Protein 5ZY6 (pdb70)

B-factor: mean 27.7, std 13.71, range [9.45, 95.39]

Solvent-accessible surface area: 23434 Å² total; per-residue (Å²): 142,78,8,62,75,0,25,91,60,8,104,123,22,89,116,147,107,23,86,57,7,120,37,80,14,87,61,0,12,115,28,3,84,130,28,89,8,117,105,55,50,38,26,65,116,32,6,22,124,104,34,0,42,39,0,15,37,45,0,127,127,71,122,5,117,35,0,0,0,0,13,6,15,1,0,12,6,1,0,34,0,0,39,6,1,52,120,13,110,64,4,86,0,22,2,3,13,77,49,104,69,38,2,108,1,4,91,65,1,2,85,10,2,53,5,58,145,42,8,48,32,17,90,21,113,10,10,86,5,0,49,76,0,36,104,115,32,109,194,101,28,1,49,0,0,0,0,28,41,168,103,110,51,4,6,19,2,0,4,0,0,1,28,18,71,0,2,20,65,39,4,5,0,0,0,4,39,13,108,82,102,10,3,105,89,1,63,112,0,2,84,24,45,21,105,98,1,137,41,30,4,82,175,48,163,5,120,31,26,151,125,39,82,9,60,67,35,0,68,25,126,34,85,51,72,127,79,58,0,0,0,8,0,33,0,71,13,115,19,224,110,86,12,66,79,0,24,86,60,7,108,117,20,88,111,144,106,24,81,55,6,115,38,90,16,106,74,0,10,118,31,1,65,131,27,88,8,123,51,55,27,38,17,116,114,44,14,43,135,110,23,1,40,47,0,12,34,44,0,120,133,75,126,4,121,33,0,0,0,0,9,7,26,3,0,20,7,1,0,34,0,0,24,6,0,52,118,15,117,66,4,62,0,1,2,3,13,79,49,98,57,44,3,121,2,4,91,68,0,2,94,19,2,52,7,58,144,44,8,40,33,14,90,22,120,9,11,86,5,0,61,110,0,35,107,70,8,77,141,100,122,146,74,26,96,22,0,50,0,0,0,0,36,36,189,41,132,57,3,5,19,3,0,3,0,0,1,33,21,63,0,2,14,70,35,3,5,0,0,0,10,53,4,110,90,126,17,3,104,93,1,62,44,0,2,80,45,45,28,144,100,1,133,44,25,7,85,177,48,165,4,120,34,21,145,131,49,90,7,62,82,35,1,59,24,106,29,82,55,89,121,26,226,83,0,0,0,4,0,40,1,72,14,103,81

Nearest PDB structures (foldseek):
  5zy6-assembly1_A  TM=1.004E+00  e=2.474E-52  Schizosaccharomyces pombe 972h-
  5zy6-assembly2_B  TM=9.985E-01  e=4.267E-48  Schizosaccharomyces pombe 972h-
  5zy5-assembly1_A  TM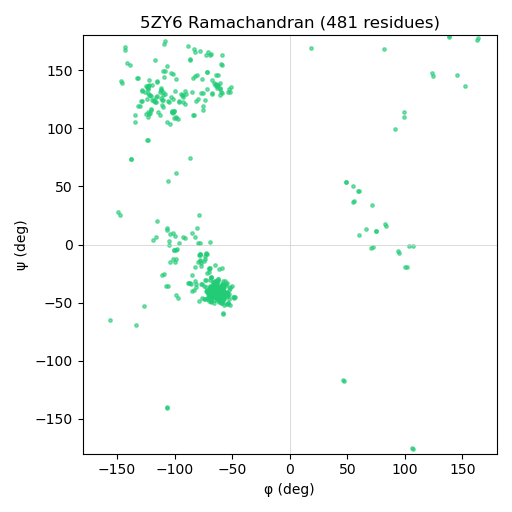=9.974E-01  e=5.858E-48  Schizosaccharomyces pombe 972h-
  5lr6-assembly3_C  TM=8.748E-01  e=9.455E-18  Rattus norvegicus
  5pa7-assembly2_B  TM=8.532E-01  e=1.218E-17  Rattus norvegicus

Structure (mmCIF, N/CA/C/O backbone):
data_5ZY6
#
_entry.id   5ZY6
#
_cell.length_a   71.265
_cell.length_b   78.858
_cell.length_c   102.781
_cell.angle_alpha   90.00
_cell.angle_beta   90.00
_cell.angle_gamma   90.00
#
_symmetry.space_group_name_H-M   'P 21 21 21'
#
loop_
_entity.id
_entity.type
_entity.pdbx_description
1 polymer 'Probable catechol O-methyltransferase 1'
2 non-polymer S-ADENOSYLMETHIONINE
3 water water
#
loop_
_atom_site.group_PDB
_atom_site.id
_atom_site.type_symbol
_atom_site.label_atom_id
_atom_site.label_alt_id
_atom_site.label_comp_id
_atom_site.label_asym_id
_atom_site.label_entity_id
_atom_site.label_seq_id
_atom_site.pdbx_PDB_ins_code
_atom_site.Cartn_x
_atom_site.Cartn_y
_atom_site.Cartn_z
_atom_site.occupancy
_atom_site.B_iso_or_equiv
_atom_site.auth_seq_id
_atom_site.auth_comp_id
_atom_site.auth_asym_id
_atom_site.auth_atom_id
_atom_site.pdbx_PDB_model_num
ATOM 1 N N . GLU A 1 18 ? -23.182 8.161 4.805 1.00 48.12 10 GLU A N 1
ATOM 2 C CA . GLU A 1 18 ? -22.069 7.232 4.992 1.00 57.54 10 GLU A CA 1
ATOM 3 C C . GLU A 1 18 ? -21.336 7.541 6.296 1.00 51.86 10 GLU A C 1
ATOM 4 O O . GLU A 1 18 ? -21.830 7.260 7.393 1.00 55.02 10 GLU A O 1
ATOM 10 N N . LYS A 1 19 ? -20.135 8.096 6.155 1.00 40.31 11 LYS A N 1
ATOM 11 C CA . LYS A 1 19 ? -19.438 8.750 7.256 1.00 36.09 11 LYS A CA 1
ATOM 12 C C . LYS A 1 19 ? -20.385 9.707 7.964 1.00 37.10 11 LYS A C 1
ATOM 13 O O . LYS A 1 19 ? -20.472 9.735 9.185 1.00 37.70 11 LYS A O 1
ATOM 19 N N . GLU A 1 20 ? -21.110 10.478 7.163 1.00 32.15 12 GLU A N 1
ATOM 20 C CA . GLU A 1 20 ? -21.958 11.548 7.658 1.00 29.25 12 GLU A CA 1
ATOM 21 C C . GLU A 1 20 ? -23.067 11.026 8.570 1.00 25.88 12 GLU A C 1
ATOM 22 O O . GLU A 1 20 ? -23.507 11.734 9.475 1.00 26.44 12 GLU A O 1
ATOM 28 N N . GLN A 1 21 ? -23.517 9.795 8.331 1.00 23.56 13 GLN A N 1
ATOM 29 C CA . GLN A 1 21 ? -24.494 9.143 9.204 1.00 28.14 13 GLN A CA 1
ATOM 30 C C . GLN A 1 21 ? -23.947 8.891 10.621 1.00 15.00 13 GLN A C 1
ATOM 31 O O . GLN A 1 21 ? -24.687 8.996 11.598 1.00 29.21 13 GLN A O 1
ATOM 37 N N . LEU A 1 22 ? -22.662 8.559 10.716 1.00 17.77 14 LEU A N 1
ATOM 38 C CA . LEU A 1 22 ? -21.993 8.422 12.008 1.00 24.20 14 LEU A CA 1
ATOM 39 C C . LEU A 1 22 ? -22.081 9.735 12.769 1.00 23.40 14 LEU A C 1
ATOM 40 O O . LEU A 1 22 ? -22.354 9.750 13.962 1.00 25.37 14 LEU A O 1
ATOM 45 N N . PHE A 1 23 ? -21.827 10.844 12.077 1.00 24.85 15 PHE A N 1
ATOM 46 C CA . PHE A 1 23 ? -21.904 12.120 12.752 1.00 18.46 15 PHE A CA 1
ATOM 47 C C . PHE A 1 23 ? -23.322 12.403 13.242 1.00 20.39 15 PHE A C 1
ATOM 48 O O . PHE A 1 23 ? -23.506 12.834 14.374 1.00 13.76 15 PHE A O 1
ATOM 56 N N . LEU A 1 24 ? -24.324 12.146 12.408 1.00 17.77 16 LEU A N 1
ATOM 57 C CA . LEU A 1 24 ? -25.708 12.340 12.830 1.00 20.94 16 LEU A CA 1
ATOM 58 C C . LEU A 1 24 ? -26.067 11.465 14.047 1.00 17.94 16 LEU A C 1
ATOM 59 O O . LEU A 1 24 ? -26.684 11.941 15.000 1.00 20.65 16 LEU A O 1
ATOM 64 N N . GLN A 1 25 ? -25.684 10.193 14.000 1.00 18.09 17 GLN A N 1
ATOM 65 C CA . GLN A 1 25 ? -25.873 9.273 15.129 1.00 25.70 17 GLN A CA 1
ATOM 66 C C . GLN A 1 25 ? -25.231 9.804 16.411 1.00 14.65 17 GLN A C 1
ATOM 67 O O . GLN A 1 25 ? -25.822 9.725 17.493 1.00 16.37 17 GLN A O 1
ATOM 73 N N . HIS A 1 26 ? -24.010 10.331 16.286 1.00 15.56 18 HIS A N 1
ATOM 74 C CA . HIS A 1 26 ? -23.340 10.961 17.429 1.00 15.31 18 HIS A CA 1
ATOM 75 C C . HIS A 1 26 ? -24.202 12.041 18.069 1.00 15.78 18 HIS A C 1
ATOM 76 O O . HIS A 1 26 ? -24.411 12.040 19.296 1.00 16.06 18 HIS A O 1
ATOM 83 N N . ILE A 1 27 ? -24.706 12.965 17.251 1.00 16.85 19 ILE A N 1
ATOM 84 C CA . ILE A 1 27 ? -25.520 14.062 17.767 1.00 14.31 19 ILE A CA 1
ATOM 85 C C . ILE A 1 27 ? -26.795 13.550 18.414 1.00 14.59 19 ILE A C 1
ATOM 86 O O . ILE A 1 27 ? -27.178 13.977 19.502 1.00 14.79 19 ILE A O 1
ATOM 91 N N . GLN A 1 28 ? -27.452 12.613 17.750 1.00 16.12 20 GLN A N 1
ATOM 92 C CA . GLN A 1 28 ? -28.715 12.095 18.261 1.00 24.56 20 GLN A CA 1
ATOM 93 C C . GLN A 1 28 ? -28.550 11.285 19.544 1.00 20.10 20 GLN A C 1
ATOM 94 O O . GLN A 1 28 ? -29.462 11.262 20.370 1.00 26.19 20 GLN A O 1
ATOM 100 N N . ASN A 1 29 ? -27.378 10.668 19.718 1.00 18.40 21 ASN A N 1
ATOM 101 C CA . ASN A 1 29 ? -27.076 9.885 20.923 1.00 20.52 21 ASN A CA 1
ATOM 102 C C . ASN A 1 29 ? -26.410 10.690 22.049 1.00 16.08 21 ASN A C 1
ATOM 103 O O . ASN A 1 29 ? -26.036 10.130 23.078 1.00 16.51 21 ASN A O 1
ATOM 108 N N . LEU A 1 30 ? -26.280 12.002 21.880 1.00 16.34 22 LEU A N 1
ATOM 109 C CA . LEU A 1 30 ? -25.803 12.838 22.982 1.00 15.89 22 LEU A CA 1
ATOM 110 C C . LEU A 1 30 ? -26.790 12.742 24.140 1.00 21.67 22 LEU A C 1
ATOM 111 O O . LEU A 1 30 ? -27.990 12.612 23.909 1.00 21.15 22 LEU A O 1
ATOM 116 N N . PRO A 1 31 ? -26.294 12.807 25.389 1.00 22.39 23 PRO A N 1
ATOM 117 C CA . PRO A 1 31 ? -27.189 12.794 26.553 1.00 17.09 23 PRO A CA 1
ATOM 118 C C . PRO A 1 31 ? -28.166 13.961 26.528 1.00 22.51 23 PRO A C 1
ATOM 119 O O . PRO A 1 31 ? -27.859 14.994 25.927 1.00 16.39 23 PRO A O 1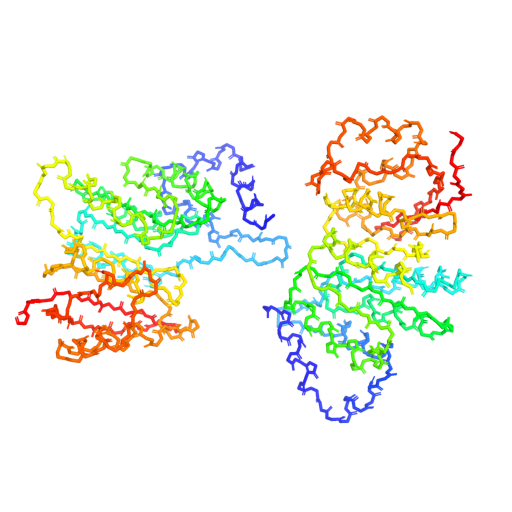
ATOM 123 N N . GLN A 1 32 ? -29.308 13.809 27.191 1.00 18.34 24 GLN A N 1
ATOM 124 C CA . GLN A 1 32 ? -30.323 14.851 27.182 1.00 19.79 24 GLN A CA 1
ATOM 125 C C . GLN A 1 32 ? -29.802 16.164 27.750 1.00 16.80 24 GLN A C 1
ATOM 126 O O . GLN A 1 32 ? -30.157 17.247 27.264 1.00 18.85 24 GLN A O 1
ATOM 132 N N . GLU A 1 33 ? -28.980 16.077 28.792 1.00 17.12 25 GLU A N 1
ATOM 133 C CA . GLU A 1 33 ? -28.418 17.283 29.403 1.00 16.99 25 GLU A CA 1
ATOM 134 C C . GLU A 1 33 ? -27.582 18.075 28.387 1.00 16.44 25 GLU A C 1
ATOM 135 O O . GLU A 1 33 ? -27.593 19.310 28.399 1.00 16.15 25 GLU A O 1
ATOM 141 N N . ARG A 1 34 ? -26.862 17.369 27.516 1.00 16.31 26 ARG A N 1
ATOM 142 C CA . ARG A 1 34 ? -26.044 18.036 26.501 1.00 15.85 26 ARG A CA 1
ATOM 143 C C . ARG A 1 34 ? -26.917 18.673 25.418 1.00 15.40 26 ARG A C 1
ATOM 144 O O . ARG A 1 34 ? -26.691 19.820 25.025 1.00 15.06 26 ARG A O 1
ATOM 152 N N . LEU A 1 35 ? -27.902 17.923 24.931 1.00 15.45 27 LEU A N 1
ATOM 153 C CA . LEU A 1 35 ? -28.853 18.472 23.963 1.00 20.83 27 LEU A CA 1
ATOM 154 C C . LEU A 1 35 ? -29.558 19.684 24.557 1.00 17.90 27 LEU A C 1
ATOM 155 O O . LEU A 1 35 ? -29.648 20.728 23.901 1.00 14.71 27 LEU A O 1
ATOM 160 N N . ASP A 1 36 ? -29.989 19.580 25.815 1.00 15.45 28 ASP A N 1
ATOM 161 C CA . ASP A 1 36 ? -30.649 20.717 26.458 1.00 18.58 28 ASP A CA 1
ATOM 162 C C . ASP A 1 36 ? -29.692 21.900 26.581 1.00 16.98 28 ASP A C 1
ATOM 163 O O . ASP A 1 36 ? -30.110 23.046 26.539 1.00 14.89 28 ASP A O 1
ATOM 168 N N . ALA A 1 37 ? -28.407 21.613 26.774 1.00 15.90 29 ALA A N 1
ATOM 169 C CA . ALA A 1 37 ? -27.423 22.680 26.935 1.00 17.58 29 ALA A CA 1
ATOM 170 C C . ALA A 1 37 ? -27.194 23.471 25.644 1.00 20.24 29 ALA A C 1
ATOM 171 O O . ALA A 1 37 ? -27.040 24.696 25.681 1.00 21.59 29 ALA A O 1
ATOM 173 N N . ILE A 1 38 ? -27.208 22.788 24.502 1.00 14.37 30 ILE A N 1
ATOM 174 C CA . ILE A 1 38 ? -26.835 23.449 23.248 1.00 13.98 30 ILE A CA 1
ATOM 175 C C . ILE A 1 38 ? -28.048 23.846 22.379 1.00 16.40 30 ILE A C 1
ATOM 176 O O . ILE A 1 38 ? -27.904 24.608 21.405 1.00 13.47 30 ILE A O 1
ATOM 181 N N . ARG A 1 39 ? -29.228 23.332 22.721 1.00 14.43 31 ARG A N 1
ATOM 182 C CA . ARG A 1 39 ? -30.416 23.583 21.916 1.00 13.84 31 ARG A CA 1
ATOM 183 C C . ARG A 1 39 ? -30.677 25.076 21.848 1.00 14.63 31 ARG A C 1
ATOM 184 O O . ARG A 1 39 ? -30.655 25.752 22.872 1.00 16.14 31 ARG A O 1
ATOM 192 N N . GLY A 1 40 ? -30.895 25.584 20.637 1.00 13.36 32 GLY A N 1
ATOM 193 C CA . GLY A 1 40 ? -31.155 26.995 20.422 1.00 17.46 32 GLY A CA 1
ATOM 194 C C . GLY A 1 40 ? -29.921 27.869 20.538 1.00 18.15 32 GLY A C 1
ATOM 195 O O . GLY A 1 40 ? -30.039 29.094 20.586 1.00 15.61 32 GLY A O 1
ATOM 196 N N . HIS A 1 41 ? -28.735 27.260 20.585 1.00 13.39 33 HIS A N 1
ATOM 197 C CA . HIS A 1 41 ? -27.497 28.047 20.639 1.00 12.88 33 HIS A CA 1
ATOM 198 C C . HIS A 1 41 ? -26.572 27.677 19.486 1.00 14.07 33 HIS A C 1
ATOM 199 O O . HIS A 1 41 ? -25.724 26.769 19.630 1.00 15.09 33 HIS A O 1
ATOM 206 N N . PRO A 1 42 ? -26.718 28.383 18.341 1.00 16.21 34 PRO A N 1
ATOM 207 C CA . PRO A 1 42 ? -25.979 28.090 17.103 1.00 14.36 34 PRO A CA 1
ATOM 208 C C . PRO A 1 42 ? -24.482 27.924 17.323 1.00 14.07 34 PRO A C 1
ATOM 209 O O . PRO A 1 42 ? -23.912 26.956 16.841 1.00 13.40 34 PRO A O 1
ATOM 213 N N . GLU A 1 43 ? -23.874 28.826 18.084 1.00 14.78 35 GLU A N 1
ATOM 214 C CA . GLU A 1 43 ? -22.445 28.759 18.328 1.00 17.51 35 GLU A CA 1
ATOM 215 C C . GLU A 1 43 ? -22.048 27.455 19.034 1.00 15.54 35 GLU A C 1
ATOM 216 O O . GLU A 1 43 ? -20.999 26.871 18.736 1.00 14.09 35 GLU A O 1
ATOM 222 N N . LEU A 1 44 ? -22.891 26.983 19.951 1.00 13.07 36 LEU A N 1
ATOM 223 C CA . LEU A 1 44 ? -22.603 25.738 20.664 1.00 13.34 36 LEU A CA 1
ATOM 224 C C . LEU A 1 44 ? -22.783 24.526 19.766 1.00 17.78 36 LEU A C 1
ATOM 225 O O . LEU A 1 44 ? -22.007 23.566 19.855 1.00 19.24 36 LEU A O 1
ATOM 230 N N . VAL A 1 45 ? -23.784 24.577 18.883 1.00 13.14 37 VAL A N 1
ATOM 231 C CA . VAL A 1 45 ? -24.006 23.480 17.944 1.00 16.12 37 VAL A CA 1
ATOM 232 C C . VAL A 1 45 ? -22.835 23.425 16.960 1.00 15.05 37 VAL A C 1
ATOM 233 O O . VAL A 1 45 ? -22.342 22.343 16.641 1.00 15.68 37 VAL A O 1
ATOM 237 N N . LEU A 1 46 ? -22.354 24.584 16.526 1.00 14.11 38 LEU A N 1
ATOM 238 C CA . LEU A 1 46 ? -21.179 24.619 15.652 1.00 16.43 38 LEU A CA 1
ATOM 239 C C . LEU A 1 46 ? -19.967 23.966 16.334 1.00 19.48 38 LEU A C 1
ATOM 240 O O . LEU A 1 46 ? -19.218 23.210 15.702 1.00 17.30 38 LEU A O 1
ATOM 245 N N . LYS A 1 47 ? -19.790 24.225 17.626 1.00 17.97 39 LYS A N 1
ATOM 246 C CA . LYS A 1 47 ? -18.666 23.635 18.343 1.00 22.53 39 LYS A CA 1
ATOM 247 C C . LYS A 1 47 ? -18.764 22.118 18.447 1.00 18.98 39 LYS A C 1
ATOM 248 O O . LYS A 1 47 ? -17.736 21.445 18.388 1.00 20.18 39 LYS A O 1
ATOM 254 N N . GLU A 1 48 ? -19.975 21.566 18.592 1.00 14.85 40 GLU A N 1
ATOM 255 C CA . GLU A 1 48 ? -20.113 20.105 18.590 1.00 13.86 40 GLU A CA 1
ATOM 256 C C . GLU A 1 48 ? -19.677 19.527 17.248 1.00 21.82 40 GLU A C 1
ATOM 257 O O . GLU A 1 48 ? -19.137 18.419 17.192 1.00 21.35 40 GLU A O 1
ATOM 263 N N . ILE A 1 49 ? -19.949 20.259 16.164 1.00 20.49 41 ILE A N 1
ATOM 264 C CA . ILE A 1 49 ? -19.527 19.829 14.831 1.00 19.02 41 ILE A CA 1
ATOM 265 C C . ILE A 1 49 ? -18.001 19.921 14.692 1.00 22.09 41 ILE A C 1
ATOM 266 O O . ILE A 1 49 ? -17.358 18.999 14.180 1.00 27.29 41 ILE A O 1
ATOM 271 N N . ASP A 1 50 ? -17.425 21.025 15.165 1.00 20.39 42 ASP A N 1
ATOM 272 C CA . ASP A 1 50 ? -15.983 21.243 15.052 1.00 27.32 42 ASP A CA 1
ATOM 273 C C . ASP A 1 50 ? -15.167 20.220 15.860 1.00 25.87 42 ASP A C 1
ATOM 274 O O . ASP A 1 50 ? -14.066 19.854 15.466 1.00 29.53 42 ASP A O 1
ATOM 279 N N . GLU A 1 51 ? -15.710 19.745 16.973 1.00 27.91 43 GLU A N 1
ATOM 280 C CA . GLU A 1 51 ? -14.919 18.922 17.890 1.00 33.13 43 GLU A CA 1
ATOM 281 C C . GLU A 1 51 ? -15.128 17.419 17.731 1.00 30.90 43 GLU A C 1
ATOM 282 O O . GLU A 1 51 ? -14.462 16.626 18.397 1.00 30.06 43 GLU A O 1
ATOM 288 N N . PHE A 1 52 ? -16.049 17.025 16.856 1.00 22.15 44 PHE A N 1
ATOM 289 C CA . PHE A 1 52 ? -16.248 15.605 16.557 1.00 25.17 44 PHE A CA 1
ATOM 290 C C . PHE A 1 52 ? -15.055 14.975 15.818 1.00 23.09 44 PHE A C 1
ATOM 291 O O . PHE A 1 52 ? -14.432 15.603 14.968 1.00 20.78 44 PHE A O 1
ATOM 299 N N . THR A 1 53 ? -14.727 13.735 16.154 1.00 20.22 45 THR A N 1
ATOM 300 C CA . THR A 1 53 ? -13.708 13.024 15.406 1.00 19.57 45 THR A CA 1
ATOM 301 C C . THR A 1 53 ? -14.231 11.668 14.976 1.00 19.30 45 THR A C 1
ATOM 302 O O . THR A 1 53 ? -14.826 10.930 15.762 1.00 26.12 45 THR A O 1
ATOM 306 N N . TYR A 1 54 ? -14.025 11.361 13.704 1.00 22.55 46 TYR A N 1
ATOM 307 C CA . TYR A 1 54 ? -14.381 10.065 13.161 1.00 24.86 46 TYR A CA 1
ATOM 308 C C . TYR A 1 54 ? -13.472 8.972 13.742 1.00 28.08 46 TYR A C 1
ATOM 309 O O . TYR A 1 54 ? -12.446 9.275 14.376 1.00 29.30 46 TYR A O 1
ATOM 318 N N . PRO A 1 55 ? -13.875 7.700 13.593 1.00 23.43 47 PRO A N 1
ATOM 319 C CA . PRO A 1 55 ? -13.023 6.613 14.108 1.00 35.33 47 PRO A CA 1
ATOM 320 C C . PRO A 1 55 ? -11.560 6.683 13.636 1.00 35.15 47 PRO A C 1
ATOM 321 O O . PRO A 1 55 ? -10.655 6.431 14.427 1.00 39.13 47 PRO A O 1
ATOM 325 N N . ASP A 1 56 ? -11.335 7.082 12.386 1.00 36.96 48 ASP A N 1
ATOM 326 C CA . ASP A 1 56 ? -9.981 7.142 11.829 1.00 33.63 48 ASP A CA 1
ATOM 327 C C . ASP A 1 56 ? -9.188 8.371 12.292 1.00 38.61 48 ASP A C 1
ATOM 328 O O . ASP A 1 56 ? -8.044 8.571 11.882 1.00 41.47 48 ASP A O 1
ATOM 333 N N . GLY A 1 57 ? -9.801 9.188 13.144 1.00 36.59 49 GLY A N 1
ATOM 334 C CA . GLY A 1 57 ? -9.147 10.362 13.696 1.00 32.61 49 GLY A CA 1
ATOM 335 C C . GLY A 1 57 ? -9.393 11.685 12.979 1.00 31.90 49 GLY A C 1
ATOM 336 O O . GLY A 1 57 ? -9.000 12.733 13.491 1.00 30.88 49 GLY A O 1
ATOM 337 N N . SER A 1 58 ? -10.055 11.649 11.822 1.00 28.27 50 SER A N 1
ATOM 338 C CA . SER A 1 58 ? -10.365 12.872 11.059 1.00 31.93 50 SER A CA 1
ATOM 339 C C . SER A 1 58 ? -11.626 13.588 11.554 1.00 33.62 50 SER A C 1
ATOM 340 O O . SER A 1 58 ? -12.397 13.037 12.345 1.00 31.16 50 SER A O 1
ATOM 343 N N . GLY A 1 59 ? -11.829 14.815 11.079 1.00 28.96 51 GLY A N 1
ATOM 344 C CA . GLY A 1 59 ? -12.981 15.610 11.467 1.00 32.40 51 GLY A CA 1
ATOM 345 C C . GLY A 1 59 ? -14.022 15.778 10.370 1.00 28.86 51 GLY A C 1
ATOM 346 O O . GLY A 1 59 ? -13.832 15.317 9.246 1.00 29.36 51 GLY A O 1
ATOM 347 N N . VAL A 1 60 ? -15.142 16.411 10.704 1.00 25.97 52 VAL A N 1
ATOM 348 C CA . VAL A 1 60 ? -16.150 16.724 9.701 1.00 25.70 52 VAL A CA 1
ATOM 349 C C . VAL A 1 60 ? -15.486 17.632 8.673 1.00 25.41 52 VAL A C 1
ATOM 350 O O . VAL A 1 60 ? -14.824 18.611 9.039 1.00 23.31 52 VAL A O 1
ATOM 354 N N . ARG A 1 61 ? -15.611 17.262 7.400 1.00 24.12 53 ARG A N 1
ATOM 355 C CA . ARG A 1 61 ? -14.997 18.003 6.299 1.00 30.27 53 ARG A CA 1
ATOM 356 C C . ARG A 1 61 ? -15.861 19.133 5.736 1.00 30.62 53 ARG A C 1
ATOM 357 O O . ARG A 1 61 ? -17.014 19.302 6.139 1.00 28.87 53 ARG A O 1
ATOM 365 N N . MET A 1 62 ? -15.248 19.935 4.859 1.00 40.19 54 MET A N 1
ATOM 366 C CA . MET A 1 62 ? -15.913 20.919 3.976 1.00 43.32 54 MET A CA 1
ATOM 367 C C . MET A 1 62 ? -16.706 22.036 4.642 1.00 50.11 54 MET A C 1
ATOM 368 O O . MET A 1 62 ? -17.390 22.803 3.956 1.00 54.00 54 MET A O 1
ATOM 373 N N . CYS A 1 63 ? -16.603 22.143 5.958 1.00 46.87 55 CYS A N 1
ATOM 374 C CA . CYS A 1 63 ? -17.247 23.226 6.681 1.00 43.92 55 CYS A CA 1
ATOM 375 C C . CYS A 1 63 ? -16.474 24.533 6.503 1.00 45.17 55 CYS A C 1
ATOM 376 O O . CYS A 1 63 ? -15.238 24.534 6.504 1.00 43.09 55 CYS A O 1
ATOM 379 N N . ILE A 1 64 ? -17.203 25.643 6.382 1.00 42.92 56 ILE A N 1
ATOM 380 C CA . ILE A 1 64 ? -16.600 26.940 6.073 1.00 40.55 56 ILE A CA 1
ATOM 381 C C . ILE A 1 64 ? -15.554 27.350 7.111 1.00 40.16 56 ILE A C 1
ATOM 382 O O . ILE A 1 64 ? -14.569 28.013 6.765 1.00 38.25 56 ILE A O 1
ATOM 387 N N . GLY A 1 65 ? -15.727 26.941 8.364 1.00 34.92 57 GLY A N 1
ATOM 388 C CA . GLY A 1 65 ? -14.673 27.192 9.330 1.00 39.28 57 GLY A CA 1
ATOM 389 C C . GLY A 1 65 ? -14.633 28.570 9.954 1.00 48.78 57 GLY A C 1
ATOM 390 O O . GLY A 1 65 ? -15.311 29.500 9.509 1.00 42.66 57 GLY A O 1
ATOM 391 N N . ASP A 1 66 ? -13.819 28.678 11.000 1.00 57.81 58 ASP A N 1
ATOM 392 C CA . ASP A 1 66 ? -13.764 29.840 11.883 1.00 58.47 58 ASP A CA 1
ATOM 393 C C . ASP A 1 66 ? -13.261 31.150 11.265 1.00 52.09 58 ASP A C 1
ATOM 394 O O . ASP A 1 66 ? -13.862 32.206 11.481 1.00 50.57 58 ASP A O 1
ATOM 399 N N . VAL A 1 67 ? -12.171 31.092 10.504 1.00 45.47 59 VAL A N 1
ATOM 400 C CA . VAL A 1 67 ? -11.527 32.312 10.010 1.00 37.73 59 VAL A CA 1
ATOM 401 C C . VAL A 1 67 ? -12.241 32.933 8.797 1.00 32.58 59 VAL A C 1
ATOM 402 O O . VAL A 1 67 ? -12.468 34.141 8.766 1.00 32.21 59 VAL A O 1
ATOM 406 N N . LYS A 1 68 ? -12.559 32.114 7.795 1.00 32.17 60 LYS A N 1
ATOM 407 C CA . LYS A 1 68 ? -13.319 32.581 6.639 1.00 34.43 60 LYS A CA 1
ATOM 408 C C . LYS A 1 68 ? -14.719 32.948 7.121 1.00 32.85 60 LYS A C 1
ATOM 409 O O . LYS A 1 68 ? -15.276 33.982 6.739 1.00 29.64 60 LYS A O 1
ATOM 415 N N . GLY A 1 69 ? -15.275 32.077 7.964 1.00 29.05 61 GLY A N 1
ATOM 416 C CA . GLY A 1 69 ? -16.584 32.292 8.552 1.00 28.22 61 GLY A CA 1
ATOM 417 C C . GLY A 1 69 ? -16.712 33.638 9.241 1.00 26.62 61 GLY A C 1
ATOM 418 O O . GLY A 1 69 ? -17.700 34.347 9.025 1.00 26.15 61 GLY A O 1
ATOM 419 N N . GLY A 1 70 ? -15.716 33.995 10.051 1.00 25.56 62 GLY A N 1
ATOM 420 C CA . GLY A 1 70 ? -15.711 35.280 10.731 1.00 22.08 62 GLY A CA 1
ATOM 421 C C . GLY A 1 70 ? -15.720 36.439 9.746 1.00 25.98 62 GLY A C 1
ATOM 422 O O . GLY A 1 70 ? -16.419 37.432 9.943 1.00 30.53 62 GLY A O 1
ATOM 423 N N . PHE A 1 71 ? -14.938 36.310 8.679 1.00 27.33 63 PHE A N 1
ATOM 424 C CA . PHE A 1 71 ? -14.887 37.340 7.648 1.00 24.00 63 PHE A CA 1
ATOM 425 C C . PHE A 1 71 ? -16.267 37.547 7.025 1.00 17.16 63 PHE A C 1
ATOM 426 O O . PHE A 1 71 ? -16.720 38.679 6.843 1.00 19.91 63 PHE A O 1
ATOM 434 N N . ILE A 1 72 ? -16.945 36.450 6.716 1.00 20.56 64 ILE A N 1
ATOM 435 C CA . ILE A 1 72 ? -18.241 36.543 6.058 1.00 21.00 64 ILE A CA 1
ATOM 436 C C . ILE A 1 72 ? -19.304 37.068 7.033 1.00 18.29 64 ILE A C 1
ATOM 437 O O . ILE A 1 72 ? -20.178 37.856 6.653 1.00 17.13 64 ILE A O 1
ATOM 442 N N . VAL A 1 73 ? -19.227 36.625 8.288 1.00 17.45 65 VAL A N 1
ATOM 443 C CA . VAL A 1 73 ? -20.098 37.134 9.339 1.00 18.83 65 VAL A CA 1
ATOM 444 C C . VAL A 1 73 ? -20.004 38.660 9.420 1.00 16.58 65 VAL A C 1
ATOM 445 O O . VAL A 1 73 ? -21.026 39.355 9.551 1.00 18.49 65 VAL A O 1
ATOM 449 N N . GLY A 1 74 ? -18.780 39.177 9.330 1.00 21.46 66 GLY A N 1
ATOM 450 C CA . GLY A 1 74 ? -18.562 40.615 9.296 1.00 22.51 66 GLY A CA 1
ATOM 451 C C . GLY A 1 74 ? -19.329 41.286 8.165 1.00 22.30 66 GLY A C 1
ATOM 452 O O . GLY A 1 74 ? -19.936 42.340 8.354 1.00 20.58 66 GLY A O 1
ATOM 453 N N . LYS A 1 75 ? -19.307 40.681 6.979 1.00 20.45 67 LYS A N 1
ATOM 454 C CA . LYS A 1 75 ? -20.015 41.264 5.836 1.00 13.51 67 LYS A CA 1
ATOM 455 C C . LYS A 1 75 ? -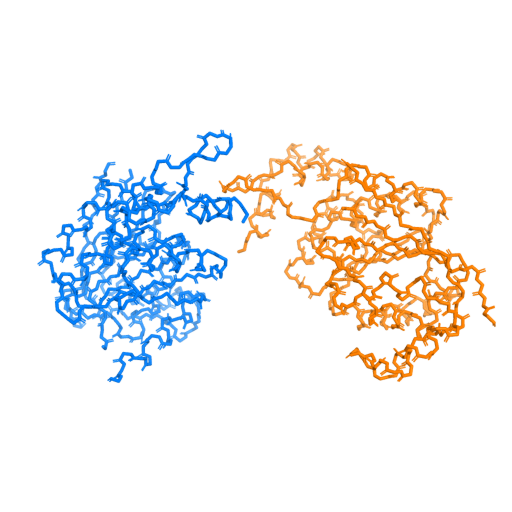21.522 41.276 6.062 1.00 20.42 67 LYS A C 1
ATOM 456 O O . LYS A 1 75 ? -22.212 42.230 5.688 1.00 21.97 67 LYS A O 1
ATOM 462 N N . ILE A 1 76 ? -22.036 40.212 6.672 1.00 16.69 68 ILE A N 1
ATOM 463 C CA . ILE A 1 76 ? -23.456 40.143 6.974 1.00 19.56 68 ILE A CA 1
ATOM 464 C C . ILE A 1 76 ? -23.856 41.224 8.003 1.00 23.62 68 ILE A C 1
ATOM 465 O O . ILE A 1 76 ? -24.894 41.879 7.860 1.00 16.66 68 ILE A O 1
ATOM 470 N N . ARG A 1 77 ? -23.052 41.408 9.050 1.00 22.42 69 ARG A N 1
ATOM 471 C CA . ARG A 1 77 ? -23.381 42.425 10.062 1.00 18.04 69 ARG A CA 1
ATOM 472 C C . ARG A 1 77 ? -23.314 43.834 9.468 1.00 23.56 69 ARG A C 1
ATOM 473 O O . ARG A 1 77 ? -24.125 44.698 9.805 1.00 25.38 69 ARG A O 1
ATOM 481 N N . GLU A 1 78 ? -22.362 44.064 8.571 1.00 24.78 70 GLU A N 1
ATOM 482 C CA . GLU A 1 78 ? -22.250 45.366 7.909 1.00 29.68 70 GLU A CA 1
ATOM 483 C C . GLU A 1 78 ? -23.413 45.658 6.966 1.00 28.51 70 GLU A C 1
ATOM 484 O O . GLU A 1 78 ? -23.992 46.748 6.981 1.00 28.06 70 GLU A O 1
ATOM 490 N N . ARG A 1 79 ? -23.774 44.675 6.154 1.00 21.38 71 ARG A N 1
ATOM 491 C CA . ARG A 1 79 ? -24.676 44.935 5.043 1.00 22.78 71 ARG A CA 1
ATOM 492 C C . ARG A 1 79 ? -26.117 44.558 5.361 1.00 21.33 71 ARG A C 1
ATOM 493 O O . ARG A 1 79 ? -27.024 44.907 4.614 1.00 18.76 71 ARG A O 1
ATOM 501 N N . LYS A 1 80 ? -26.320 43.824 6.453 1.00 16.75 72 LYS A N 1
ATOM 502 C CA . LYS A 1 80 ? -27.674 43.441 6.871 1.00 20.90 72 LYS A CA 1
ATOM 503 C C . LYS A 1 80 ? -28.520 42.858 5.738 1.00 19.58 72 LYS A C 1
ATOM 504 O O . LYS A 1 80 ? -29.624 43.341 5.491 1.00 17.04 72 LYS A O 1
ATOM 510 N N . PRO A 1 81 ? -28.018 41.819 5.047 1.00 18.32 73 PRO A N 1
ATOM 511 C CA . PRO A 1 81 ? -28.839 41.272 3.961 1.00 17.95 73 PRO A CA 1
ATOM 512 C C . PRO A 1 81 ? -30.163 40.680 4.477 1.00 14.01 73 PRO A C 1
ATOM 513 O O . PRO A 1 81 ? -30.155 39.993 5.484 1.00 19.39 73 PRO A O 1
ATOM 517 N N . LYS A 1 82 ? -31.274 40.938 3.801 1.00 13.53 74 LYS A N 1
ATOM 518 C CA . LYS A 1 82 ? -32.556 40.380 4.225 1.00 20.64 74 LYS A CA 1
ATOM 519 C C . LYS A 1 82 ? -32.802 39.001 3.609 1.00 22.45 74 LYS A C 1
ATOM 520 O O . LYS A 1 82 ? -33.448 38.137 4.217 1.00 21.28 74 LYS A O 1
ATOM 526 N N . ILE A 1 83 ? -32.304 38.805 2.392 1.00 16.07 75 ILE A N 1
ATOM 527 C CA . ILE A 1 83 ? -32.394 37.514 1.710 1.00 13.89 75 ILE A CA 1
ATOM 528 C C . ILE A 1 83 ? -30.991 37.022 1.380 1.00 25.80 75 ILE A C 1
ATOM 529 O O . ILE A 1 83 ? -30.284 37.645 0.585 1.00 17.01 75 ILE A O 1
ATOM 534 N N . MET A 1 84 ? -30.573 35.928 2.013 1.00 19.90 76 MET A N 1
ATOM 535 C CA . MET A 1 84 ? -29.262 35.354 1.737 1.00 16.41 76 MET A CA 1
ATOM 536 C C . MET A 1 84 ? -29.417 33.911 1.275 1.00 18.51 76 MET A C 1
ATOM 537 O O . MET A 1 84 ? -30.220 33.155 1.831 1.00 18.35 76 MET A O 1
ATOM 542 N N . VAL A 1 85 ? -28.655 33.546 0.246 1.00 14.99 77 VAL A N 1
ATOM 543 C CA . VAL A 1 85 ? -28.718 32.216 -0.353 1.00 15.13 77 VAL A CA 1
ATOM 544 C C . VAL A 1 85 ? -27.328 31.596 -0.344 1.00 16.34 77 VAL A C 1
ATOM 545 O O . VAL A 1 85 ? -26.350 32.292 -0.636 1.00 13.55 77 VAL A O 1
ATOM 549 N N . GLU A 1 86 ? -27.213 30.315 0.016 1.00 13.31 78 GLU A N 1
ATOM 550 C CA . GLU A 1 86 ? -25.929 29.637 -0.188 1.00 13.24 78 GLU A CA 1
ATOM 551 C C . GLU A 1 86 ? -26.078 28.510 -1.215 1.00 19.21 78 GLU A C 1
ATOM 552 O O . GLU A 1 86 ? -27.088 27.806 -1.252 1.00 13.91 78 GLU A O 1
ATOM 558 N N . LEU A 1 87 ? -25.083 28.362 -2.075 1.00 13.44 79 LEU A N 1
ATOM 559 C CA . LEU A 1 87 ? -25.067 27.204 -2.967 1.00 21.54 79 LEU A CA 1
ATOM 560 C C . LEU A 1 87 ? -24.144 26.146 -2.374 1.00 18.83 79 LEU A C 1
ATOM 561 O O . LEU A 1 87 ? -22.934 26.351 -2.326 1.00 16.75 79 LEU A O 1
ATOM 566 N N . GLY A 1 88 ? -24.729 25.050 -1.879 1.00 21.20 80 GLY A N 1
ATOM 567 C CA . GLY A 1 88 ? -23.981 23.973 -1.229 1.00 21.95 80 GLY A CA 1
ATOM 568 C C . GLY A 1 88 ? -24.026 24.055 0.292 1.00 19.56 80 GLY A C 1
ATOM 569 O O . GLY A 1 88 ? -23.375 24.920 0.883 1.00 22.03 80 GLY A O 1
ATOM 570 N N . GLY A 1 89 ? -24.740 23.126 0.931 1.00 19.88 81 GLY A N 1
ATOM 571 C CA . GLY A 1 89 ? -24.968 23.194 2.373 1.00 20.11 81 GLY A CA 1
ATOM 572 C C . GLY A 1 89 ? -24.231 22.164 3.222 1.00 21.19 81 GLY A C 1
ATOM 573 O O . GLY A 1 89 ? -23.961 22.391 4.411 1.00 18.64 81 GLY A O 1
ATOM 574 N N . TYR A 1 90 ? -23.902 21.035 2.601 1.00 19.61 82 TYR A N 1
ATOM 575 C CA . TYR A 1 90 ? -23.364 19.866 3.295 1.00 17.60 82 TYR A CA 1
ATOM 576 C C . TYR A 1 90 ? -24.172 19.531 4.554 1.00 12.44 82 TYR A C 1
ATOM 577 O O . TYR A 1 90 ? -25.395 19.275 4.482 1.00 12.48 82 TYR A O 1
ATOM 586 N N . LEU A 1 91 ? -23.519 19.605 5.712 1.00 14.68 83 LEU A N 1
ATOM 587 C CA . LEU A 1 91 ? -24.151 19.144 6.940 1.00 14.45 83 LEU A CA 1
ATOM 588 C C . LEU A 1 91 ? -24.698 20.307 7.781 1.00 15.60 83 LEU A C 1
ATOM 589 O O . LEU A 1 91 ? -25.091 20.116 8.930 1.00 15.19 83 LEU A O 1
ATOM 594 N N . GLY A 1 92 ? -24.717 21.514 7.221 1.00 12.92 84 GLY A N 1
ATOM 595 C CA . GLY A 1 92 ? -25.427 22.608 7.874 1.00 12.42 84 GLY A CA 1
ATOM 596 C C . GLY A 1 92 ? -24.570 23.634 8.588 1.00 13.22 84 GLY A C 1
ATOM 597 O O . GLY A 1 92 ? -25.103 24.615 9.128 1.00 13.86 84 GLY A O 1
ATOM 598 N N . TYR A 1 93 ? -23.252 23.435 8.589 1.00 13.43 85 TYR A N 1
ATOM 599 C CA . TYR A 1 93 ? -22.350 24.342 9.317 1.00 17.55 85 TYR A CA 1
ATOM 600 C C . TYR A 1 93 ? -22.463 25.804 8.898 1.00 18.71 85 TYR A C 1
ATOM 601 O O . TYR A 1 93 ? -22.615 26.690 9.752 1.00 18.14 85 TYR A O 1
ATOM 610 N N . SER A 1 94 ? -22.358 26.079 7.605 1.00 14.47 86 SER A N 1
ATOM 611 C CA . SER A 1 94 ? -22.445 27.474 7.177 1.00 15.30 86 SER A CA 1
ATOM 612 C C . SER A 1 94 ? -23.879 28.008 7.364 1.00 12.38 86 SER A C 1
ATOM 613 O O . SER A 1 94 ? -24.075 29.164 7.755 1.00 14.86 86 SER A O 1
ATOM 616 N N . ALA A 1 95 ? -24.882 27.178 7.090 1.00 12.37 87 ALA A N 1
ATOM 617 C CA . ALA A 1 95 ? -26.270 27.607 7.279 1.00 12.38 87 ALA A CA 1
ATOM 618 C C . ALA A 1 95 ? -26.546 28.038 8.721 1.00 12.32 87 ALA A C 1
ATOM 619 O O . ALA A 1 95 ? -27.326 28.964 8.967 1.00 12.32 87 ALA A O 1
ATOM 621 N N . ILE A 1 96 ? -25.925 27.338 9.663 1.00 12.30 88 ILE A N 1
ATOM 622 C CA . ILE A 1 96 ? -26.076 27.653 11.067 1.00 15.45 88 ILE A CA 1
ATOM 623 C C . ILE A 1 96 ? -25.306 28.920 11.425 1.00 15.93 88 ILE A C 1
ATOM 624 O O . ILE A 1 96 ? -25.854 29.824 12.051 1.00 12.21 88 ILE A O 1
ATOM 629 N N . LEU A 1 97 ? -24.057 28.999 10.979 1.00 12.28 89 LEU A N 1
ATOM 630 C CA . LEU A 1 97 ? -23.215 30.147 11.267 1.00 15.80 89 LEU A CA 1
ATOM 631 C C . LEU A 1 97 ? -23.802 31.443 10.706 1.00 20.94 89 LEU A C 1
ATOM 632 O O . LEU A 1 97 ? -23.874 32.468 11.405 1.00 12.22 89 LEU A O 1
ATOM 637 N N . PHE A 1 98 ? -24.203 31.402 9.440 1.00 13.87 90 PHE A N 1
ATOM 638 C CA . PHE A 1 98 ? -24.691 32.606 8.783 1.00 20.85 90 PHE A CA 1
ATOM 639 C C . PHE A 1 98 ? -26.185 32.792 9.046 1.00 21.22 90 PHE A C 1
ATOM 640 O O . PHE A 1 98 ? -26.655 33.914 9.150 1.00 17.44 90 PHE A O 1
ATOM 648 N N . GLY A 1 99 ? -26.930 31.693 9.157 1.00 12.27 91 GLY A N 1
ATOM 649 C CA . GLY A 1 99 ? -28.336 31.772 9.525 1.00 12.28 91 GLY A CA 1
ATOM 650 C C . GLY A 1 99 ? -28.505 32.445 10.882 1.00 14.82 91 GLY A C 1
ATOM 651 O O . GLY A 1 99 ? -29.456 33.203 11.097 1.00 16.56 91 GLY A O 1
ATOM 652 N N . ASN A 1 100 ? -27.594 32.159 11.807 1.00 12.15 92 ASN A N 1
ATOM 653 C CA . ASN A 1 100 ? -27.602 32.853 13.098 1.00 12.09 92 ASN A CA 1
ATOM 654 C C . ASN A 1 100 ? -27.475 34.360 12.913 1.00 13.25 92 ASN A C 1
ATOM 655 O O . ASN A 1 100 ? -28.142 35.140 13.596 1.00 17.17 92 ASN A O 1
ATOM 660 N N . GLU A 1 101 ? -26.642 34.779 11.966 1.00 12.59 93 GLU A N 1
ATOM 661 C CA . GLU A 1 101 ? -26.498 36.209 11.733 1.00 13.52 93 GLU A CA 1
ATOM 662 C C . GLU A 1 101 ? -27.766 36.772 11.122 1.00 18.10 93 GLU A C 1
ATOM 663 O O . GLU A 1 101 ? -28.208 37.864 11.487 1.00 18.61 93 GLU A O 1
ATOM 669 N N . ILE A 1 102 ? -28.368 36.008 10.215 1.00 12.61 94 ILE A N 1
ATOM 670 C CA . ILE A 1 102 ? -29.605 36.423 9.564 1.00 13.26 94 ILE A CA 1
ATOM 671 C C . ILE A 1 102 ? -30.745 36.568 10.583 1.00 14.41 94 ILE A C 1
ATOM 672 O O . ILE A 1 102 ? -31.640 37.417 10.414 1.00 20.19 94 ILE A O 1
ATOM 677 N N . SER A 1 103 ? -30.707 35.763 11.642 1.00 12.18 95 SER A N 1
ATOM 678 C CA . SER A 1 103 ? -31.660 35.889 12.747 1.00 17.48 95 SER A CA 1
ATOM 679 C C . SER A 1 103 ? -31.740 37.291 13.312 1.00 16.39 95 SER A C 1
ATOM 680 O O . SER A 1 103 ? -32.819 37.761 13.679 1.00 17.11 95 SER A O 1
ATOM 683 N N . LYS A 1 104 ? -30.589 37.947 13.399 1.00 14.88 96 LYS A N 1
ATOM 684 C CA . LYS A 1 104 ? -30.518 39.259 14.029 1.00 18.03 96 LYS A CA 1
ATOM 685 C C . LYS A 1 104 ? -31.123 40.335 13.146 1.00 22.01 96 LYS A C 1
ATOM 686 O O . LYS A 1 104 ? -31.362 41.448 13.594 1.00 23.63 96 LYS A O 1
ATOM 692 N N . ILE A 1 105 ? -31.369 39.989 11.890 1.00 19.86 97 ILE A N 1
ATOM 693 C CA . ILE A 1 105 ? -31.883 40.933 10.898 1.00 15.48 97 ILE A CA 1
ATOM 694 C C . ILE A 1 105 ? -33.380 40.750 10.656 1.00 18.71 97 ILE A C 1
ATOM 695 O O . ILE A 1 105 ? -33.816 39.718 10.132 1.00 19.72 97 ILE A O 1
ATOM 700 N N . PRO A 1 106 ? -34.177 41.766 11.024 1.00 21.18 98 PRO A N 1
ATOM 701 C CA . PRO A 1 106 ? -35.641 41.728 10.886 1.00 20.93 98 PRO A CA 1
ATOM 702 C C . PRO A 1 106 ? -36.068 41.318 9.480 1.00 18.95 98 PRO A C 1
ATOM 703 O O . PRO A 1 106 ? -35.452 41.772 8.515 1.00 20.08 98 PRO A O 1
ATOM 707 N N . GLY A 1 107 ? -37.049 40.418 9.368 1.00 16.75 99 GLY A N 1
ATOM 708 C CA . GLY A 1 107 ? -37.488 39.930 8.066 1.00 19.07 99 GLY A CA 1
ATOM 709 C C . GLY A 1 107 ? -36.495 39.023 7.341 1.00 25.79 99 GLY A C 1
ATOM 710 O O . GLY A 1 107 ? -36.792 38.521 6.257 1.00 25.78 99 GLY A O 1
ATOM 711 N N . GLY A 1 108 ? -35.320 38.811 7.932 1.00 21.06 100 GLY A N 1
ATOM 712 C CA . GLY A 1 108 ? -34.260 38.041 7.296 1.00 18.91 100 GLY A CA 1
ATOM 713 C C . GLY A 1 108 ? -34.587 36.578 7.044 1.00 19.53 100 GLY A C 1
ATOM 714 O O . GLY A 1 108 ? -35.145 35.896 7.916 1.00 19.02 100 GLY A O 1
ATOM 715 N N . ARG A 1 109 ? -34.204 36.083 5.864 1.00 18.95 101 ARG A N 1
ATOM 716 C CA . ARG A 1 109 ? -34.390 34.671 5.501 1.00 13.30 101 ARG A CA 1
ATOM 717 C C . ARG A 1 109 ? -33.112 34.069 4.921 1.00 23.65 101 ARG A C 1
ATOM 718 O O . ARG A 1 109 ? -32.380 34.746 4.201 1.00 13.25 101 ARG A O 1
ATOM 726 N N . TYR A 1 110 ? -32.852 32.800 5.234 1.00 13.10 102 TYR A N 1
ATOM 727 C CA . TYR A 1 110 ? -31.680 32.102 4.726 1.00 14.22 102 TYR A CA 1
ATOM 728 C C . TYR A 1 110 ? -32.093 30.863 3.931 1.00 19.56 102 TYR A C 1
ATOM 729 O O . TYR A 1 110 ? -32.871 30.025 4.411 1.00 20.31 102 TYR A O 1
ATOM 738 N N . TYR A 1 111 ? -31.572 30.748 2.715 1.00 15.21 103 TYR A N 1
ATOM 739 C CA . TYR A 1 111 ? -31.881 29.601 1.864 1.00 17.53 103 TYR A CA 1
ATOM 740 C C . TYR A 1 111 ? -30.618 28.824 1.560 1.00 20.46 103 TYR A C 1
ATOM 741 O O . TYR A 1 111 ? -29.631 29.384 1.077 1.00 15.80 103 TYR A O 1
ATOM 750 N N . SER A 1 112 ? -30.646 27.534 1.877 1.00 16.91 104 SER A N 1
ATOM 751 C CA . SER A 1 112 ? -29.520 26.651 1.614 1.00 13.66 104 SER A CA 1
ATOM 752 C C . SER A 1 112 ? -29.885 25.660 0.507 1.00 14.51 104 SER A C 1
ATOM 753 O O . SER A 1 112 ? -30.831 24.900 0.658 1.00 14.01 104 SER A O 1
ATOM 756 N N . LEU A 1 113 ? -29.149 25.675 -0.595 1.00 18.20 105 LEU A N 1
ATOM 757 C CA . LEU A 1 113 ? -29.490 24.833 -1.739 1.00 16.89 105 LEU A CA 1
ATOM 758 C C . LEU A 1 113 ? -28.498 23.668 -1.837 1.00 20.44 105 LEU A C 1
ATOM 759 O O . LEU A 1 113 ? -27.331 23.853 -2.204 1.00 17.59 105 LEU A O 1
ATOM 764 N N . GLU A 1 114 ? -28.965 22.477 -1.464 1.00 18.08 106 GLU A N 1
ATOM 765 C CA . GLU A 1 114 ? -28.109 21.305 -1.366 1.00 14.71 106 GLU A CA 1
ATOM 766 C C . GLU A 1 114 ? -28.621 20.159 -2.256 1.00 13.16 106 GLU A C 1
ATOM 767 O O . GLU A 1 114 ? -29.814 19.807 -2.215 1.00 15.67 106 GLU A O 1
ATOM 773 N N . VAL A 1 115 ? -27.722 19.580 -3.053 1.00 17.70 107 VAL A N 1
ATOM 774 C CA . VAL A 1 115 ? -28.120 18.554 -4.021 1.00 22.83 107 VAL A CA 1
ATOM 775 C C . VAL A 1 115 ? -28.265 17.157 -3.381 1.00 27.25 107 VAL A C 1
ATOM 776 O O . VAL A 1 115 ? -29.154 16.395 -3.755 1.00 31.67 107 VAL A O 1
ATOM 780 N N . ASN A 1 116 ? -27.438 16.855 -2.382 1.00 25.74 108 ASN A N 1
ATOM 781 C CA . ASN A 1 116 ? -27.453 15.550 -1.718 1.00 21.49 108 ASN A CA 1
ATOM 782 C C . ASN A 1 116 ? -28.529 15.488 -0.647 1.00 26.09 108 ASN A C 1
ATOM 783 O O . ASN A 1 116 ? -28.434 16.159 0.388 1.00 24.91 108 ASN A O 1
ATOM 788 N N . GLU A 1 117 ? -29.551 14.673 -0.895 1.00 20.98 109 GLU A N 1
ATOM 789 C CA . GLU A 1 117 ? -30.678 14.560 0.025 1.00 28.09 109 GLU A CA 1
ATOM 790 C C . GLU A 1 117 ? -30.238 14.047 1.405 1.00 23.95 109 GLU A C 1
ATOM 791 O O . GLU A 1 117 ? -30.745 14.502 2.435 1.00 22.43 109 GLU A O 1
ATOM 797 N N . ASP A 1 118 ? -29.294 13.110 1.428 1.00 24.98 110 ASP A N 1
ATOM 798 C CA . ASP A 1 118 ? -28.825 12.575 2.703 1.00 27.18 110 ASP A CA 1
ATOM 799 C C . ASP A 1 118 ? -28.151 13.684 3.510 1.00 26.37 110 ASP A C 1
ATOM 800 O O . ASP A 1 118 ? -28.405 13.820 4.710 1.00 26.32 110 ASP A O 1
ATOM 805 N N . TYR A 1 119 ? -27.290 14.465 2.863 1.00 20.94 111 TYR A N 1
ATOM 806 C CA . TYR A 1 119 ? -26.668 15.596 3.549 1.00 21.44 111 TYR A CA 1
ATOM 807 C C . TYR A 1 119 ? -27.716 16.580 4.061 1.00 19.17 111 TYR A C 1
ATOM 808 O O . TYR A 1 119 ? -27.700 16.956 5.227 1.00 16.76 111 TYR A O 1
ATOM 817 N N . ALA A 1 120 ? -28.646 16.964 3.194 1.00 17.32 112 ALA A N 1
ATOM 818 C CA . ALA A 1 120 ? -29.686 17.934 3.533 1.00 20.12 112 ALA A CA 1
ATOM 819 C C . ALA A 1 120 ? -30.509 17.525 4.751 1.00 23.22 112 ALA A C 1
ATOM 820 O O . ALA A 1 120 ? -30.879 18.365 5.576 1.00 19.00 112 ALA A O 1
ATOM 822 N N . LYS A 1 121 ? -30.833 16.237 4.840 1.00 24.70 113 LYS A N 1
ATOM 823 C CA . LYS A 1 121 ? -31.611 15.722 5.963 1.00 27.70 113 LYS A CA 1
ATOM 824 C C . LYS A 1 121 ? -30.858 15.897 7.287 1.00 17.80 113 LYS A C 1
ATOM 825 O O . LYS A 1 121 ? -31.457 16.226 8.325 1.00 22.41 113 LYS A O 1
ATOM 831 N N . ILE A 1 122 ? -29.551 15.683 7.241 1.00 13.01 114 ILE A N 1
ATOM 832 C CA . ILE A 1 122 ? -28.694 15.844 8.417 1.00 15.26 114 ILE A CA 1
ATOM 833 C C . ILE A 1 122 ? -28.624 17.322 8.779 1.00 23.47 114 ILE A C 1
ATOM 834 O O . ILE A 1 122 ? -28.814 17.693 9.930 1.00 21.43 114 ILE A O 1
ATOM 839 N N . ALA A 1 123 ? -28.352 18.162 7.781 1.00 20.07 115 ALA A N 1
ATOM 840 C CA . ALA A 1 123 ? -28.332 19.609 7.990 1.00 19.35 115 ALA A CA 1
ATOM 841 C C . ALA A 1 123 ? -29.642 20.095 8.593 1.00 12.81 115 ALA A C 1
ATOM 842 O O . ALA A 1 123 ? -29.643 20.915 9.502 1.00 14.28 115 ALA A O 1
ATOM 844 N N . TYR A 1 124 ? -30.764 19.577 8.110 1.00 13.55 116 TYR A N 1
ATOM 845 C CA . TYR A 1 124 ? -32.057 19.964 8.653 1.00 15.59 116 TYR A CA 1
ATOM 846 C C . TYR A 1 124 ? -32.143 19.745 10.173 1.00 18.41 116 TYR A C 1
ATOM 847 O O . TYR A 1 124 ? -32.675 20.583 10.891 1.00 19.10 116 TYR A O 1
ATOM 856 N N . GLU A 1 125 ? -31.632 18.621 10.663 1.00 24.70 117 GLU A N 1
ATOM 857 C CA . GLU A 1 125 ? -31.677 18.345 12.099 1.00 20.49 117 GLU A CA 1
ATOM 858 C C . GLU A 1 125 ? -30.761 19.262 12.902 1.00 14.44 117 GLU A C 1
ATOM 859 O O . GLU A 1 125 ? -31.086 19.659 14.023 1.00 15.01 117 GLU A O 1
ATOM 865 N N . LEU A 1 126 ? -29.587 19.546 12.352 1.00 13.06 118 LEU A N 1
ATOM 866 C CA . LEU A 1 126 ? -28.625 20.392 13.042 1.00 12.96 118 LEU A CA 1
ATOM 867 C C . LEU A 1 126 ? -29.109 21.836 13.072 1.00 16.55 118 LEU A C 1
ATOM 868 O O . LEU A 1 126 ? -28.959 22.523 14.084 1.00 12.87 118 LEU A O 1
ATOM 873 N N . VAL A 1 127 ? -29.677 22.289 11.954 1.00 13.38 119 VAL A N 1
ATOM 874 C CA . VAL A 1 127 ? -30.277 23.624 11.875 1.00 12.75 119 VAL A CA 1
ATOM 875 C C . VAL A 1 127 ? -31.443 23.760 12.879 1.00 12.91 119 VAL A C 1
ATOM 876 O O . VAL A 1 127 ? -31.547 24.763 13.583 1.00 14.18 119 VAL A O 1
ATOM 880 N N . LYS A 1 128 ? -32.303 22.744 12.953 1.00 13.11 120 LYS A N 1
ATOM 881 C CA . LYS A 1 128 ? -33.396 22.728 13.927 1.00 16.25 120 LYS A CA 1
ATOM 882 C C . LYS A 1 128 ? -32.880 22.732 15.379 1.00 21.30 120 LYS A C 1
ATOM 883 O O . LYS A 1 128 ? -33.336 23.524 16.204 1.00 13.41 120 LYS A O 1
ATOM 889 N N . LEU A 1 129 ? -31.908 21.871 15.675 1.00 17.17 121 LEU A N 1
ATOM 890 C CA . LEU A 1 129 ? -31.307 21.847 17.008 1.00 20.69 121 LEU A CA 1
ATOM 891 C C . LEU A 1 129 ? -30.740 23.212 17.379 1.00 17.71 121 LEU A C 1
ATOM 892 O O . LEU A 1 129 ? -30.830 23.637 18.544 1.00 16.02 121 LEU A O 1
ATOM 897 N N . ALA A 1 130 ? -30.209 23.920 16.382 1.00 13.02 122 ALA A N 1
ATOM 898 C CA . ALA A 1 130 ? -29.652 25.257 16.597 1.00 18.35 122 ALA A CA 1
ATOM 899 C C . ALA A 1 130 ? -30.727 26.319 16.851 1.00 17.08 122 ALA A C 1
ATOM 900 O O . ALA A 1 130 ? -30.399 27.476 17.177 1.00 13.26 122 ALA A O 1
ATOM 902 N N . GLY A 1 131 ? -31.997 25.941 16.688 1.00 13.35 123 GLY A N 1
ATOM 903 C CA . GLY A 1 131 ? -33.109 26.873 16.899 1.00 13.02 123 GLY A CA 1
ATOM 904 C C . GLY A 1 131 ? -33.406 27.736 15.679 1.00 15.23 123 GLY A C 1
ATOM 905 O O . GLY A 1 131 ? -34.127 28.725 15.774 1.00 12.89 123 GLY A O 1
ATOM 906 N N . LEU A 1 132 ? -32.896 27.344 14.514 1.00 12.82 124 LEU A N 1
ATOM 907 C CA . LEU A 1 132 ? -32.980 28.216 13.345 1.00 12.73 124 LEU A CA 1
ATOM 908 C C . LEU A 1 132 ? -34.004 27.773 12.295 1.00 17.95 124 LEU A C 1
ATOM 909 O O . LEU A 1 132 ? -33.991 28.283 11.173 1.00 12.88 124 LEU A O 1
ATOM 914 N N . ASP A 1 133 ? -34.893 26.855 12.660 1.00 13.12 125 ASP A N 1
ATOM 915 C CA . ASP A 1 133 ? -35.860 26.287 11.709 1.00 17.49 125 ASP A CA 1
ATOM 916 C C . ASP A 1 133 ? -36.792 27.317 11.038 1.00 20.32 125 ASP A C 1
ATOM 917 O O . ASP A 1 133 ? -37.165 27.150 9.873 1.00 13.58 125 ASP A O 1
ATOM 922 N N . GLU A 1 134 ? -37.173 28.378 11.752 1.00 19.95 126 GLU A N 1
ATOM 923 C CA . GLU A 1 134 ? -38.080 29.379 11.161 1.00 20.94 126 GLU A CA 1
ATOM 924 C C . GLU A 1 134 ? -37.370 30.342 10.205 1.00 23.29 126 GLU A C 1
ATOM 925 O O . GLU A 1 134 ? -38.027 31.064 9.456 1.00 19.55 126 GLU A O 1
ATOM 931 N N . ILE A 1 135 ? -36.039 30.342 10.236 1.00 16.24 127 ILE A N 1
ATOM 932 C CA . ILE A 1 135 ? -35.235 31.308 9.488 1.00 13.01 127 ILE A CA 1
ATOM 933 C C . ILE A 1 135 ? -34.528 30.693 8.279 1.00 16.70 127 ILE A C 1
ATOM 934 O O . ILE A 1 135 ? -34.336 31.343 7.225 1.00 13.39 127 ILE A O 1
ATOM 939 N N . VAL A 1 136 ? -34.108 29.445 8.451 1.00 20.04 128 VAL A N 1
ATOM 940 C CA . VAL A 1 136 ? -33.337 28.735 7.436 1.00 15.80 128 VAL A CA 1
ATOM 941 C C . VAL A 1 136 ? -34.209 27.731 6.696 1.00 18.45 128 VAL A C 1
ATOM 942 O O . VAL A 1 136 ? -34.885 26.891 7.316 1.00 18.20 128 VAL A O 1
ATOM 946 N N . THR A 1 137 ? -34.204 27.825 5.369 1.00 17.69 129 THR A N 1
ATOM 947 C CA . THR A 1 137 ? -34.911 26.863 4.529 1.00 13.99 129 THR A CA 1
ATOM 948 C C . THR A 1 137 ? -33.927 26.097 3.653 1.00 17.29 129 THR A C 1
ATOM 949 O O . THR A 1 137 ? -33.145 26.691 2.913 1.00 17.69 129 THR A O 1
ATOM 953 N N . ILE A 1 138 ? -33.937 24.774 3.763 1.00 20.32 130 ILE A N 1
ATOM 954 C CA . ILE A 1 138 ? -33.050 23.957 2.950 1.00 16.93 130 ILE A CA 1
ATOM 955 C C . ILE A 1 138 ? -33.794 23.456 1.719 1.00 20.09 130 ILE A C 1
ATOM 956 O O . ILE A 1 138 ? -34.845 22.822 1.836 1.00 22.94 130 ILE A O 1
ATOM 961 N N . MET A 1 139 ? -33.266 23.765 0.538 1.00 19.70 131 MET A N 1
ATOM 962 C CA . MET A 1 139 ? -33.888 23.308 -0.707 1.00 22.40 131 MET A CA 1
ATOM 963 C C . MET A 1 139 ? -33.052 22.179 -1.274 1.00 24.24 131 MET A C 1
ATOM 964 O O . MET A 1 139 ? -31.842 22.316 -1.463 1.00 19.60 131 MET A O 1
ATOM 969 N N . ILE A 1 140 ? -33.699 21.038 -1.477 1.00 31.26 132 ILE A N 1
ATOM 970 C CA . ILE A 1 140 ? -33.019 19.846 -1.943 1.00 28.01 132 ILE A CA 1
ATOM 971 C C . ILE A 1 140 ? -33.089 19.765 -3.462 1.00 22.51 132 ILE A C 1
ATOM 972 O O . ILE A 1 140 ? -34.163 19.903 -4.042 1.00 25.73 132 ILE A O 1
ATOM 977 N N . GLY A 1 141 ? -31.941 19.567 -4.101 1.00 21.10 133 GLY A N 1
ATOM 978 C CA . GLY A 1 141 ? -31.891 19.444 -5.547 1.00 28.60 133 GLY A CA 1
ATOM 979 C C . GLY A 1 141 ? -30.698 20.202 -6.088 1.00 29.55 133 GLY A C 1
ATOM 980 O O . GLY A 1 141 ? -29.966 20.832 -5.322 1.00 26.53 133 GLY A O 1
ATOM 981 N N . LYS A 1 142 ? -30.500 20.150 -7.401 1.00 28.71 134 LYS A N 1
ATOM 982 C CA . LYS A 1 142 ? -29.461 20.936 -8.051 1.00 27.18 134 LYS A CA 1
ATOM 983 C C . LYS A 1 142 ? -29.738 22.424 -7.865 1.00 20.93 134 LYS A C 1
ATOM 984 O O . LYS A 1 142 ? -30.884 22.862 -7.991 1.00 21.71 134 LYS A O 1
ATOM 990 N N . ALA A 1 143 ? -28.695 23.194 -7.567 1.00 20.45 135 ALA A N 1
ATOM 991 C CA . ALA A 1 143 ? -28.842 24.626 -7.337 1.00 19.33 135 ALA A CA 1
ATOM 992 C C . ALA A 1 143 ? -29.570 25.313 -8.494 1.00 21.32 135 ALA A C 1
ATOM 993 O O . ALA A 1 143 ? -30.453 26.145 -8.267 1.00 21.60 135 ALA A O 1
ATOM 995 N N . CYS A 1 144 ? -29.232 24.954 -9.731 1.00 23.55 136 CYS A N 1
ATOM 996 C CA . CYS A 1 144 ? -29.883 25.596 -10.867 1.00 26.77 136 CYS A CA 1
ATOM 997 C C . CYS A 1 144 ? -31.396 25.358 -10.837 1.00 25.19 136 CYS A C 1
ATOM 998 O O . CYS A 1 144 ? -32.171 26.273 -11.115 1.00 25.69 136 CYS A O 1
ATOM 1001 N N . ASP A 1 145 ? -31.824 24.150 -10.477 1.00 22.98 137 ASP A N 1
ATOM 1002 C CA . ASP A 1 145 ? -33.261 23.880 -10.417 1.00 22.99 137 ASP A CA 1
ATOM 1003 C C . ASP A 1 145 ? -33.923 24.618 -9.256 1.00 23.44 137 ASP A C 1
ATOM 1004 O O . ASP A 1 145 ? -34.993 25.209 -9.402 1.00 25.47 137 ASP A O 1
ATOM 1009 N N . SER A 1 146 ? -33.279 24.594 -8.097 1.00 21.59 138 SER A N 1
ATOM 1010 C CA . SER A 1 146 ? -33.857 25.239 -6.930 1.00 23.87 138 SER A CA 1
ATOM 1011 C C . SER A 1 146 ? -33.933 26.756 -7.089 1.00 17.86 138 SER A C 1
ATOM 1012 O O . SER A 1 146 ? -34.845 27.405 -6.563 1.00 19.51 138 SER A O 1
ATOM 1015 N N . LEU A 1 147 ? -32.973 27.331 -7.802 1.00 19.19 139 LEU A N 1
ATOM 1016 C CA . LEU A 1 147 ? -32.982 28.780 -8.008 1.00 15.66 139 LEU A CA 1
ATOM 1017 C C . LEU A 1 147 ? -34.202 29.202 -8.822 1.00 16.18 139 LEU A C 1
ATOM 1018 O O . LEU A 1 147 ? -34.843 30.216 -8.513 1.00 16.35 139 LEU A O 1
ATOM 1023 N N . VAL A 1 148 ? -34.543 28.408 -9.838 1.00 23.23 140 VAL A N 1
ATOM 1024 C CA . VAL A 1 148 ? -35.740 28.680 -10.636 1.00 26.50 140 VAL A CA 1
ATOM 1025 C C . VAL A 1 148 ? -36.973 28.677 -9.734 1.00 34.16 140 VAL A C 1
ATOM 1026 O O . VAL A 1 148 ? -37.812 29.573 -9.811 1.00 33.35 140 VAL A O 1
ATOM 1030 N N . GLU A 1 149 ? -37.065 27.673 -8.865 1.00 33.33 141 GLU A N 1
ATOM 1031 C CA . GLU A 1 149 ? -38.181 27.574 -7.935 1.00 24.64 141 GLU A CA 1
ATOM 1032 C C . GLU A 1 149 ? -38.175 28.730 -6.926 1.00 22.42 141 GLU A C 1
ATOM 1033 O O . GLU A 1 149 ? -39.222 29.329 -6.655 1.00 27.69 141 GLU A O 1
ATOM 1039 N N . LEU A 1 150 ? -36.996 29.061 -6.392 1.00 19.80 142 LEU A N 1
ATOM 1040 C CA . LEU A 1 150 ? -36.870 30.164 -5.433 1.00 20.30 142 LEU A CA 1
ATOM 1041 C C . LEU A 1 150 ? -37.365 31.466 -6.029 1.00 28.31 142 LEU A C 1
ATOM 1042 O O . LEU A 1 150 ? -37.983 32.281 -5.343 1.00 29.90 142 LEU A O 1
ATOM 1047 N N . GLN A 1 151 ? -37.069 31.670 -7.308 1.00 33.21 143 GLN A N 1
ATOM 1048 C CA . GLN A 1 151 ? -37.525 32.861 -8.007 1.00 29.59 143 GLN A CA 1
ATOM 1049 C C . GLN A 1 151 ? -39.050 32.923 -7.987 1.00 28.37 143 GLN A C 1
ATOM 1050 O O . GLN A 1 151 ? -39.615 33.982 -7.768 1.00 30.27 143 GLN A O 1
ATOM 1056 N N . GLN A 1 152 ? -39.715 31.794 -8.227 1.00 36.43 144 GLN A N 1
ATOM 1057 C CA . GLN A 1 152 ? -41.177 31.775 -8.181 1.00 42.64 144 GLN A CA 1
ATOM 1058 C C . GLN A 1 152 ? -41.693 32.172 -6.802 1.00 41.03 144 GLN A C 1
ATOM 1059 O O . GLN A 1 152 ? -42.688 32.883 -6.682 1.00 46.46 144 GLN A O 1
ATOM 1065 N N . LYS A 1 153 ? -40.998 31.714 -5.763 1.00 43.88 145 LYS A N 1
ATOM 1066 C CA . LYS A 1 153 ? -41.404 31.968 -4.383 1.00 43.23 145 LYS A CA 1
ATOM 1067 C C . LYS A 1 153 ? -41.158 33.406 -3.943 1.00 48.66 145 LYS A C 1
ATOM 1068 O O . LYS A 1 153 ? -41.874 33.932 -3.090 1.00 52.69 145 LYS A O 1
ATOM 1074 N N . LEU A 1 154 ? -40.131 34.030 -4.509 1.00 49.84 146 LEU A N 1
ATOM 1075 C CA . LEU A 1 154 ? -39.792 35.416 -4.183 1.00 46.16 146 LEU A CA 1
ATOM 1076 C C . LEU A 1 154 ? -40.577 36.452 -4.995 1.00 42.59 146 LEU A C 1
ATOM 1077 O O . LEU A 1 154 ? -40.728 37.581 -4.549 1.00 40.36 146 LEU A O 1
ATOM 1082 N N . LEU A 1 155 ? -41.030 36.095 -6.197 1.00 51.69 147 LEU A N 1
ATOM 1083 C CA . LEU A 1 155 ? -41.861 37.005 -6.994 1.00 53.55 147 LEU A CA 1
ATOM 1084 C C . LEU A 1 155 ? -43.088 37.456 -6.200 1.00 54.60 147 LEU A C 1
ATOM 1085 O O . LEU A 1 155 ? -43.535 38.605 -6.312 1.00 60.83 147 LEU A O 1
ATOM 1090 N N . HIS A 1 156 ? -43.619 36.541 -5.394 1.00 56.82 148 HIS A N 1
ATOM 1091 C CA . HIS A 1 156 ? -44.796 36.797 -4.568 1.00 64.01 148 HIS A CA 1
ATOM 1092 C C . HIS A 1 156 ? -44.495 37.778 -3.435 1.00 67.84 148 HIS A C 1
ATOM 1093 O O . HIS A 1 156 ? -45.236 37.854 -2.450 1.00 68.80 148 HIS A O 1
ATOM 1100 N N . GLN A 1 162 ? -37.448 39.471 -4.613 1.00 56.89 154 GLN A N 1
ATOM 1101 C CA . GLN A 1 162 ? -37.279 39.628 -6.054 1.00 53.69 154 GLN A CA 1
ATOM 1102 C C . GLN A 1 162 ? -35.797 39.391 -6.376 1.00 42.09 154 GLN A C 1
ATOM 1103 O O . GLN A 1 162 ? -35.463 38.410 -7.038 1.00 36.70 154 GLN A O 1
ATOM 1109 N N . ALA A 1 163 ? -34.904 40.255 -5.884 1.00 35.83 155 ALA A N 1
ATOM 1110 C CA . ALA A 1 163 ? -33.463 40.043 -6.102 1.00 31.02 155 ALA A CA 1
ATOM 1111 C C . ALA A 1 163 ? -32.838 39.579 -4.790 1.00 24.96 155 ALA A C 1
ATOM 1112 O O . ALA A 1 163 ? -33.358 39.878 -3.722 1.00 24.40 155 ALA A O 1
ATOM 1114 N N . LEU A 1 164 ? -31.734 38.839 -4.864 1.00 22.10 156 LEU A N 1
ATOM 1115 C CA . LEU A 1 164 ? -31.054 38.376 -3.655 1.00 22.05 156 LEU A CA 1
ATOM 1116 C C . LEU A 1 164 ? -30.100 39.430 -3.084 1.00 23.48 156 LEU A C 1
ATOM 1117 O O . LEU A 1 164 ? -29.446 40.154 -3.842 1.00 17.10 156 LEU A O 1
ATOM 1122 N N . ASP A 1 165 ? -30.009 39.512 -1.757 1.00 17.51 157 ASP A N 1
ATOM 1123 C CA . ASP A 1 165 ? -29.097 40.464 -1.126 1.00 19.69 157 ASP A CA 1
ATOM 1124 C C . ASP A 1 165 ? -27.671 39.925 -0.980 1.00 24.53 157 ASP A C 1
ATOM 1125 O O . ASP A 1 165 ? -26.702 40.668 -1.170 1.00 15.00 157 ASP A O 1
ATOM 1130 N N . MET A 1 166 ? -27.529 38.649 -0.623 1.00 14.22 158 MET A N 1
ATOM 1131 C CA . MET A 1 166 ? -26.192 38.079 -0.493 1.00 15.63 158 MET A CA 1
ATOM 1132 C C . MET A 1 166 ? -26.227 36.614 -0.905 1.00 14.34 158 MET A C 1
ATOM 1133 O O . MET A 1 166 ? -27.204 35.913 -0.639 1.00 15.36 158 MET A O 1
ATOM 1138 N N . VAL A 1 167 ? -25.181 36.181 -1.604 1.00 14.77 159 VAL A N 1
ATOM 1139 C CA . VAL A 1 167 ? -25.067 34.799 -2.075 1.00 16.32 159 VAL A CA 1
ATOM 1140 C C . VAL A 1 167 ? -23.714 34.207 -1.695 1.00 18.81 159 VAL A C 1
ATOM 1141 O O . VAL A 1 167 ? -22.666 34.765 -2.043 1.00 15.61 159 VAL A O 1
ATOM 1145 N N . PHE A 1 168 ? -23.744 33.085 -0.985 1.00 13.70 160 PHE A N 1
ATOM 1146 C CA . PHE A 1 168 ? -22.531 32.344 -0.634 1.00 13.59 160 PHE A CA 1
ATOM 1147 C C . PHE A 1 168 ? -22.413 31.160 -1.587 1.00 18.51 160 PHE A C 1
ATOM 1148 O O . PHE A 1 168 ? -23.248 30.241 -1.576 1.00 17.84 160 PHE A O 1
ATOM 1156 N N . ILE A 1 169 ? -21.389 31.191 -2.431 1.00 16.15 161 ILE A N 1
ATOM 1157 C CA . ILE A 1 169 ? -21.220 30.148 -3.429 1.00 17.38 161 ILE A CA 1
ATOM 1158 C C . ILE A 1 169 ? -20.145 29.173 -2.969 1.00 18.06 161 ILE A C 1
ATOM 1159 O O . ILE A 1 169 ? -18.968 29.534 -2.858 1.00 16.95 161 ILE A O 1
ATOM 1164 N N . ASP A 1 170 ? -20.565 27.936 -2.699 1.00 17.50 162 ASP A N 1
ATOM 1165 C CA . ASP A 1 170 ? -19.744 26.975 -1.967 1.00 22.73 162 ASP A CA 1
ATOM 1166 C C . ASP A 1 170 ? -19.989 25.516 -2.375 1.00 20.46 162 ASP A C 1
ATOM 1167 O O . ASP A 1 170 ? -19.860 24.612 -1.553 1.00 16.17 162 ASP A O 1
ATOM 1172 N N . HIS A 1 171 ? -20.412 25.279 -3.609 1.00 19.72 163 HIS A N 1
ATOM 1173 C CA . HIS A 1 171 ? -20.654 23.903 -4.039 1.00 22.16 163 HIS A CA 1
ATOM 1174 C C . HIS A 1 171 ? -19.540 23.445 -4.992 1.00 28.04 163 HIS A C 1
ATOM 1175 O O . HIS A 1 171 ? -18.374 23.753 -4.758 1.00 26.05 163 HIS A O 1
ATOM 1182 N N . TRP A 1 172 ? -19.871 22.716 -6.055 1.00 28.23 164 TRP A N 1
ATOM 1183 C CA . TRP A 1 172 ? -18.815 22.218 -6.944 1.00 24.83 164 TRP A CA 1
ATOM 1184 C C . TRP A 1 172 ? -18.272 23.347 -7.834 1.00 26.67 164 TRP A C 1
ATOM 1185 O O . TRP A 1 172 ? -19.029 24.106 -8.457 1.00 30.33 164 TRP A O 1
ATOM 1196 N N . LYS A 1 173 ? -16.950 23.467 -7.857 1.00 22.56 165 LYS A N 1
ATOM 1197 C CA . LYS A 1 173 ? -16.257 24.574 -8.509 1.00 26.92 165 LYS A CA 1
ATOM 1198 C C . LYS A 1 173 ? -16.647 24.758 -9.983 1.00 29.66 165 LYS A C 1
ATOM 1199 O O . LYS A 1 173 ? -16.661 25.884 -10.496 1.00 25.24 165 LYS A O 1
ATOM 1205 N N . ASP A 1 174 ? -16.946 23.649 -10.658 1.00 20.73 166 ASP A N 1
ATOM 1206 C CA . ASP A 1 174 ? -17.282 23.671 -12.074 1.00 27.82 166 ASP A CA 1
ATOM 1207 C C . ASP A 1 174 ? -18.679 24.245 -12.299 1.00 26.62 166 ASP A C 1
ATOM 1208 O O . ASP A 1 174 ? -19.079 24.514 -13.437 1.00 27.99 166 ASP A O 1
ATOM 1213 N N . LEU A 1 175 ? -19.428 24.424 -11.217 1.00 24.07 167 LEU A N 1
ATOM 1214 C CA . LEU A 1 175 ? -20.762 24.990 -11.331 1.00 19.67 167 LEU A CA 1
ATOM 1215 C C . LEU A 1 175 ? -20.852 26.444 -10.867 1.00 21.26 167 LEU A C 1
ATOM 1216 O O . LEU A 1 175 ? -21.949 27.022 -10.879 1.00 18.40 167 LEU A O 1
ATOM 1221 N N . TYR A 1 176 ? -19.719 27.041 -10.473 1.00 19.13 168 TYR A N 1
ATOM 1222 C CA . TYR A 1 176 ? -19.725 28.426 -9.995 1.00 20.12 168 TYR A CA 1
ATOM 1223 C C . TYR A 1 176 ? -20.279 29.367 -11.060 1.00 21.97 168 TYR A C 1
ATOM 1224 O O . TYR A 1 176 ? -21.282 30.047 -10.826 1.00 19.69 168 TYR A O 1
ATOM 1233 N N . VAL A 1 177 ? -19.642 29.407 -12.228 1.00 16.17 169 VAL A N 1
ATOM 1234 C CA . VAL A 1 177 ? -20.111 30.310 -13.287 1.00 22.02 169 VAL A CA 1
ATOM 1235 C C . VAL A 1 177 ? -21.464 29.884 -13.897 1.00 19.39 169 VAL A C 1
ATOM 1236 O O . VAL A 1 177 ? -22.338 30.740 -14.082 1.00 19.77 169 VAL A O 1
ATOM 1240 N N . PRO A 1 178 ? -21.651 28.579 -14.206 1.00 17.78 170 PRO A N 1
ATOM 1241 C CA . PRO A 1 178 ? -22.985 28.187 -14.678 1.00 22.07 170 PRO A CA 1
ATOM 1242 C C . PRO A 1 178 ? -24.121 28.587 -13.732 1.00 23.71 170 PRO A C 1
ATOM 1243 O O . PRO A 1 178 ? -25.155 29.078 -14.205 1.00 19.89 170 PRO A O 1
ATOM 1247 N N . ASP A 1 179 ? -23.956 28.375 -12.429 1.00 17.14 171 ASP A N 1
ATOM 1248 C CA . ASP A 1 179 ? -25.048 28.712 -11.515 1.00 17.09 171 ASP A CA 1
ATOM 1249 C C . ASP A 1 179 ? -25.137 30.226 -11.271 1.00 20.19 171 ASP A C 1
ATOM 1250 O O . ASP A 1 179 ? -26.241 30.775 -11.154 1.00 16.10 171 ASP A O 1
ATOM 1255 N N . LEU A 1 180 ? -24.000 30.918 -11.250 1.00 16.07 172 LEU A N 1
ATOM 1256 C CA . LEU A 1 180 ? -24.053 32.382 -11.198 1.00 17.70 172 LEU A CA 1
ATOM 1257 C C . LEU A 1 180 ? -24.830 32.951 -12.402 1.00 20.07 172 LEU A C 1
ATOM 1258 O O . LEU A 1 180 ? -25.638 33.886 -12.260 1.00 17.73 172 LEU A O 1
ATOM 1263 N N . ARG A 1 181 ? -24.594 32.386 -13.579 1.00 22.76 173 ARG A N 1
ATOM 1264 C CA . ARG A 1 181 ? -25.265 32.856 -14.787 1.00 20.64 173 ARG A CA 1
ATOM 1265 C C . ARG A 1 181 ? -26.765 32.594 -14.705 1.00 17.77 173 ARG A C 1
ATOM 1266 O O . ARG A 1 181 ? -27.565 33.395 -15.209 1.00 19.21 173 ARG A O 1
ATOM 1274 N N . VAL A 1 182 ? -27.141 31.490 -14.053 1.00 17.31 174 VAL A N 1
ATOM 1275 C CA . VAL A 1 182 ? -28.552 31.223 -13.759 1.00 22.08 174 VAL A CA 1
ATOM 1276 C C . VAL A 1 182 ? -29.141 32.329 -12.869 1.00 19.33 174 VAL A C 1
ATOM 1277 O O . VAL A 1 182 ? -30.213 32.867 -13.168 1.00 17.58 174 VAL A O 1
ATOM 1281 N N . ILE A 1 183 ? -28.434 32.678 -11.795 1.00 16.83 175 ILE A N 1
ATOM 1282 C CA . ILE A 1 183 ? -28.882 33.739 -10.888 1.00 16.74 175 ILE A CA 1
ATOM 1283 C C . ILE A 1 183 ? -29.073 35.054 -11.647 1.00 17.29 175 ILE A C 1
ATOM 1284 O O . ILE A 1 183 ? -30.084 35.755 -11.482 1.00 18.26 175 ILE A O 1
ATOM 1289 N N . GLU A 1 184 ? -28.095 35.381 -12.482 1.00 17.59 176 GLU A N 1
ATOM 1290 C CA . GLU A 1 184 ? -28.149 36.578 -13.311 1.00 18.97 176 GLU A CA 1
ATOM 1291 C C . GLU A 1 184 ? -29.361 36.579 -14.230 1.00 18.67 176 GLU A C 1
ATOM 1292 O O . GLU A 1 184 ? -30.091 37.557 -14.302 1.00 19.00 176 GLU A O 1
ATOM 1298 N N . SER A 1 185 ? -29.560 35.458 -14.916 1.00 18.74 177 SER A N 1
ATOM 1299 C CA . SER A 1 185 ? -30.644 35.291 -15.863 1.00 19.25 177 SER A CA 1
ATOM 1300 C C . SER A 1 185 ? -32.017 35.401 -15.206 1.00 28.67 177 SER A C 1
ATOM 1301 O O . SER A 1 185 ? -32.972 35.861 -15.827 1.00 31.90 177 SER A O 1
ATOM 1304 N N . LEU A 1 186 ? -32.109 34.991 -13.946 1.00 23.42 178 LEU A N 1
ATOM 1305 C CA . LEU A 1 186 ? -33.366 35.068 -13.206 1.00 22.71 178 LEU A CA 1
ATOM 1306 C C . LEU A 1 186 ? -33.595 36.434 -12.564 1.00 28.59 178 LEU A C 1
ATOM 1307 O O . LEU A 1 186 ? -34.506 36.584 -11.742 1.00 25.50 178 LEU A O 1
ATOM 1312 N N . ASN A 1 187 ? -32.754 37.411 -12.919 1.00 23.66 179 ASN A N 1
ATOM 1313 C CA . ASN A 1 187 ? -32.811 38.759 -12.351 1.00 22.09 179 ASN A CA 1
ATOM 1314 C C . ASN A 1 187 ? -32.718 38.752 -10.824 1.00 22.49 179 ASN A C 1
ATOM 1315 O O . ASN A 1 187 ? -33.339 39.565 -10.141 1.00 23.98 179 ASN A O 1
ATOM 1320 N N . MET A 1 188 ? -31.902 37.849 -10.292 1.00 17.61 180 MET A N 1
ATOM 1321 C CA . MET A 1 188 ? -31.726 37.738 -8.861 1.00 17.02 180 MET A CA 1
ATOM 1322 C C . MET A 1 188 ? -30.478 38.518 -8.421 1.00 19.13 180 MET A C 1
ATOM 1323 O O . MET A 1 188 ? -30.139 38.559 -7.243 1.00 16.39 180 MET A O 1
ATOM 1328 N N . ILE A 1 189 ? -29.814 39.167 -9.368 1.00 21.94 181 ILE A N 1
ATOM 1329 C CA . ILE A 1 189 ? -28.715 40.061 -9.020 1.00 22.72 181 ILE A CA 1
ATOM 1330 C C . ILE A 1 189 ? -29.069 41.485 -9.399 1.00 17.65 181 ILE A C 1
ATOM 1331 O O . ILE A 1 189 ? -29.465 41.748 -10.531 1.00 23.11 181 ILE A O 1
ATOM 1336 N N . ALA A 1 190 ? -28.930 42.390 -8.431 1.00 18.29 182 ALA A N 1
ATOM 1337 C CA . ALA A 1 190 ? -29.274 43.793 -8.602 1.00 20.86 182 ALA A CA 1
ATOM 1338 C C . ALA A 1 190 ? -28.246 44.618 -7.833 1.00 19.07 182 ALA A C 1
ATOM 1339 O O . ALA A 1 190 ? -27.481 44.058 -7.051 1.00 19.33 182 ALA A O 1
ATOM 1341 N N . PRO A 1 191 ? -28.214 45.942 -8.051 1.00 23.00 183 PRO A N 1
ATOM 1342 C CA . PRO A 1 191 ? -27.291 46.773 -7.270 1.00 17.77 183 PRO A CA 1
ATOM 1343 C C . PRO A 1 191 ? -27.463 46.572 -5.785 1.00 19.81 183 PRO A C 1
ATOM 1344 O O . PRO A 1 191 ? -28.597 46.606 -5.292 1.00 19.22 183 PRO A O 1
ATOM 1348 N N . GLY A 1 192 ? -26.358 46.361 -5.076 1.00 18.80 184 GLY A N 1
ATOM 1349 C CA . GLY A 1 192 ? -26.427 46.031 -3.662 1.00 16.78 184 GLY A CA 1
ATOM 1350 C C . GLY A 1 192 ? -26.235 44.550 -3.347 1.00 15.85 184 GLY A C 1
ATOM 1351 O O . GLY A 1 192 ? -25.922 44.186 -2.211 1.00 15.41 184 GLY A O 1
ATOM 1352 N N . THR A 1 193 ? -26.430 43.696 -4.350 1.00 24.57 185 THR A N 1
ATOM 1353 C CA . THR A 1 193 ? -26.192 42.262 -4.194 1.00 15.76 185 THR A CA 1
ATOM 1354 C C . THR A 1 193 ? -24.717 41.942 -3.997 1.00 22.25 185 THR A C 1
ATOM 1355 O O . THR A 1 193 ? -23.880 42.358 -4.796 1.00 16.42 185 THR A O 1
ATOM 1359 N N . LEU A 1 194 ? -24.403 41.168 -2.962 1.00 17.40 186 LEU A N 1
ATOM 1360 C CA . LEU A 1 194 ? -23.024 40.733 -2.726 1.00 17.31 186 LEU A CA 1
ATOM 1361 C C . LEU A 1 194 ? -22.849 39.226 -2.949 1.00 14.99 186 LEU A C 1
ATOM 1362 O O . LEU A 1 194 ? -23.681 38.428 -2.501 1.00 15.51 186 LEU A O 1
ATOM 1367 N N . LEU A 1 195 ? -21.784 38.854 -3.661 1.00 15.21 187 LEU A N 1
ATOM 1368 C CA . LEU A 1 195 ? -21.421 37.450 -3.889 1.00 15.95 187 LEU A CA 1
ATOM 1369 C C . LEU A 1 195 ? -20.145 37.112 -3.115 1.00 25.21 187 LEU A C 1
ATOM 1370 O O . LEU A 1 195 ? -19.163 37.862 -3.172 1.00 21.26 187 LEU A O 1
ATOM 1375 N N . VAL A 1 196 ? -20.174 36.006 -2.373 1.00 14.58 188 VAL A N 1
ATOM 1376 C CA . VAL A 1 196 ? -18.992 35.524 -1.672 1.00 19.82 188 VAL A CA 1
ATOM 1377 C C . VAL A 1 196 ? -18.708 34.097 -2.148 1.00 17.56 188 VAL A C 1
ATOM 1378 O O . VAL A 1 196 ? -19.498 33.186 -1.924 1.00 16.86 188 VAL A O 1
ATOM 1382 N N . ALA A 1 197 ? -17.609 33.916 -2.865 1.00 18.63 189 ALA A N 1
ATOM 1383 C CA . ALA A 1 197 ? -17.297 32.606 -3.436 1.00 18.19 189 ALA A CA 1
ATOM 1384 C C . ALA A 1 197 ? -16.098 31.999 -2.729 1.00 23.77 189 ALA A C 1
ATOM 1385 O O . ALA A 1 197 ? -15.060 32.643 -2.615 1.00 22.88 189 ALA A O 1
ATOM 1387 N N . ASP A 1 198 ? -16.252 30.761 -2.270 1.00 27.09 190 ASP A N 1
ATOM 1388 C CA . ASP A 1 198 ? -15.229 30.076 -1.489 1.00 29.12 190 ASP A CA 1
ATOM 1389 C C . ASP A 1 198 ? -14.183 29.347 -2.339 1.00 32.46 190 ASP A C 1
ATOM 1390 O O . ASP A 1 198 ? -14.421 29.037 -3.514 1.00 26.93 190 ASP A O 1
ATOM 1395 N N . ASN A 1 199 ? -13.026 29.085 -1.724 1.00 33.40 191 ASN A N 1
ATOM 1396 C CA . ASN A 1 199 ? -11.992 28.220 -2.292 1.00 29.65 191 ASN A CA 1
ATOM 1397 C C . ASN A 1 199 ? -11.465 28.708 -3.636 1.00 37.79 191 ASN A C 1
ATOM 1398 O O . ASN A 1 199 ? -11.310 27.923 -4.574 1.00 44.84 191 ASN A O 1
ATOM 1403 N N . ILE A 1 200 ? -11.170 30.002 -3.712 1.00 39.44 192 ILE A N 1
ATOM 1404 C CA . ILE A 1 200 ? -10.746 30.638 -4.958 1.00 41.68 192 ILE A CA 1
ATOM 1405 C C . ILE A 1 200 ? -9.388 30.085 -5.375 1.00 48.20 192 ILE A C 1
ATOM 1406 O O . ILE A 1 200 ? -9.098 29.943 -6.566 1.00 51.43 192 ILE A O 1
ATOM 1411 N N . ILE A 1 201 ? -8.570 29.754 -4.379 1.00 56.46 193 ILE A N 1
ATOM 1412 C CA . ILE A 1 201 ? -7.246 29.181 -4.612 1.00 62.06 193 ILE A CA 1
ATOM 1413 C C . ILE A 1 201 ? -7.228 27.649 -4.502 1.00 63.91 193 ILE A C 1
ATOM 1414 O O . ILE A 1 201 ? -6.668 26.966 -5.365 1.00 65.14 193 ILE A O 1
ATOM 1419 N N . THR A 1 202 ? -7.850 27.116 -3.451 1.00 61.04 194 THR A N 1
ATOM 1420 C CA . THR A 1 202 ? -7.780 25.684 -3.156 1.00 58.49 194 THR A CA 1
ATOM 1421 C C . THR A 1 202 ? -9.158 25.017 -3.076 1.00 62.42 194 THR A C 1
ATOM 1422 O O . THR A 1 202 ? -9.923 25.310 -2.159 1.00 60.71 194 THR A O 1
ATOM 1426 N N . PRO A 1 203 ? -9.471 24.092 -4.011 1.00 69.70 195 PRO A N 1
ATOM 1427 C CA . PRO A 1 203 ? -8.657 23.645 -5.154 1.00 72.48 195 PRO A CA 1
ATOM 1428 C C . PRO A 1 203 ? -8.521 24.717 -6.229 1.00 77.90 195 PRO A C 1
ATOM 1429 O O . PRO A 1 203 ? -7.597 24.669 -7.047 1.00 79.29 195 PRO A O 1
ATOM 1433 N N . GLY A 1 204 ? -9.443 25.675 -6.217 1.00 79.69 196 GLY A N 1
ATOM 1434 C CA . GLY A 1 204 ? -9.403 26.783 -7.150 1.00 76.42 196 GLY A CA 1
ATOM 1435 C C . GLY A 1 204 ? -10.680 26.897 -7.962 1.00 68.82 196 GLY A C 1
ATOM 1436 O O . GLY A 1 204 ? -11.339 25.894 -8.257 1.00 62.82 196 GLY A O 1
ATOM 1437 N N . ALA A 1 205 ? -11.039 28.129 -8.305 1.00 64.60 197 ALA A N 1
ATOM 1438 C CA . ALA A 1 205 ? -12.119 28.384 -9.249 1.00 58.90 197 ALA A CA 1
ATOM 1439 C C . ALA A 1 205 ? -11.681 29.502 -10.186 1.00 48.65 197 ALA A C 1
ATOM 1440 O O . ALA A 1 205 ? -12.127 30.644 -10.061 1.00 45.01 197 ALA A O 1
ATOM 1442 N N . PRO A 1 206 ? -10.767 29.180 -11.112 1.00 42.69 198 PRO A N 1
ATOM 1443 C CA . PRO A 1 206 ? -10.158 30.206 -11.964 1.00 35.46 198 PRO A CA 1
ATOM 1444 C C . PRO A 1 206 ? -11.152 30.802 -12.958 1.00 31.15 198 PRO A C 1
ATOM 1445 O O . PRO A 1 206 ? -11.086 32.002 -13.257 1.00 29.71 198 PRO A O 1
ATOM 1449 N N . GLU A 1 207 ? -12.054 29.966 -13.467 1.00 29.10 199 GLU A N 1
ATOM 1450 C CA . GLU A 1 207 ? -13.092 30.423 -14.384 1.00 30.18 199 GLU A CA 1
ATOM 1451 C C . GLU A 1 207 ? -13.970 31.485 -13.720 1.00 29.24 199 GLU A C 1
ATOM 1452 O O . GLU A 1 207 ? -14.214 32.552 -14.278 1.00 31.54 199 GLU A O 1
ATOM 1458 N N . TYR A 1 208 ? -14.443 31.177 -12.520 1.00 27.12 200 TYR A N 1
ATOM 1459 C CA . TYR A 1 208 ? -15.251 32.124 -11.765 1.00 25.57 200 TYR A CA 1
ATOM 1460 C C . TYR A 1 208 ? -14.476 33.399 -11.51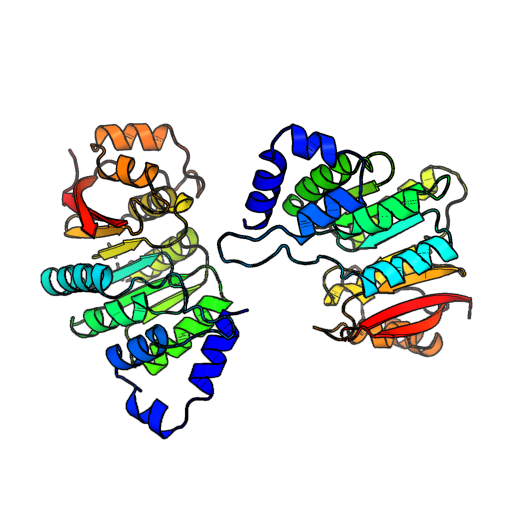0 1.00 26.45 200 TYR A C 1
ATOM 1461 O O . TYR A 1 208 ? -14.999 34.494 -11.737 1.00 29.57 200 TYR A O 1
ATOM 1470 N N . HIS A 1 209 ? -13.232 33.266 -11.038 1.00 32.31 201 HIS A N 1
ATOM 1471 C CA . HIS A 1 209 ? -12.412 34.439 -10.708 1.00 26.40 201 HIS A CA 1
ATOM 1472 C C . HIS A 1 209 ? -12.247 35.346 -11.932 1.00 28.50 201 HIS A C 1
ATOM 1473 O O . HIS A 1 209 ? -12.236 36.573 -11.824 1.00 36.74 201 HIS A O 1
ATOM 1480 N N . LYS A 1 210 ? -12.135 34.725 -13.100 1.00 28.35 202 LYS A N 1
ATOM 1481 C CA . LYS A 1 210 ? -12.055 35.451 -14.359 1.00 36.29 202 LYS A CA 1
ATOM 1482 C C . LYS A 1 210 ? -13.367 36.196 -14.660 1.00 35.73 202 LYS A C 1
ATOM 1483 O O . LYS A 1 210 ? -13.366 37.389 -14.963 1.00 34.85 202 LYS A O 1
ATOM 1489 N N . TYR A 1 211 ? -14.477 35.471 -14.576 1.00 30.30 203 TYR A N 1
ATOM 1490 C CA . TYR A 1 211 ? -15.811 36.005 -14.842 1.00 26.59 203 TYR A CA 1
ATOM 1491 C C . TYR A 1 211 ? -16.173 37.259 -14.040 1.00 22.43 203 TYR A C 1
ATOM 1492 O O . TYR A 1 211 ? -16.623 38.249 -14.614 1.00 29.05 203 TYR A O 1
ATOM 1501 N N . VAL A 1 212 ? -15.981 37.224 -12.724 1.00 28.32 204 VAL A N 1
ATOM 1502 C CA . VAL A 1 212 ? -16.416 38.332 -11.873 1.00 30.57 204 VAL A CA 1
ATOM 1503 C C . VAL A 1 212 ? -15.459 39.533 -11.928 1.00 36.67 204 VAL A C 1
ATOM 1504 O O . VAL A 1 212 ? -15.756 40.593 -11.359 1.00 40.14 204 VAL A O 1
ATOM 1508 N N . ASN A 1 213 ? -14.309 39.363 -12.578 1.00 27.69 205 ASN A N 1
ATOM 1509 C CA . ASN A 1 213 ? -13.401 40.485 -12.814 1.00 29.10 205 ASN A CA 1
ATOM 1510 C C . ASN A 1 213 ? -13.517 41.036 -14.246 1.00 34.83 205 ASN A C 1
ATOM 1511 O O . ASN A 1 213 ? -12.883 42.038 -14.589 1.00 39.42 205 ASN A O 1
ATOM 1516 N N . MET A 1 214 ? -14.332 40.380 -15.072 1.00 34.58 206 MET A N 1
ATOM 1517 C CA . MET A 1 214 ? -14.613 40.849 -16.433 1.00 33.77 206 MET A CA 1
ATOM 1518 C C . MET A 1 214 ? -15.497 42.085 -16.440 1.00 36.66 206 MET A C 1
ATOM 1519 O O . MET A 1 214 ? -16.354 42.244 -15.574 1.00 37.53 206 MET A O 1
ATOM 1524 N N . SER A 1 215 ? -15.298 42.948 -17.433 1.00 42.90 207 SER A N 1
ATOM 1525 C CA . SER A 1 215 ? -16.182 44.083 -17.669 1.00 36.48 207 SER A CA 1
ATOM 1526 C C . SER A 1 215 ? -17.527 43.582 -18.212 1.00 29.76 207 SER A C 1
ATOM 1527 O O . SER A 1 215 ? -17.635 42.422 -18.632 1.00 26.50 207 SER A O 1
ATOM 1530 N N . PRO A 1 216 ? -18.555 44.449 -18.212 1.00 24.87 208 PRO A N 1
ATOM 1531 C CA . PRO A 1 216 ? -19.829 44.067 -18.839 1.00 31.90 208 PRO A CA 1
ATOM 1532 C C . PRO A 1 216 ? -19.680 43.618 -20.289 1.00 36.66 208 PRO A C 1
ATOM 1533 O O . PRO A 1 216 ? -20.297 42.621 -20.690 1.00 35.91 208 PRO A O 1
ATOM 1537 N N . GLU A 1 217 ? -18.847 44.319 -21.049 1.00 41.23 209 GLU A N 1
ATOM 1538 C CA . GLU A 1 217 ? -18.625 43.991 -22.451 1.00 42.39 209 GLU A CA 1
ATOM 1539 C C . GLU A 1 217 ? -17.967 42.629 -22.578 1.00 38.67 209 GLU A C 1
ATOM 1540 O O . GLU A 1 217 ? -18.331 41.821 -23.437 1.00 37.64 209 GLU A O 1
ATOM 1546 N N . GLU A 1 218 ? -16.994 42.375 -21.715 1.00 38.39 210 GLU A N 1
ATOM 1547 C CA . GLU A 1 218 ? -16.325 41.080 -21.699 1.00 43.28 210 GLU A CA 1
ATOM 1548 C C . GLU A 1 218 ? -17.308 39.958 -21.363 1.00 39.39 210 GLU A C 1
ATOM 1549 O O . GLU A 1 218 ? -17.299 38.902 -22.003 1.00 35.54 210 GLU A O 1
ATOM 1555 N N . ARG A 1 219 ? -18.171 40.191 -20.375 1.00 37.80 211 ARG A N 1
ATOM 1556 C CA . ARG A 1 219 ? -19.128 39.163 -19.987 1.00 29.94 211 ARG A CA 1
ATOM 1557 C C . ARG A 1 219 ? -20.180 38.943 -21.082 1.00 23.05 211 ARG A C 1
ATOM 1558 O O . ARG A 1 219 ? -20.618 37.812 -21.296 1.00 26.96 211 ARG A O 1
ATOM 1566 N N . ARG A 1 220 ? -20.504 39.987 -21.841 1.00 23.06 212 ARG A N 1
ATOM 1567 C CA . ARG A 1 220 ? -21.462 39.839 -22.938 1.00 29.84 212 ARG A CA 1
ATOM 1568 C C . ARG A 1 220 ? -20.943 38.865 -23.994 1.00 33.77 212 ARG A C 1
ATOM 1569 O O . ARG A 1 220 ? -21.676 37.976 -24.452 1.00 37.04 212 ARG A O 1
ATOM 1577 N N . GLY A 1 221 ? -19.667 39.011 -24.345 1.00 34.07 213 GLY A N 1
ATOM 1578 C CA . GLY A 1 221 ? -19.041 38.121 -25.314 1.00 36.87 213 GLY A CA 1
ATOM 1579 C C . GLY A 1 221 ? -18.838 36.716 -24.785 1.00 35.48 213 GLY A C 1
ATOM 1580 O O . GLY A 1 221 ? -19.066 35.733 -25.498 1.00 33.28 213 GLY A O 1
ATOM 1581 N N . TYR A 1 222 ? -18.409 36.617 -23.529 1.00 38.13 214 TYR A N 1
ATOM 1582 C CA . TYR A 1 222 ? -18.215 35.316 -22.903 1.00 32.00 214 TYR A CA 1
ATOM 1583 C C . TYR A 1 222 ? -19.527 34.541 -22.918 1.00 32.80 214 TYR A C 1
ATOM 1584 O O . TYR A 1 222 ? -19.555 33.360 -23.268 1.00 26.71 214 TYR A O 1
ATOM 1593 N N . GLN A 1 223 ? -20.613 35.228 -22.566 1.00 37.56 215 GLN A N 1
ATOM 1594 C CA . GLN A 1 223 ? -21.924 34.601 -22.431 1.00 37.21 215 GLN A CA 1
ATOM 1595 C C . GLN A 1 223 ? -22.440 34.085 -23.776 1.00 39.39 215 GLN A C 1
ATOM 1596 O O . GLN A 1 223 ? -23.053 33.015 -23.847 1.00 43.63 215 GLN A O 1
ATOM 1602 N N . ALA A 1 224 ? -22.173 34.834 -24.842 1.00 38.93 216 ALA A N 1
ATOM 1603 C CA . ALA A 1 224 ? -22.563 34.415 -26.183 1.00 42.70 216 ALA A CA 1
ATOM 1604 C C . ALA A 1 224 ? -21.692 33.253 -26.667 1.00 43.16 216 ALA A C 1
ATOM 1605 O O . ALA A 1 224 ? -22.175 32.323 -27.314 1.00 39.32 216 ALA A O 1
ATOM 1607 N N . LYS A 1 225 ? -20.397 33.336 -26.375 1.00 43.44 217 LYS A N 1
ATOM 1608 C CA . LYS A 1 225 ? -19.447 32.291 -26.746 1.00 45.32 217 LYS A CA 1
ATOM 1609 C C . LYS A 1 225 ? -19.607 30.980 -25.969 1.00 42.24 217 LYS A C 1
ATOM 1610 O O . LYS A 1 225 ? -19.652 29.902 -26.565 1.00 43.06 217 LYS A O 1
ATOM 1616 N N . VAL A 1 226 ? -19.693 31.074 -24.641 1.00 37.80 218 VAL A N 1
ATOM 1617 C CA . VAL A 1 226 ? -19.701 29.884 -23.786 1.00 38.18 218 VAL A CA 1
ATOM 1618 C C . VAL A 1 226 ? -21.106 29.482 -23.357 1.00 35.28 218 VAL A C 1
ATOM 1619 O O . VAL A 1 226 ? -21.742 30.156 -22.527 1.00 27.33 218 VAL A O 1
ATOM 1623 N N . ARG A 1 227 ? -21.562 28.360 -23.898 1.00 28.36 219 ARG A N 1
ATOM 1624 C CA . ARG A 1 227 ? -22.867 27.819 -23.570 1.00 37.92 219 ARG A CA 1
ATOM 1625 C C . ARG A 1 227 ? -22.948 27.512 -22.081 1.00 35.49 219 ARG A C 1
ATOM 1626 O O . ARG A 1 227 ? -22.023 26.937 -21.507 1.00 36.56 219 ARG A O 1
ATOM 1634 N N . ASN A 1 228 ? -24.050 27.899 -21.452 1.00 34.57 220 ASN A N 1
ATOM 1635 C CA . ASN A 1 228 ? -24.280 27.497 -20.072 1.00 32.27 220 ASN A CA 1
ATOM 1636 C C . ASN A 1 228 ? -24.694 26.039 -20.087 1.00 34.90 220 ASN A C 1
ATOM 1637 O O . ASN A 1 228 ? -25.706 25.691 -20.708 1.00 30.71 220 ASN A O 1
ATOM 1642 N N . VAL A 1 229 ? -23.903 25.188 -19.426 1.00 36.62 221 VAL A N 1
ATOM 1643 C CA . VAL A 1 229 ? -24.209 23.760 -19.339 1.00 29.30 221 VAL A CA 1
ATOM 1644 C C . VAL A 1 229 ? -25.564 23.551 -18.679 1.00 28.02 221 VAL A C 1
ATOM 1645 O O . VAL A 1 229 ? -26.167 22.496 -18.820 1.00 27.49 221 VAL A O 1
ATOM 1649 N N . ASN A 1 230 ? -26.039 24.558 -17.949 1.00 23.04 222 ASN A N 1
ATOM 1650 C CA . ASN A 1 230 ? -27.355 24.478 -17.331 1.00 28.38 222 ASN A CA 1
ATOM 1651 C C . ASN A 1 230 ? -28.501 24.701 -18.309 1.00 27.82 222 ASN A C 1
ATOM 1652 O O . ASN A 1 230 ? -29.654 24.416 -17.984 1.00 31.17 222 ASN A O 1
ATOM 1657 N N . GLY A 1 231 ? -28.211 25.253 -19.485 1.00 27.91 223 GLY A N 1
ATOM 1658 C CA . GLY A 1 231 ? -29.278 25.484 -20.443 1.00 28.76 223 GLY A CA 1
ATOM 1659 C C . GLY A 1 231 ? -29.088 26.736 -21.271 1.00 33.30 223 GLY A C 1
ATOM 1660 O O . GLY A 1 231 ? -28.511 27.709 -20.773 1.00 27.03 223 GLY A O 1
ATOM 1661 N N . PHE A 1 232 ? -29.527 26.707 -22.533 1.00 26.08 224 PHE A N 1
ATOM 1662 C CA . PHE A 1 232 ? -29.473 27.895 -23.383 1.00 24.04 224 PHE A CA 1
ATOM 1663 C C . PHE A 1 232 ? -30.185 29.095 -22.786 1.00 20.85 224 PHE A C 1
ATOM 1664 O O . PHE A 1 232 ? -29.800 30.226 -23.054 1.00 24.76 224 PHE A O 1
ATOM 1672 N N . ASP A 1 233 ? -31.239 28.867 -22.009 1.00 23.59 225 ASP A N 1
ATOM 1673 C CA . ASP A 1 233 ? -32.040 29.988 -21.517 1.00 27.21 225 ASP A CA 1
ATOM 1674 C C . ASP A 1 233 ? -31.353 30.683 -20.353 1.00 25.09 225 ASP A C 1
ATOM 1675 O O . ASP A 1 233 ? -31.807 31.728 -19.890 1.00 24.00 225 ASP A O 1
ATOM 1680 N N . PHE A 1 234 ? -30.269 30.098 -19.862 1.00 25.85 226 PHE A N 1
ATOM 1681 C CA . PHE A 1 234 ? -29.547 30.726 -18.757 1.00 25.68 226 PHE A CA 1
ATOM 1682 C C . PHE A 1 234 ? -28.225 31.369 -19.189 1.00 28.13 226 PHE A C 1
ATOM 1683 O O . PHE A 1 234 ? -27.166 31.088 -18.604 1.00 24.46 226 PHE A O 1
ATOM 1691 N N . ILE A 1 235 ? -28.290 32.259 -20.178 1.00 24.21 227 ILE A N 1
ATOM 1692 C CA . ILE A 1 235 ? -27.073 32.811 -20.752 1.00 24.26 227 ILE A CA 1
ATOM 1693 C C . ILE A 1 235 ? -26.405 33.784 -19.778 1.00 23.41 227 ILE A C 1
ATOM 1694 O O . ILE A 1 235 ? -25.199 33.980 -19.835 1.00 23.13 227 ILE A O 1
ATOM 1699 N N . GLY A 1 236 ? -27.185 34.361 -18.866 1.00 20.53 228 GLY A N 1
ATOM 1700 C CA . GLY A 1 236 ? -26.652 35.323 -17.915 1.00 19.77 228 GLY A CA 1
ATOM 1701 C C . GLY A 1 236 ? -27.084 36.737 -18.247 1.00 24.99 228 GLY A C 1
ATOM 1702 O O . GLY A 1 236 ? -27.845 36.953 -19.195 1.00 28.06 228 GLY A O 1
ATOM 1703 N N . ARG A 1 237 ? -26.589 37.706 -17.481 1.00 25.40 229 ARG A N 1
ATOM 1704 C CA . ARG A 1 237 ? -26.877 39.112 -17.738 1.00 25.65 229 ARG A CA 1
ATOM 1705 C C . ARG A 1 237 ? -25.600 39.913 -17.655 1.00 23.48 229 ARG A C 1
ATOM 1706 O O . ARG A 1 237 ? -24.994 40.034 -16.591 1.00 23.73 229 ARG A O 1
ATOM 1714 N N . TRP A 1 238 ? -25.169 40.424 -18.795 1.00 21.54 230 TRP A N 1
ATOM 1715 C CA . TRP A 1 238 ? -23.901 41.118 -18.863 1.00 32.21 230 TRP A CA 1
ATOM 1716 C C . TRP A 1 238 ? -23.999 42.568 -18.405 1.00 30.85 230 TRP A C 1
ATOM 1717 O O . TRP A 1 238 ? -22.993 43.182 -18.048 1.00 38.31 230 TRP A O 1
ATOM 1728 N N . ASP A 1 239 ? -25.213 43.111 -18.388 1.00 28.77 231 ASP A N 1
ATOM 1729 C CA . ASP A 1 239 ? -25.405 44.532 -18.097 1.00 31.94 231 ASP A CA 1
ATOM 1730 C C . ASP A 1 239 ? -25.332 44.849 -16.590 1.00 26.14 231 ASP A C 1
ATOM 1731 O O . ASP A 1 239 ? -25.964 45.782 -16.099 1.00 30.63 231 ASP A O 1
ATOM 1736 N N . LEU A 1 240 ? -24.621 44.003 -15.860 1.00 21.07 232 LEU A N 1
ATOM 1737 C CA . LEU A 1 240 ? -24.330 44.198 -14.446 1.00 21.11 232 LEU A CA 1
ATOM 1738 C C . LEU A 1 240 ? -22.921 44.774 -14.233 1.00 23.31 232 LEU A C 1
ATOM 1739 O O . LEU A 1 240 ? -21.950 44.255 -14.792 1.00 24.85 232 LEU A O 1
ATOM 1744 N N . ILE A 1 241 ? -22.795 45.816 -13.418 1.00 21.21 233 ILE A N 1
ATOM 1745 C CA . ILE A 1 241 ? -21.471 46.302 -13.051 1.00 20.46 233 ILE A CA 1
ATOM 1746 C C . ILE A 1 241 ? -21.000 45.610 -11.767 1.00 19.71 233 ILE A C 1
ATOM 1747 O O . ILE A 1 241 ? -21.660 45.702 -10.722 1.00 19.21 233 ILE A O 1
ATOM 1752 N N . TYR A 1 242 ? -19.866 44.919 -11.850 1.00 19.68 234 TYR A N 1
ATOM 1753 C CA . TYR A 1 242 ? -19.323 44.181 -10.703 1.00 26.43 234 TYR A CA 1
ATOM 1754 C C . TYR A 1 242 ? -18.068 44.840 -10.130 1.00 26.58 234 TYR A C 1
ATOM 1755 O O . TYR A 1 242 ? -17.296 45.466 -10.846 1.00 26.65 234 TYR A O 1
ATOM 1764 N N . LYS A 1 243 ? -17.874 44.673 -8.829 1.00 23.79 235 LYS A N 1
ATOM 1765 C CA . LYS A 1 243 ? -16.668 45.127 -8.158 1.00 31.14 235 LYS A CA 1
ATOM 1766 C C . LYS A 1 243 ? -16.157 43.970 -7.293 1.00 31.53 235 LYS A C 1
ATOM 1767 O O . LYS A 1 243 ? -16.872 43.486 -6.410 1.00 33.27 235 LYS A O 1
ATOM 1773 N N . THR A 1 244 ? -14.946 43.492 -7.569 1.00 24.02 236 THR A N 1
ATOM 1774 C CA . THR A 1 244 ? -14.466 42.279 -6.915 1.00 31.57 236 THR A CA 1
ATOM 1775 C C . THR A 1 244 ? -13.161 42.515 -6.168 1.00 38.32 236 THR A C 1
ATOM 1776 O O . THR A 1 244 ? -12.232 43.158 -6.674 1.00 33.18 236 THR A O 1
ATOM 1780 N N . GLU A 1 245 ? -13.129 42.000 -4.946 1.00 42.58 237 GLU A N 1
ATOM 1781 C CA . GLU A 1 245 ? -11.951 41.981 -4.098 1.00 44.89 237 GLU A CA 1
ATOM 1782 C C . GLU A 1 245 ? -11.703 40.535 -3.671 1.00 39.13 237 GLU A C 1
ATOM 1783 O O . GLU A 1 245 ? -12.635 39.850 -3.238 1.00 37.36 237 GLU A O 1
ATOM 1789 N N . THR A 1 246 ? -10.465 40.066 -3.808 1.00 36.18 238 THR A N 1
ATOM 1790 C CA . THR A 1 246 ? -10.072 38.758 -3.297 1.00 33.52 238 THR A CA 1
ATOM 1791 C C . THR A 1 246 ? -9.489 38.907 -1.891 1.00 38.95 238 THR A C 1
ATOM 1792 O O . THR A 1 246 ? -8.612 39.746 -1.662 1.00 40.65 238 THR A O 1
ATOM 1796 N N . LYS A 1 247 ? -9.996 38.117 -0.946 1.00 37.27 239 LYS A N 1
ATOM 1797 C CA . LYS A 1 247 ? -9.518 38.189 0.429 1.00 35.60 239 LYS A CA 1
ATOM 1798 C C . LYS A 1 247 ? -8.757 36.914 0.738 1.00 38.48 239 LYS A C 1
ATOM 1799 O O . LYS A 1 247 ? -9.302 35.814 0.608 1.00 34.44 239 LYS A O 1
ATOM 1805 N N . GLU A 1 248 ? -7.505 37.055 1.164 1.00 44.69 240 GLU A N 1
ATOM 1806 C CA . GLU A 1 248 ? -6.667 35.885 1.402 1.00 48.69 240 GLU A CA 1
ATOM 1807 C C . GLU A 1 248 ? -6.598 35.570 2.893 1.00 45.39 240 GLU A C 1
ATOM 1808 O O . GLU A 1 248 ? -6.653 36.471 3.733 1.00 40.94 240 GLU A O 1
ATOM 1814 N N . PHE A 1 249 ? -6.505 34.283 3.215 1.00 49.68 241 PHE A N 1
ATOM 1815 C CA . PHE A 1 249 ? -6.479 33.841 4.606 1.00 51.23 241 PHE A CA 1
ATOM 1816 C C . PHE A 1 249 ? -5.273 32.943 4.887 1.00 53.91 241 PHE A C 1
ATOM 1817 O O . PHE A 1 249 ? -5.004 31.999 4.139 1.00 56.29 241 PHE A O 1
ATOM 1825 N N . ASP A 1 260 ? -5.746 29.918 1.696 1.00 53.31 252 ASP A N 1
ATOM 1826 C CA . ASP A 1 260 ? -6.841 29.941 0.727 1.00 53.57 252 ASP A CA 1
ATOM 1827 C C . ASP A 1 260 ? -7.496 31.329 0.676 1.00 48.02 252 ASP A C 1
ATOM 1828 O O . ASP A 1 260 ? -7.207 32.183 1.515 1.00 37.21 252 ASP A O 1
ATOM 1833 N N . ALA A 1 261 ? -8.353 31.557 -0.321 1.00 49.45 253 ALA A N 1
ATOM 1834 C CA . ALA A 1 261 ? -8.983 32.862 -0.519 1.00 48.49 253 ALA A CA 1
ATOM 1835 C C . ALA A 1 261 ? -10.460 32.775 -0.958 1.00 43.34 253 ALA A C 1
ATOM 1836 O O . ALA A 1 261 ? -10.895 31.764 -1.519 1.00 41.31 253 ALA A O 1
ATOM 1838 N N . VAL A 1 262 ? -11.220 33.837 -0.690 1.00 36.59 254 VAL A N 1
ATOM 1839 C CA . VAL A 1 262 ? -12.600 33.966 -1.166 1.00 34.03 254 VAL A CA 1
ATOM 1840 C C . VAL A 1 262 ? -12.706 35.255 -1.994 1.00 34.20 254 VAL A C 1
ATOM 1841 O O . VAL A 1 262 ? -12.070 36.263 -1.674 1.00 30.36 254 VAL A O 1
ATOM 1845 N N . ASP A 1 263 ? -13.477 35.209 -3.075 1.00 27.29 255 ASP A N 1
ATOM 1846 C CA . ASP A 1 263 ? -13.739 36.402 -3.880 1.00 25.45 255 ASP A CA 1
ATOM 1847 C C . ASP A 1 263 ? -14.992 37.108 -3.390 1.00 24.64 255 ASP A C 1
ATOM 1848 O O . ASP A 1 263 ? -16.020 36.469 -3.146 1.00 30.73 255 ASP A O 1
ATOM 1853 N N . VAL A 1 264 ? -14.895 38.420 -3.213 1.00 25.69 256 VAL A N 1
ATOM 1854 C CA . VAL A 1 264 ? -16.030 39.212 -2.765 1.00 21.56 256 VAL A CA 1
ATOM 1855 C C . VAL A 1 264 ? -16.467 40.137 -3.904 1.00 25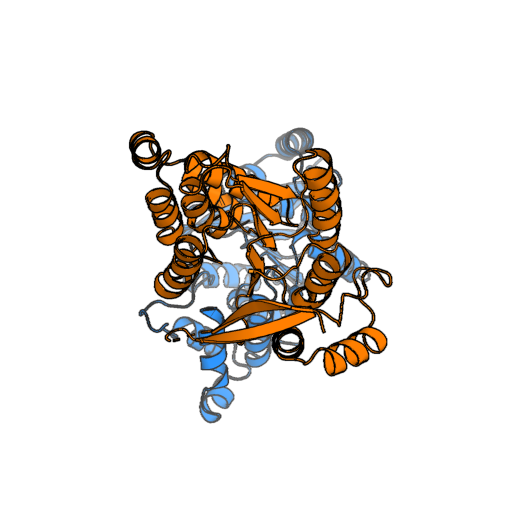.60 256 VAL A C 1
ATOM 1856 O O . VAL A 1 264 ? -15.767 41.091 -4.241 1.00 27.55 256 VAL A O 1
ATOM 1860 N N . THR A 1 265 ? -17.643 39.869 -4.469 1.00 25.68 257 THR A N 1
ATOM 1861 C CA . THR A 1 265 ? -18.106 40.589 -5.656 1.00 17.49 257 THR A CA 1
ATOM 1862 C C . THR A 1 265 ? -19.407 41.308 -5.351 1.00 17.27 257 THR A C 1
ATOM 1863 O O . THR A 1 265 ? -20.381 40.698 -4.884 1.00 20.81 257 THR A O 1
ATOM 1867 N N . GLU A 1 266 ? -19.417 42.610 -5.583 1.00 20.24 258 GLU A N 1
ATOM 1868 C CA . GLU A 1 266 ? -20.625 43.394 -5.390 1.00 20.83 258 GLU A CA 1
ATOM 1869 C C . GLU A 1 266 ? -21.129 43.906 -6.712 1.00 18.67 258 GLU A C 1
ATOM 1870 O O . GLU A 1 266 ? -20.353 44.406 -7.535 1.00 18.86 258 GLU A O 1
ATOM 1876 N N . CYS A 1 267 ? -22.420 43.727 -6.956 1.00 20.84 259 CYS A N 1
ATOM 1877 C CA . CYS A 1 267 ? -23.042 44.430 -8.065 1.00 17.70 259 CYS A CA 1
ATOM 1878 C C . CYS A 1 267 ? -23.313 45.848 -7.594 1.00 18.43 259 CYS A C 1
ATOM 1879 O O . CYS A 1 267 ? -23.984 46.052 -6.567 1.00 18.91 259 CYS A O 1
ATOM 1882 N N . VAL A 1 268 ? -22.809 46.827 -8.337 1.00 19.16 260 VAL A N 1
ATOM 1883 C CA . VAL A 1 268 ? -22.892 48.219 -7.909 1.00 18.50 260 VAL A CA 1
ATOM 1884 C C . VAL A 1 268 ? -23.738 49.094 -8.828 1.00 22.14 260 VAL A C 1
ATOM 1885 O O . VAL A 1 268 ? -23.774 50.313 -8.653 1.00 25.14 260 VAL A O 1
ATOM 1889 N N . GLY A 1 269 ? -24.399 48.483 -9.812 1.00 24.45 261 GLY A N 1
ATOM 1890 C CA . GLY A 1 269 ? -25.278 49.217 -10.709 1.00 19.91 261 GLY A CA 1
ATOM 1891 C C . GLY A 1 269 ? -25.593 48.437 -11.973 1.00 20.32 261 GLY A C 1
ATOM 1892 O O . GLY A 1 269 ? -25.024 47.360 -12.216 1.00 20.60 261 GLY A O 1
ATOM 1893 N N . TYR A 1 270 ? -26.451 48.999 -12.819 1.00 20.90 262 TYR A N 1
ATOM 1894 C CA . TYR A 1 270 ? -26.694 48.388 -14.116 1.00 24.12 262 TYR A CA 1
ATOM 1895 C C . TYR A 1 270 ? -25.847 49.123 -15.139 1.00 24.61 262 TYR A C 1
ATOM 1896 O O . TYR A 1 270 ? -25.628 50.338 -15.037 1.00 22.93 262 TYR A O 1
ATOM 1905 N N . ALA A 1 271 ? -25.328 48.351 -16.085 1.00 22.45 263 ALA A N 1
ATOM 1906 C CA . ALA A 1 271 ? -24.388 48.844 -17.085 1.00 32.59 263 ALA A CA 1
ATOM 1907 C C . ALA A 1 271 ? -25.096 49.518 -18.245 1.00 37.95 263 ALA A C 1
ATOM 1908 O O . ALA A 1 271 ? -26.182 49.085 -18.652 1.00 33.57 263 ALA A O 1
ATOM 1910 N N . LYS A 1 272 ? -24.455 50.558 -18.782 1.00 46.69 264 LYS A N 1
ATOM 1911 C CA . LYS A 1 272 ? -24.946 51.282 -19.954 1.00 49.38 264 LYS A CA 1
ATOM 1912 C C . LYS A 1 272 ? -25.042 50.371 -21.174 1.00 45.37 264 LYS A C 1
ATOM 1913 O O . LYS A 1 272 ? -24.211 49.482 -21.362 1.00 41.83 264 LYS A O 1
ATOM 1919 N N . GLU B 1 18 ? -20.366 14.016 -12.188 1.00 53.62 10 GLU B N 1
ATOM 1920 C CA . GLU B 1 18 ? -20.547 12.703 -11.565 1.00 45.98 10 GLU B CA 1
ATOM 1921 C C . GLU B 1 18 ? -19.263 12.101 -11.015 1.00 31.31 10 GLU B C 1
ATOM 1922 O O . GLU B 1 18 ? -18.208 12.191 -11.639 1.00 28.71 10 GLU B O 1
ATOM 1928 N N . LYS B 1 19 ? -19.380 11.487 -9.840 1.00 34.45 11 LYS B N 1
ATOM 1929 C CA . LYS B 1 19 ? -18.324 10.657 -9.272 1.00 38.99 11 LYS B CA 1
ATOM 1930 C C . LYS B 1 19 ? -17.774 9.676 -10.321 1.00 37.33 11 LYS B C 1
ATOM 1931 O O . LYS B 1 19 ? -16.560 9.527 -10.458 1.00 36.74 11 LYS B O 1
ATOM 1937 N N . GLU B 1 20 ? -18.667 9.032 -11.071 1.00 31.78 12 GLU B N 1
ATOM 1938 C CA . GLU B 1 20 ? -18.260 7.999 -12.021 1.00 30.76 12 GLU B CA 1
ATOM 1939 C C . GLU B 1 20 ? -17.380 8.519 -13.163 1.00 27.01 12 GLU B C 1
ATOM 1940 O O . GLU B 1 20 ? -16.473 7.813 -13.610 1.00 17.83 12 GLU B O 1
ATOM 1946 N N . GLN B 1 21 ? -17.632 9.751 -13.609 1.00 28.63 13 GLN B N 1
ATOM 1947 C CA . GLN B 1 21 ? -16.804 10.405 -14.623 1.00 27.83 13 GLN B CA 1
ATOM 1948 C C . GLN B 1 21 ? -15.383 10.701 -14.135 1.00 19.31 13 GLN B C 1
ATOM 1949 O O . GLN B 1 21 ? -14.436 10.610 -14.904 1.00 28.43 13 GLN B O 1
ATOM 1955 N N . LEU B 1 22 ? -15.248 11.080 -12.868 1.00 25.97 14 LEU B N 1
ATOM 1956 C CA . LEU B 1 22 ? -13.937 11.254 -12.235 1.00 30.67 14 LEU B CA 1
ATOM 1957 C C . LEU B 1 22 ? -13.123 9.967 -12.260 1.00 27.03 14 LEU B C 1
ATOM 1958 O O . LEU B 1 22 ? -11.913 9.990 -12.486 1.00 21.56 14 LEU B O 1
ATOM 1963 N N . PHE B 1 23 ? -13.774 8.848 -11.960 1.00 29.37 15 PHE B N 1
ATOM 1964 C CA . PHE B 1 23 ? -13.070 7.576 -11.997 1.00 21.86 15 PHE B CA 1
ATOM 1965 C C . PHE B 1 23 ? -12.579 7.268 -13.412 1.00 14.22 15 PHE B C 1
ATOM 1966 O O . PHE B 1 23 ? -11.424 6.885 -13.603 1.00 17.00 15 PHE B O 1
ATOM 1974 N N . LEU B 1 24 ? -13.445 7.465 -14.405 1.00 14.93 16 LEU B N 1
ATOM 1975 C CA . LEU B 1 24 ? -13.050 7.253 -15.794 1.00 22.52 16 LEU B CA 1
ATOM 1976 C C . LEU B 1 24 ? -11.892 8.153 -16.202 1.00 19.95 16 LEU B C 1
ATOM 1977 O O . LEU B 1 24 ? -10.947 7.695 -16.845 1.00 20.15 16 LEU B O 1
ATOM 1982 N N . GLN B 1 25 ? -11.985 9.434 -15.848 1.00 17.70 17 GLN B N 1
ATOM 1983 C CA . GLN B 1 25 ? -10.916 10.395 -16.138 1.00 24.68 17 GLN B CA 1
ATOM 1984 C C . GLN B 1 25 ? -9.593 9.920 -15.556 1.00 23.74 17 GLN B C 1
ATOM 1985 O O . GLN B 1 25 ? -8.556 10.002 -16.207 1.00 29.26 17 GLN B O 1
ATOM 1991 N N . HIS B 1 26 ? -9.643 9.440 -14.315 1.00 20.38 18 HIS B N 1
ATOM 1992 C CA . HIS B 1 26 ? -8.473 8.864 -13.653 1.00 20.73 18 HIS B CA 1
ATOM 1993 C C . HIS B 1 26 ? -7.846 7.757 -14.498 1.00 27.04 18 HIS B C 1
ATOM 1994 O O . HIS B 1 26 ? -6.630 7.755 -14.734 1.00 18.50 18 HIS B O 1
ATOM 2001 N N . ILE B 1 27 ? -8.678 6.816 -14.948 1.00 22.75 19 ILE B N 1
ATOM 2002 C CA . ILE B 1 27 ? -8.183 5.687 -15.724 1.00 23.30 19 ILE B CA 1
ATOM 2003 C C . ILE B 1 27 ? -7.574 6.176 -17.024 1.00 16.88 19 ILE B C 1
ATOM 2004 O O . ILE B 1 27 ? -6.514 5.711 -17.440 1.00 23.87 19 ILE B O 1
ATOM 2009 N N . GLN B 1 28 ? -8.251 7.118 -17.666 1.00 18.10 20 GLN B N 1
ATOM 2010 C CA . GLN B 1 28 ? -7.780 7.645 -18.936 1.00 24.66 20 GLN B CA 1
ATOM 2011 C C . GLN B 1 28 ? -6.496 8.452 -18.773 1.00 29.06 20 GLN B C 1
ATOM 2012 O O . GLN B 1 28 ? -5.685 8.532 -19.703 1.00 27.53 20 GLN B O 1
ATOM 2018 N N . ASN B 1 29 ? -6.319 9.032 -17.587 1.00 26.24 21 ASN B N 1
ATOM 2019 C CA . ASN B 1 29 ? -5.141 9.842 -17.263 1.00 26.74 21 ASN B CA 1
ATOM 2020 C C . ASN B 1 29 ? -3.983 9.086 -16.592 1.00 26.24 21 ASN B C 1
ATOM 2021 O O . ASN B 1 29 ? -3.025 9.710 -16.131 1.00 21.47 21 ASN B O 1
ATOM 2026 N N . LEU B 1 30 ? -4.084 7.763 -16.485 1.00 17.93 22 LEU B N 1
ATOM 2027 C CA . LEU B 1 30 ? -2.962 6.959 -16.002 1.00 20.50 22 LEU B CA 1
ATOM 2028 C C . LEU B 1 30 ? -1.769 7.040 -16.959 1.00 26.59 22 LEU B C 1
ATOM 2029 O O . LEU B 1 30 ? -1.957 7.093 -18.173 1.00 23.31 22 LEU B O 1
ATOM 2034 N N . PRO B 1 31 ? -0.533 7.001 -16.418 1.00 21.09 23 PRO B N 1
ATOM 2035 C CA . PRO B 1 31 ? 0.660 7.020 -17.281 1.00 23.28 23 PRO B CA 1
ATOM 2036 C C . PRO B 1 31 ? 0.647 5.854 -18.245 1.00 25.06 23 PRO B C 1
ATOM 2037 O O . PRO B 1 31 ? 0.022 4.837 -17.940 1.00 15.78 23 PRO B O 1
ATOM 2041 N N . GLN B 1 32 ? 1.323 5.996 -19.379 1.00 17.12 24 GLN B N 1
ATOM 2042 C CA . GLN B 1 32 ? 1.335 4.951 -20.392 1.00 25.36 24 GLN B CA 1
ATOM 2043 C C . GLN B 1 32 ? 1.924 3.650 -19.856 1.00 22.59 24 GLN B C 1
ATOM 2044 O O . GLN B 1 32 ? 1.474 2.569 -20.212 1.00 20.50 24 GLN B O 1
ATOM 2050 N N . GLU B 1 33 ? 2.939 3.757 -19.006 1.00 16.65 25 GLU B N 1
ATOM 2051 C CA . GLU B 1 33 ? 3.565 2.577 -18.420 1.00 17.90 25 GLU B CA 1
ATOM 2052 C C . GLU B 1 33 ? 2.544 1.765 -17.606 1.00 17.70 25 GLU B C 1
ATOM 2053 O O . GLU B 1 33 ? 2.582 0.540 -17.614 1.00 23.51 25 GLU B O 1
ATOM 2059 N N . ARG B 1 34 ? 1.640 2.452 -16.913 1.00 15.71 26 ARG B N 1
ATOM 2060 C CA . ARG B 1 34 ? 0.622 1.769 -16.119 1.00 18.84 26 ARG B CA 1
ATOM 2061 C C . ARG B 1 34 ? -0.432 1.104 -16.998 1.00 14.77 26 ARG B C 1
ATOM 2062 O O . ARG B 1 34 ? -0.758 -0.067 -16.805 1.00 20.61 26 ARG B O 1
ATOM 2070 N N . LEU B 1 35 ? -0.934 1.832 -17.989 1.00 14.84 27 LEU B N 1
ATOM 2071 C CA . LEU B 1 35 ? -1.903 1.256 -18.923 1.00 14.53 27 LEU B CA 1
ATOM 2072 C C . LEU B 1 35 ? -1.307 0.035 -19.593 1.00 21.99 27 LEU B C 1
ATOM 2073 O O . LEU B 1 35 ? -1.982 -0.999 -19.717 1.00 17.73 27 LEU B O 1
ATOM 2078 N N . ASP B 1 36 ? -0.041 0.141 -20.006 1.00 20.36 28 ASP B N 1
ATOM 2079 C CA . ASP B 1 36 ? 0.650 -0.999 -20.614 1.00 17.30 28 ASP B CA 1
ATOM 2080 C C . ASP B 1 36 ? 0.807 -2.159 -19.634 1.00 20.80 28 ASP B C 1
ATOM 2081 O O . ASP B 1 36 ? 0.811 -3.332 -20.024 1.00 19.22 28 ASP B O 1
ATOM 2086 N N . ALA B 1 37 ? 0.987 -1.834 -18.363 1.00 18.92 29 ALA B N 1
ATOM 2087 C CA . ALA B 1 37 ? 1.133 -2.884 -17.361 1.00 22.71 29 ALA B CA 1
ATOM 2088 C C . ALA B 1 37 ? -0.171 -3.662 -17.163 1.00 19.57 29 ALA B C 1
ATOM 2089 O O . ALA B 1 37 ? -0.143 -4.873 -16.942 1.00 22.07 29 ALA B O 1
ATOM 2091 N N . ILE B 1 38 ? -1.312 -2.983 -17.249 1.00 13.76 30 ILE B N 1
ATOM 2092 C CA . ILE B 1 38 ? -2.581 -3.637 -16.895 1.00 16.83 30 ILE B CA 1
ATOM 2093 C C . ILE B 1 38 ? -3.455 -4.057 -18.093 1.00 14.19 30 ILE B C 1
ATOM 2094 O O . ILE B 1 38 ? -4.390 -4.850 -17.932 1.00 13.75 30 ILE B O 1
ATOM 2099 N N . ARG B 1 39 ? -3.154 -3.537 -19.286 1.00 14.46 31 ARG B N 1
ATOM 2100 C CA . ARG B 1 39 ? -3.963 -3.827 -20.466 1.00 17.61 31 ARG B CA 1
ATOM 2101 C C . ARG B 1 39 ? -4.007 -5.325 -20.750 1.00 19.35 31 ARG B C 1
ATOM 2102 O O . ARG B 1 39 ? -2.970 -5.977 -20.761 1.00 19.92 31 ARG B O 1
ATOM 2110 N N . GLY B 1 40 ? -5.210 -5.857 -20.957 1.00 16.24 32 GLY B N 1
ATOM 2111 C CA . GLY B 1 40 ? -5.396 -7.275 -21.209 1.00 20.74 32 GLY B CA 1
ATOM 2112 C C . GLY B 1 40 ? -5.252 -8.164 -19.986 1.00 18.30 32 GLY B C 1
ATOM 2113 O O . GLY B 1 40 ? -5.167 -9.393 -20.107 1.00 19.55 32 GLY B O 1
ATOM 2114 N N . HIS B 1 41 ? -5.216 -7.562 -18.800 1.00 14.73 33 HIS B N 1
ATOM 2115 C CA . HIS B 1 41 ? -5.111 -8.349 -17.573 1.00 14.00 33 HIS B CA 1
ATOM 2116 C C . HIS B 1 41 ? -6.270 -8.029 -16.626 1.00 17.24 33 HIS B C 1
ATOM 2117 O O . HIS B 1 41 ? -6.164 -7.114 -15.798 1.00 17.10 33 HIS B O 1
ATOM 2124 N N . PRO B 1 42 ? -7.379 -8.769 -16.747 1.00 17.95 34 PRO B N 1
ATOM 2125 C CA . PRO B 1 42 ? -8.574 -8.481 -15.943 1.00 15.16 34 PRO B CA 1
ATOM 2126 C C . PRO B 1 42 ? -8.290 -8.308 -14.446 1.00 16.06 34 PRO B C 1
ATOM 2127 O O . PRO B 1 42 ? -8.792 -7.361 -13.839 1.00 16.04 34 PRO B O 1
ATOM 2131 N N . GLU B 1 43 ? -7.488 -9.192 -13.864 1.00 13.40 35 GLU B N 1
ATOM 2132 C CA . GLU B 1 43 ? -7.216 -9.116 -12.431 1.00 19.30 35 GLU B CA 1
ATOM 2133 C C . GLU B 1 43 ? -6.504 -7.824 -12.066 1.00 16.28 35 GLU B C 1
ATOM 2134 O O . GLU B 1 43 ? -6.719 -7.283 -10.985 1.00 17.62 35 GLU B O 1
ATOM 2140 N N . LEU B 1 44 ? -5.637 -7.356 -12.954 1.00 13.32 36 LEU B N 1
ATOM 2141 C CA . LEU B 1 44 ? -4.929 -6.097 -12.730 1.00 16.02 36 LEU B CA 1
ATOM 2142 C C . LEU B 1 44 ? -5.837 -4.881 -12.936 1.00 18.95 36 LEU B C 1
ATOM 2143 O O . LEU B 1 44 ? -5.703 -3.875 -12.236 1.00 16.70 36 LEU B O 1
ATOM 2148 N N . VAL B 1 45 ? -6.753 -4.952 -13.897 1.00 12.73 37 VAL B N 1
ATOM 2149 C CA . VAL B 1 45 ? -7.676 -3.840 -14.087 1.00 12.22 37 VAL B CA 1
ATOM 2150 C C . VAL B 1 45 ? -8.598 -3.753 -12.873 1.00 13.61 37 VAL B C 1
ATOM 2151 O O . VAL B 1 45 ? -8.911 -2.652 -12.418 1.00 13.63 37 VAL B O 1
ATOM 2155 N N . LEU B 1 46 ? -9.015 -4.905 -12.339 1.00 11.94 38 LEU B N 1
ATOM 2156 C CA . LEU B 1 46 ? -9.840 -4.926 -11.130 1.00 16.85 38 LEU B CA 1
ATOM 2157 C C . LEU B 1 46 ? -9.149 -4.277 -9.922 1.00 19.58 38 LEU B C 1
ATOM 2158 O O . LEU B 1 46 ? -9.784 -3.539 -9.165 1.00 18.04 38 LEU B O 1
ATOM 2163 N N . LYS B 1 47 ? -7.860 -4.543 -9.731 1.00 17.20 39 LYS B N 1
ATOM 2164 C CA . LYS B 1 47 ? -7.156 -3.938 -8.606 1.00 18.72 39 LYS B CA 1
ATOM 2165 C C . LYS B 1 47 ? -7.069 -2.424 -8.775 1.00 21.46 39 LYS B C 1
ATOM 2166 O O . LYS B 1 47 ? -7.154 -1.702 -7.777 1.00 17.36 39 LYS B O 1
ATOM 2172 N N . GLU B 1 48 ? -6.933 -1.929 -10.012 1.00 14.36 40 GLU B N 1
ATOM 2173 C CA . GLU B 1 48 ? -6.966 -0.475 -10.210 1.00 13.09 40 GLU B CA 1
ATOM 2174 C C . GLU B 1 48 ? -8.298 0.098 -9.774 1.00 14.98 40 GLU B C 1
ATOM 2175 O O . GLU B 1 48 ? -8.355 1.199 -9.217 1.00 20.13 40 GLU B O 1
ATOM 2181 N N . ILE B 1 49 ? -9.378 -0.638 -10.029 1.00 13.72 41 ILE B N 1
ATOM 2182 C CA . ILE B 1 49 ? -10.696 -0.166 -9.612 1.00 16.14 41 ILE B CA 1
ATOM 2183 C C . ILE B 1 49 ? -10.815 -0.213 -8.092 1.00 18.38 41 ILE B C 1
ATOM 2184 O O . ILE B 1 49 ? -11.313 0.734 -7.471 1.00 21.07 41 ILE B O 1
ATOM 2189 N N . ASP B 1 50 ? -10.340 -1.313 -7.501 1.00 16.21 42 ASP B N 1
ATOM 2190 C CA . ASP B 1 50 ? -10.432 -1.536 -6.059 1.00 18.57 42 ASP B CA 1
ATOM 2191 C C . ASP B 1 50 ? -9.662 -0.562 -5.197 1.00 24.74 42 ASP B C 1
ATOM 2192 O O . ASP B 1 50 ? -10.070 -0.276 -4.068 1.00 28.70 42 ASP B O 1
ATOM 2197 N N . GLU B 1 51 ? -8.540 -0.073 -5.702 1.00 21.29 43 GLU B N 1
ATOM 2198 C CA . GLU B 1 51 ? -7.676 0.749 -4.868 1.00 33.94 43 GLU B CA 1
ATOM 2199 C C . GLU B 1 51 ? -7.875 2.238 -5.119 1.00 28.35 43 GLU B C 1
ATOM 2200 O O . GLU B 1 51 ? -7.296 3.070 -4.421 1.00 26.55 43 GLU B O 1
ATOM 2206 N N . PHE B 1 52 ? -8.714 2.574 -6.095 1.00 24.33 44 PHE B N 1
ATOM 2207 C CA . PHE B 1 52 ? -9.022 3.975 -6.341 1.00 24.23 44 PHE B CA 1
ATOM 2208 C C . PHE B 1 52 ? -9.781 4.566 -5.160 1.00 25.20 44 PHE B C 1
ATOM 2209 O O . PHE B 1 52 ? -10.690 3.934 -4.584 1.00 18.31 44 PHE B O 1
ATOM 2217 N N . THR B 1 53 ? -9.417 5.794 -4.819 1.00 21.02 45 THR B N 1
ATOM 2218 C CA . THR B 1 53 ? -10.130 6.531 -3.792 1.00 30.36 45 THR B CA 1
ATOM 2219 C C . THR B 1 53 ? -10.508 7.895 -4.339 1.00 28.01 45 THR B C 1
ATOM 2220 O O . THR B 1 53 ? -9.684 8.573 -4.949 1.00 29.52 45 THR B O 1
ATOM 2224 N N . TYR B 1 54 ? -11.762 8.274 -4.130 1.00 31.09 46 TYR B N 1
ATOM 2225 C CA . TYR B 1 54 ? -12.249 9.591 -4.504 1.00 41.31 46 TYR B CA 1
ATOM 2226 C C . TYR B 1 54 ? -11.614 10.666 -3.605 1.00 45.50 46 TYR B C 1
ATOM 2227 O O . TYR B 1 54 ? -11.050 10.340 -2.548 1.00 43.36 46 TYR B O 1
ATOM 2236 N N . PRO B 1 55 ? -11.674 11.944 -4.034 1.00 46.32 47 PRO B N 1
ATOM 2237 C CA . PRO B 1 55 ? -11.144 13.061 -3.239 1.00 49.61 47 PRO B CA 1
ATOM 2238 C C . PRO B 1 55 ? -11.637 13.067 -1.794 1.00 48.49 47 PRO B C 1
ATOM 2239 O O . PRO B 1 55 ? -10.869 13.437 -0.908 1.00 52.13 47 PRO B O 1
ATOM 2243 N N . ASP B 1 56 ? -12.886 12.669 -1.559 1.00 47.25 48 ASP B N 1
ATOM 2244 C CA . ASP B 1 56 ? -13.412 12.617 -0.197 1.00 48.78 48 ASP B CA 1
ATOM 2245 C C . ASP B 1 56 ? -12.963 11.366 0.574 1.00 43.81 48 ASP B C 1
ATOM 2246 O O . ASP B 1 56 ? -13.356 11.177 1.729 1.00 47.98 48 ASP B O 1
ATOM 2251 N N . GLY B 1 57 ? -12.157 10.510 -0.056 1.00 38.39 49 GLY B N 1
ATOM 2252 C CA . GLY B 1 57 ? -11.643 9.320 0.613 1.00 32.37 49 GLY B CA 1
ATOM 2253 C C . GLY B 1 57 ? -12.444 8.040 0.408 1.00 34.92 49 GLY B C 1
ATOM 2254 O O . GLY B 1 57 ? -12.034 6.959 0.853 1.00 35.29 49 GLY B O 1
ATOM 2255 N N . SER B 1 58 ? -13.591 8.151 -0.258 1.00 32.51 50 SER B N 1
ATOM 2256 C CA . SER B 1 58 ? -14.432 6.985 -0.511 1.00 30.48 50 SER B CA 1
ATOM 2257 C C . SER B 1 58 ? -13.945 6.195 -1.737 1.00 28.06 50 SER B C 1
ATOM 2258 O O . SER B 1 58 ? -13.138 6.691 -2.538 1.00 25.61 50 SER B O 1
ATOM 2261 N N . GLY B 1 59 ? -14.440 4.970 -1.889 1.00 27.85 51 GLY B N 1
ATOM 2262 C CA . GLY B 1 59 ? -14.034 4.125 -3.002 1.00 25.74 51 GLY B CA 1
ATOM 2263 C C . GLY B 1 59 ? -15.133 3.935 -4.030 1.00 27.25 51 GLY B C 1
ATOM 2264 O O . GLY B 1 59 ? -16.274 4.343 -3.823 1.00 23.68 51 GLY B O 1
ATOM 2265 N N . VAL B 1 60 ? -14.783 3.310 -5.149 1.00 26.77 52 VAL B N 1
ATOM 2266 C CA . VAL B 1 60 ? -15.753 2.962 -6.177 1.00 21.80 52 VAL B CA 1
ATOM 2267 C C . VAL B 1 60 ? -16.802 2.023 -5.585 1.00 16.53 52 VAL B C 1
ATOM 2268 O O . VAL B 1 60 ? -16.456 1.081 -4.869 1.00 19.71 52 VAL B O 1
ATOM 2272 N N . ARG B 1 61 ? -18.078 2.289 -5.847 1.00 21.16 53 ARG B N 1
ATOM 2273 C CA . ARG B 1 61 ? -19.127 1.428 -5.305 1.00 30.66 53 ARG B CA 1
ATOM 2274 C C . ARG B 1 61 ? -19.230 0.137 -6.127 1.00 27.53 53 ARG B C 1
ATOM 2275 O O . ARG B 1 61 ? -18.687 0.051 -7.228 1.00 27.75 53 ARG B O 1
ATOM 2283 N N . MET B 1 62 ? -19.951 -0.843 -5.586 1.00 26.31 54 MET B N 1
ATOM 2284 C CA . MET B 1 62 ? -20.283 -2.099 -6.269 1.00 27.78 54 MET B CA 1
ATOM 2285 C C . MET B 1 62 ? -19.092 -3.029 -6.575 1.00 34.12 54 MET B C 1
ATOM 2286 O O . MET B 1 62 ? -19.241 -3.986 -7.346 1.00 34.63 54 MET B O 1
ATOM 2291 N N . CYS B 1 63 ? -17.923 -2.793 -5.982 1.00 32.94 55 CYS B N 1
ATOM 2292 C CA . CYS B 1 63 ? -16.838 -3.751 -6.196 1.00 30.87 55 CYS B CA 1
ATOM 2293 C C . CYS B 1 63 ? -17.161 -5.031 -5.432 1.00 34.16 55 CYS B C 1
ATOM 2294 O O . CYS B 1 63 ? -17.619 -4.978 -4.292 1.00 33.83 55 CYS B O 1
ATOM 2297 N N . ILE B 1 64 ? -16.986 -6.173 -6.093 1.00 30.76 56 ILE B N 1
ATOM 2298 C CA . ILE B 1 64 ? -17.260 -7.475 -5.493 1.00 28.89 56 ILE B CA 1
ATOM 2299 C C . ILE B 1 64 ? -16.098 -7.945 -4.606 1.00 26.33 56 ILE B C 1
ATOM 2300 O O . ILE B 1 64 ? -14.961 -8.079 -5.085 1.00 22.47 56 ILE B O 1
ATOM 2305 N N . GLY B 1 65 ? -16.383 -8.226 -3.333 1.00 26.62 57 GLY B N 1
ATOM 2306 C CA . GLY B 1 65 ? -15.358 -8.726 -2.424 1.00 32.36 57 GLY B CA 1
ATOM 2307 C C . GLY B 1 65 ? -14.659 -10.025 -2.816 1.00 30.70 57 GLY B C 1
ATOM 2308 O O . GLY B 1 65 ? -15.149 -10.797 -3.636 1.00 27.12 57 GLY B O 1
ATOM 2309 N N . ASP B 1 66 ? -13.520 -10.284 -2.189 1.00 34.00 58 ASP B N 1
ATOM 2310 C CA . ASP B 1 66 ? -12.659 -11.389 -2.592 1.00 41.50 58 ASP B CA 1
ATOM 2311 C C . ASP B 1 66 ? -13.349 -12.727 -2.378 1.00 35.83 58 ASP B C 1
ATOM 2312 O O . ASP B 1 66 ? -13.247 -13.620 -3.215 1.00 24.11 58 ASP B O 1
ATOM 2317 N N . VAL B 1 67 ? -14.053 -12.863 -1.259 1.00 29.56 59 VAL B N 1
ATOM 2318 C CA . VAL B 1 67 ? -14.641 -14.147 -0.911 1.00 29.16 59 VAL B CA 1
ATOM 2319 C C . VAL B 1 67 ? -15.879 -14.403 -1.764 1.00 20.13 59 VAL B C 1
ATOM 2320 O O . VAL B 1 67 ? -16.053 -15.505 -2.283 1.00 24.25 59 VAL B O 1
ATOM 2324 N N . LYS B 1 68 ? -16.733 -13.393 -1.892 1.00 17.49 60 LYS B N 1
ATOM 2325 C CA . LYS B 1 68 ? -17.937 -13.510 -2.704 1.00 23.41 60 LYS B CA 1
ATOM 2326 C C . LYS B 1 68 ? -17.626 -13.686 -4.183 1.00 21.04 60 LYS B C 1
ATOM 2327 O O . LYS B 1 68 ? -18.192 -14.565 -4.843 1.00 23.49 60 LYS B O 1
ATOM 2333 N N . GLY B 1 69 ? -16.736 -12.834 -4.694 1.00 22.48 61 GLY B N 1
ATOM 2334 C CA . GLY B 1 69 ? -16.274 -12.914 -6.068 1.00 22.45 61 GLY B CA 1
ATOM 2335 C C . GLY B 1 69 ? -15.691 -14.275 -6.319 1.00 23.09 61 GLY B C 1
ATOM 2336 O O . GLY B 1 69 ? -16.019 -14.932 -7.312 1.00 25.41 61 GLY B O 1
ATOM 2337 N N . GLY B 1 70 ? -14.848 -14.707 -5.384 1.00 21.23 62 GLY B N 1
ATOM 2338 C CA . GLY B 1 70 ? -14.222 -16.015 -5.444 1.00 19.19 62 GLY B CA 1
ATOM 2339 C C . GLY B 1 70 ? -15.226 -17.155 -5.446 1.00 19.51 62 GLY B C 1
ATOM 2340 O O . GLY B 1 70 ? -15.036 -18.166 -6.129 1.00 21.18 62 GLY B O 1
ATOM 2341 N N . PHE B 1 71 ? -16.273 -17.015 -4.637 1.00 19.43 63 PHE B N 1
ATOM 2342 C CA . PHE B 1 71 ? -17.352 -18.008 -4.587 1.00 19.25 63 PHE B CA 1
ATOM 2343 C C . PHE B 1 71 ? -18.069 -18.141 -5.939 1.00 12.05 63 PHE B C 1
ATOM 2344 O O . PHE B 1 71 ? -18.345 -19.254 -6.418 1.00 12.98 63 PHE B O 1
ATOM 2352 N N . ILE B 1 72 ? -18.390 -17.004 -6.540 1.00 12.15 64 ILE B N 1
ATOM 2353 C CA . ILE B 1 72 ? -19.101 -17.028 -7.810 1.00 16.37 64 ILE B CA 1
ATOM 2354 C C . ILE B 1 72 ? -18.175 -17.473 -8.935 1.00 19.46 64 ILE B C 1
ATOM 2355 O O . ILE B 1 72 ? -18.585 -18.239 -9.817 1.00 12.39 64 ILE B O 1
ATOM 2360 N N . VAL B 1 73 ? -16.928 -17.001 -8.913 1.00 11.39 65 VAL B N 1
ATOM 2361 C CA . VAL B 1 73 ? -15.930 -17.506 -9.844 1.00 18.40 65 VAL B CA 1
ATOM 2362 C C . VAL B 1 73 ? -15.820 -19.044 -9.741 1.00 17.05 65 VAL B C 1
ATOM 2363 O O . VAL B 1 73 ? -15.757 -19.737 -10.760 1.00 16.30 65 VAL B O 1
ATOM 2367 N N . GLY B 1 74 ? -15.828 -19.571 -8.518 1.00 15.27 66 GLY B N 1
ATOM 2368 C CA . GLY B 1 74 ? -15.829 -21.017 -8.320 1.00 13.55 66 GLY B CA 1
ATOM 2369 C C . GLY B 1 74 ? -16.970 -21.716 -9.048 1.00 18.22 66 GLY B C 1
ATOM 2370 O O . GLY B 1 74 ? -16.789 -22.777 -9.663 1.00 13.88 66 GLY B O 1
ATOM 2371 N N . LYS B 1 75 ? -18.165 -21.146 -8.978 1.00 13.50 67 LYS B N 1
ATOM 2372 C CA . LYS B 1 75 ? -19.298 -21.758 -9.667 1.00 12.30 67 LYS B CA 1
ATOM 2373 C C . LYS B 1 75 ? -19.096 -21.744 -11.175 1.00 14.65 67 LYS B C 1
ATOM 2374 O O . LYS B 1 75 ? -19.422 -22.716 -11.873 1.00 13.25 67 LYS B O 1
ATOM 2380 N N . ILE B 1 76 ? -18.548 -20.650 -11.691 1.00 11.09 68 ILE B N 1
ATOM 2381 C CA . ILE B 1 76 ? -18.327 -20.581 -13.130 1.00 11.29 68 ILE B CA 1
ATOM 2382 C C . ILE B 1 76 ? -17.333 -21.658 -13.579 1.00 11.13 68 ILE B C 1
ATOM 2383 O O . ILE B 1 76 ? -17.559 -22.370 -14.574 1.00 10.78 68 ILE B O 1
ATOM 2388 N N . ARG B 1 77 ? -16.244 -21.802 -12.832 1.00 12.29 69 ARG B N 1
ATOM 2389 C CA . ARG B 1 77 ? -15.221 -22.775 -13.205 1.00 14.15 69 ARG B CA 1
ATOM 2390 C C . ARG B 1 77 ? -15.780 -24.188 -13.085 1.00 12.46 69 ARG B C 1
ATOM 2391 O O . ARG B 1 77 ? -15.494 -25.058 -13.898 1.00 15.49 69 ARG B O 1
ATOM 2399 N N . GLU B 1 78 ? -16.609 -24.408 -12.075 1.00 15.89 70 GLU B N 1
ATOM 2400 C CA . GLU B 1 78 ? -17.196 -25.722 -11.861 1.00 14.39 70 GLU B CA 1
ATOM 2401 C C . GLU B 1 78 ? -18.197 -26.105 -12.948 1.00 14.78 70 GLU B C 1
ATOM 2402 O O . GLU B 1 78 ? -18.237 -27.257 -13.388 1.00 15.22 70 GLU B O 1
ATOM 2408 N N . ARG B 1 79 ? -19.034 -25.155 -13.353 1.00 11.28 71 ARG B N 1
ATOM 2409 C CA . ARG B 1 79 ? -20.183 -25.466 -14.212 1.00 14.72 71 ARG B CA 1
ATOM 2410 C C . ARG B 1 79 ? -19.933 -25.157 -15.681 1.00 13.86 71 ARG B C 1
ATOM 2411 O O . ARG B 1 79 ? -20.673 -25.607 -16.550 1.00 17.58 71 ARG B O 1
ATOM 2419 N N . LYS B 1 80 ? -18.882 -24.386 -15.941 1.00 12.66 72 LYS B N 1
ATOM 2420 C CA . LYS B 1 80 ? -18.502 -23.992 -17.308 1.00 11.99 72 LYS B CA 1
ATOM 2421 C C . LYS B 1 80 ? -19.669 -23.445 -18.164 1.00 10.37 72 LYS B C 1
ATOM 2422 O O . LYS B 1 80 ? -19.901 -23.916 -19.284 1.00 10.29 72 LYS B O 1
ATOM 2428 N N . PRO B 1 81 ? -20.390 -22.419 -17.659 1.00 10.56 73 PRO B N 1
ATOM 2429 C CA . PRO B 1 81 ? -21.504 -21.874 -18.454 1.00 13.91 73 PRO B CA 1
ATOM 2430 C C . PRO B 1 81 ? -21.002 -21.268 -19.773 1.00 14.72 73 PRO B C 1
ATOM 2431 O O . PRO B 1 81 ? -19.968 -20.577 -19.751 1.00 12.41 73 PRO B O 1
ATOM 2435 N N . LYS B 1 82 ? -21.685 -21.531 -20.890 1.00 12.35 74 LYS B N 1
ATOM 2436 C CA . LYS B 1 82 ? -21.287 -20.934 -22.179 1.00 12.74 74 LYS B CA 1
ATOM 2437 C C . LYS B 1 82 ? -21.939 -19.570 -22.380 1.00 10.80 74 LYS B C 1
ATOM 2438 O O . LYS B 1 82 ? -21.365 -18.677 -22.992 1.00 13.32 74 LYS B O 1
ATOM 2444 N N . ILE B 1 83 ? -23.153 -19.409 -21.874 1.00 13.16 75 ILE B N 1
ATOM 2445 C CA . ILE B 1 83 ? -23.807 -18.108 -21.946 1.00 11.29 75 ILE B CA 1
ATOM 2446 C C . ILE B 1 83 ? -24.115 -17.621 -20.534 1.00 15.02 75 ILE B C 1
ATOM 2447 O O . ILE B 1 83 ? -24.885 -18.245 -19.810 1.00 12.68 75 ILE B O 1
ATOM 2452 N N . MET B 1 84 ? -23.491 -16.524 -20.131 1.00 11.32 76 MET B N 1
ATOM 2453 C CA . MET B 1 84 ? -23.773 -15.951 -18.829 1.00 11.42 76 MET B CA 1
ATOM 2454 C C . MET B 1 84 ? -24.296 -14.534 -19.008 1.00 11.61 76 MET B C 1
ATOM 2455 O O . MET B 1 84 ? -23.784 -13.781 -19.843 1.00 14.17 76 MET B O 1
ATOM 2460 N N . VAL B 1 85 ? -25.336 -14.195 -18.245 1.00 11.84 77 VAL B N 1
ATOM 2461 C CA . VAL B 1 85 ? -25.989 -12.888 -18.327 1.00 12.07 77 VAL B CA 1
ATOM 2462 C C . VAL B 1 85 ? -25.983 -12.248 -16.957 1.00 13.94 77 VAL B C 1
ATOM 2463 O O . VAL B 1 85 ? -26.236 -12.928 -15.960 1.00 12.10 77 VAL B O 1
ATOM 2467 N N . GLU B 1 86 ? -25.647 -10.961 -16.881 1.00 12.08 78 GLU B N 1
ATOM 2468 C CA . GLU B 1 86 ? -25.866 -10.272 -15.626 1.00 12.14 78 GLU B CA 1
ATOM 2469 C C . GLU B 1 86 ? -26.902 -9.172 -15.811 1.00 12.42 78 GLU B C 1
ATOM 2470 O O . GLU B 1 86 ? -26.937 -8.478 -16.830 1.00 12.51 78 GLU B O 1
ATOM 2476 N N . LEU B 1 87 ? -27.751 -9.031 -14.810 1.00 12.60 79 LEU B N 1
ATOM 2477 C CA . LEU B 1 87 ? -28.679 -7.913 -14.765 1.00 19.55 79 LEU B CA 1
ATOM 2478 C C . LEU B 1 87 ? -28.075 -6.835 -13.870 1.00 14.05 79 LEU B C 1
ATOM 2479 O O . LEU B 1 87 ? -27.978 -7.029 -12.647 1.00 16.41 79 LEU B O 1
ATOM 2484 N N . GLY B 1 88 ? -27.623 -5.736 -14.478 1.00 15.56 80 GLY B N 1
ATOM 2485 C CA . GLY B 1 88 ? -26.945 -4.676 -13.743 1.00 22.97 80 GLY B CA 1
ATOM 2486 C C . GLY B 1 88 ? -25.424 -4.741 -13.855 1.00 26.33 80 GLY B C 1
ATOM 2487 O O . GLY B 1 88 ? -24.818 -5.697 -13.373 1.00 34.00 80 GLY B O 1
ATOM 2488 N N . GLY B 1 89 ? -24.811 -3.746 -14.503 1.00 22.77 81 GLY B N 1
ATOM 2489 C CA . GLY B 1 89 ? -23.372 -3.749 -14.743 1.00 14.01 81 GLY B CA 1
ATOM 2490 C C . GLY B 1 89 ? -22.511 -2.734 -13.991 1.00 21.42 81 GLY B C 1
ATOM 2491 O O . GLY B 1 89 ? -21.312 -2.970 -13.757 1.00 19.55 81 GLY B O 1
ATOM 2492 N N . TYR B 1 90 ? -23.120 -1.616 -13.608 1.00 17.07 82 TYR B N 1
ATOM 2493 C CA . TYR B 1 90 ? -22.407 -0.431 -13.078 1.00 18.28 82 TYR B CA 1
ATOM 2494 C C . TYR B 1 90 ? -21.177 -0.062 -13.926 1.00 13.45 82 TYR B C 1
ATOM 2495 O O . TYR B 1 90 ? -21.338 0.305 -15.099 1.00 17.52 82 TYR B O 1
ATOM 2504 N N . LEU B 1 91 ? -19.964 -0.130 -13.364 1.00 11.99 83 LEU B N 1
ATOM 2505 C CA . LEU B 1 91 ? -18.788 0.359 -14.115 1.00 20.52 83 LEU B CA 1
ATOM 2506 C C . LEU B 1 91 ? -17.921 -0.768 -14.694 1.00 19.81 83 LEU B C 1
ATOM 2507 O O . LEU B 1 91 ? -16.821 -0.521 -15.200 1.00 15.95 83 LEU B O 1
ATOM 2512 N N . GLY B 1 92 ? -18.419 -1.997 -14.626 1.00 14.30 84 GLY B N 1
ATOM 2513 C CA . GLY B 1 92 ? -17.783 -3.106 -15.319 1.00 13.74 84 GLY B CA 1
ATOM 2514 C C . GLY B 1 92 ? -17.042 -4.085 -14.429 1.00 16.08 84 GLY B C 1
ATOM 2515 O O . GLY B 1 92 ? -16.496 -5.071 -14.941 1.00 12.80 84 GLY B O 1
ATOM 2516 N N . TYR B 1 93 ? -17.021 -3.834 -13.114 1.00 11.55 85 TYR B N 1
ATOM 2517 C CA . TYR B 1 93 ? -16.283 -4.700 -12.197 1.00 16.62 85 TYR B CA 1
ATOM 2518 C C . TYR B 1 93 ? -16.733 -6.153 -12.332 1.00 16.54 85 TYR B C 1
ATOM 2519 O O . TYR B 1 93 ? -15.888 -7.037 -12.480 1.00 13.31 85 TYR B O 1
ATOM 2528 N N . SER B 1 94 ? -18.041 -6.415 -12.269 1.00 11.40 86 SER B N 1
ATOM 2529 C CA . SER B 1 94 ? -18.503 -7.810 -12.340 1.00 11.34 86 SER B CA 1
ATOM 2530 C C . SER B 1 94 ? -18.291 -8.431 -13.734 1.00 11.71 86 SER B C 1
ATOM 2531 O O . SER B 1 94 ? -17.912 -9.601 -13.840 1.00 11.15 86 SER B O 1
ATOM 2534 N N . ALA B 1 95 ? -18.539 -7.651 -14.793 1.00 12.84 87 ALA B N 1
ATOM 2535 C CA . ALA B 1 95 ? -18.307 -8.106 -16.166 1.00 18.76 87 ALA B CA 1
ATOM 2536 C C . ALA B 1 95 ? -16.846 -8.489 -16.389 1.00 11.17 87 ALA B C 1
ATOM 2537 O O . ALA B 1 95 ? -16.559 -9.440 -17.119 1.00 12.18 87 ALA B O 1
ATOM 2539 N N . ILE B 1 96 ? -15.927 -7.752 -15.770 1.00 11.21 88 ILE B N 1
ATOM 2540 C CA . ILE B 1 96 ? -14.508 -8.060 -15.890 1.00 12.05 88 ILE B CA 1
ATOM 2541 C C . ILE B 1 96 ? -14.136 -9.300 -15.065 1.00 11.46 88 ILE B C 1
ATOM 2542 O O . ILE B 1 96 ? -13.469 -10.191 -15.576 1.00 11.00 88 ILE B O 1
ATOM 2547 N N . LEU B 1 97 ? -14.578 -9.373 -13.804 1.00 12.48 89 LEU B N 1
ATOM 2548 C CA . LEU B 1 97 ? -14.275 -10.532 -12.957 1.00 11.06 89 LEU B CA 1
ATOM 2549 C C . LEU B 1 97 ? -14.858 -11.844 -13.532 1.00 13.41 89 LEU B C 1
ATOM 2550 O O . LEU B 1 97 ? -14.171 -12.860 -13.619 1.00 10.88 89 LEU B O 1
ATOM 2555 N N . PHE B 1 98 ? -16.130 -11.817 -13.914 1.00 11.02 90 PHE B N 1
ATOM 2556 C CA . PHE B 1 98 ? -16.796 -13.028 -14.401 1.00 13.22 90 PHE B CA 1
ATOM 2557 C C . PHE B 1 98 ? -16.554 -13.239 -15.898 1.00 14.68 90 PHE B C 1
ATOM 2558 O O . PHE B 1 98 ? -16.459 -14.380 -16.356 1.00 15.66 90 PHE B O 1
ATOM 2566 N N . GLY B 1 99 ? -16.450 -12.154 -16.660 1.00 10.83 91 GLY B N 1
ATOM 2567 C CA . GLY B 1 99 ? -16.120 -12.264 -18.075 1.00 10.79 91 GLY B CA 1
ATOM 2568 C C . GLY B 1 99 ? -14.765 -12.926 -18.296 1.00 11.59 91 GLY B C 1
ATOM 2569 O O . GLY B 1 99 ? -14.579 -13.696 -19.259 1.00 10.60 91 GLY B O 1
ATOM 2570 N N . ASN B 1 100 ? -13.815 -12.612 -17.418 1.00 10.72 92 ASN B N 1
ATOM 2571 C CA . ASN B 1 100 ? -12.507 -13.249 -17.451 1.00 13.31 92 ASN B CA 1
ATOM 2572 C C . ASN B 1 100 ? -12.622 -14.758 -17.316 1.00 17.48 92 ASN B C 1
ATOM 2573 O O . ASN B 1 100 ? -11.861 -15.499 -17.947 1.00 13.24 92 ASN B O 1
ATOM 2578 N N . GLU B 1 101 ? -13.544 -15.208 -16.469 1.00 10.53 93 GLU B N 1
ATOM 2579 C CA . GLU B 1 101 ? -13.771 -16.639 -16.300 1.00 17.77 93 GLU B CA 1
ATOM 2580 C C . GLU B 1 101 ? -14.422 -17.242 -17.532 1.00 14.50 93 GLU B C 1
ATOM 2581 O O . GLU B 1 101 ? -14.069 -18.341 -17.944 1.00 10.21 93 GLU B O 1
ATOM 2587 N N . ILE B 1 102 ? -15.363 -16.513 -18.125 1.00 10.38 94 ILE B N 1
ATOM 2588 C CA . ILE B 1 102 ? -16.040 -16.972 -19.338 1.00 12.08 94 ILE B CA 1
ATOM 2589 C C . ILE B 1 102 ? -15.056 -17.086 -20.523 1.00 10.25 94 ILE B C 1
ATOM 2590 O O . ILE B 1 102 ? -15.218 -17.951 -21.403 1.00 11.63 94 ILE B O 1
ATOM 2595 N N . SER B 1 103 ? -14.031 -16.231 -20.532 1.00 11.15 95 SER B N 1
ATOM 2596 C CA . SER B 1 103 ? -12.928 -16.321 -21.504 1.00 10.28 95 SER B CA 1
ATOM 2597 C C . SER B 1 103 ? -12.282 -17.697 -21.583 1.00 13.92 95 SER B C 1
ATOM 2598 O O . SER B 1 103 ? -11.815 -18.124 -22.661 1.00 14.09 95 SER B O 1
ATOM 2601 N N . LYS B 1 104 ? -12.179 -18.353 -20.431 1.00 19.30 96 LYS B N 1
ATOM 2602 C CA . LYS B 1 104 ? -11.540 -19.664 -20.346 1.00 16.41 96 LYS B CA 1
ATOM 2603 C C . LYS B 1 104 ? -12.432 -20.754 -20.924 1.00 15.75 96 LYS B C 1
ATOM 2604 O O . LYS B 1 104 ? -11.976 -21.855 -21.201 1.00 14.15 96 LYS B O 1
ATOM 2610 N N . ILE B 1 105 ? -13.706 -20.436 -21.125 1.00 9.85 97 ILE B N 1
ATOM 2611 C CA . ILE B 1 105 ? -14.670 -21.428 -21.611 1.00 15.25 97 ILE B CA 1
ATOM 2612 C C . ILE B 1 105 ? -14.919 -21.246 -23.102 1.00 12.63 97 ILE B C 1
ATOM 2613 O O . ILE B 1 105 ? -15.427 -20.193 -23.535 1.00 12.21 97 ILE B O 1
ATOM 2618 N N . PRO B 1 106 ? -14.523 -22.254 -23.906 1.00 9.61 98 PRO B N 1
ATOM 2619 C CA . PRO B 1 106 ? -14.670 -22.185 -25.368 1.00 11.41 98 PRO B CA 1
ATOM 2620 C C . PRO B 1 106 ? -16.100 -21.843 -25.771 1.00 10.36 98 PRO B C 1
ATOM 2621 O O . PRO B 1 106 ? -17.035 -22.436 -25.230 1.00 13.70 98 PRO B O 1
ATOM 2625 N N . GLY B 1 107 ? -16.270 -20.915 -26.706 1.00 14.01 99 GLY B N 1
ATOM 2626 C CA . GLY B 1 107 ? -17.596 -20.472 -27.102 1.00 18.58 99 GLY B CA 1
ATOM 2627 C C . GLY B 1 107 ? -18.311 -19.596 -26.075 1.00 18.07 99 GLY B C 1
ATOM 2628 O O . GLY B 1 107 ? -19.432 -19.134 -26.324 1.00 15.58 99 GLY B O 1
ATOM 2629 N N . GLY B 1 108 ? -17.680 -19.369 -24.921 1.00 13.57 100 GLY B N 1
ATOM 2630 C CA . GLY B 1 108 ? -18.308 -18.584 -23.861 1.00 14.34 100 GLY B CA 1
ATOM 2631 C C . GLY B 1 108 ? -18.569 -17.117 -24.206 1.00 10.59 100 GLY B C 1
ATOM 2632 O O . GLY B 1 108 ? -17.707 -16.431 -24.774 1.00 10.61 100 GLY B O 1
ATOM 2633 N N . ARG B 1 109 ? -19.747 -16.631 -23.825 1.00 13.49 101 ARG B N 1
ATOM 2634 C CA . ARG B 1 109 ? -20.131 -15.227 -23.994 1.00 18.31 101 ARG B CA 1
ATOM 2635 C C . ARG B 1 109 ? -20.739 -14.644 -22.718 1.00 21.67 101 ARG B C 1
ATOM 2636 O O . ARG B 1 109 ? -21.468 -15.326 -21.994 1.00 11.11 101 ARG B O 1
ATOM 2644 N N . TYR B 1 110 ? -20.440 -13.375 -22.460 1.00 11.19 102 TYR B N 1
ATOM 2645 C CA . TYR B 1 110 ? -20.967 -12.668 -21.298 1.00 15.10 102 TYR B CA 1
ATOM 2646 C C . TYR B 1 110 ? -21.776 -11.450 -21.733 1.00 14.69 102 TYR B C 1
ATOM 2647 O O . TYR B 1 110 ? -21.294 -10.629 -22.523 1.00 16.41 102 TYR B O 1
ATOM 2656 N N . TYR B 1 111 ? -23.009 -11.352 -21.234 1.00 11.73 103 TYR B N 1
ATOM 2657 C CA . TYR B 1 111 ? -23.890 -10.228 -21.548 1.00 12.04 103 TYR B CA 1
ATOM 2658 C C . TYR B 1 111 ? -24.235 -9.437 -20.282 1.00 13.05 103 TYR B C 1
ATOM 2659 O O . TYR B 1 111 ? -24.764 -9.986 -19.316 1.00 13.45 103 TYR B O 1
ATOM 2668 N N . SER B 1 112 ? -23.936 -8.146 -20.309 1.00 12.16 104 SER B N 1
ATOM 2669 C CA . SER B 1 112 ? -24.216 -7.261 -19.187 1.00 12.21 104 SER B CA 1
ATOM 2670 C C . SER B 1 112 ? -25.327 -6.310 -19.577 1.00 12.55 104 SER B C 1
ATOM 2671 O O . SER B 1 112 ? -25.169 -5.523 -20.506 1.00 13.38 104 SER B O 1
ATOM 2674 N N . LEU B 1 113 ? -26.433 -6.375 -18.857 1.00 12.70 105 LEU B N 1
ATOM 2675 C CA . LEU B 1 113 ? -27.615 -5.589 -19.182 1.00 13.07 105 LEU B CA 1
ATOM 2676 C C . LEU B 1 113 ? -27.710 -4.418 -18.213 1.00 13.09 105 LEU B C 1
ATOM 2677 O O . LEU B 1 113 ? -28.081 -4.591 -17.056 1.00 13.06 105 LEU B O 1
ATOM 2682 N N . GLU B 1 114 ? -27.347 -3.232 -18.692 1.00 18.08 106 GLU B N 1
ATOM 2683 C CA . GLU B 1 114 ? -27.231 -2.049 -17.835 1.00 18.48 106 GLU B CA 1
ATOM 2684 C C . GLU B 1 114 ? -28.134 -0.916 -18.328 1.00 13.54 106 GLU B C 1
ATOM 2685 O O . GLU B 1 114 ? -28.095 -0.551 -19.499 1.00 15.37 106 GLU B O 1
ATOM 2691 N N . VAL B 1 115 ? -28.940 -0.355 -17.433 1.00 24.14 107 VAL B N 1
ATOM 2692 C CA . VAL B 1 115 ? -29.923 0.645 -17.848 1.00 22.43 107 VAL B CA 1
ATOM 2693 C C . VAL B 1 115 ? -29.325 2.045 -17.991 1.00 21.03 107 VAL B C 1
ATOM 2694 O O . VAL B 1 115 ? -29.769 2.834 -18.829 1.00 22.61 107 VAL B O 1
ATOM 2698 N N . ASN B 1 116 ? -28.318 2.354 -17.176 1.00 20.02 108 ASN B N 1
ATOM 2699 C CA . ASN B 1 116 ? -27.718 3.682 -17.195 1.00 22.96 108 ASN B CA 1
ATOM 2700 C C . ASN B 1 116 ? -26.656 3.787 -18.289 1.00 25.95 108 ASN B C 1
ATOM 2701 O O . ASN B 1 116 ? -25.590 3.172 -18.200 1.00 15.48 108 ASN B O 1
ATOM 2706 N N . GLU B 1 117 ? -26.947 4.577 -19.316 1.00 14.14 109 GLU B N 1
ATOM 2707 C CA . GLU B 1 117 ? -26.044 4.706 -20.449 1.00 25.38 109 GLU B CA 1
ATOM 2708 C C . GLU B 1 117 ? -24.686 5.296 -20.055 1.00 24.37 109 GLU B C 1
ATOM 2709 O O . GLU B 1 117 ? -23.664 4.907 -20.619 1.00 23.70 109 GLU B O 1
ATOM 2715 N N . ASP B 1 118 ? -24.674 6.229 -19.099 1.00 23.49 110 ASP B N 1
ATOM 2716 C CA . ASP B 1 118 ? -23.416 6.840 -18.669 1.00 23.41 110 ASP B CA 1
ATOM 2717 C C . ASP B 1 118 ? -22.500 5.785 -18.053 1.00 15.69 110 ASP B C 1
ATOM 2718 O O . ASP B 1 118 ? -21.311 5.730 -18.377 1.00 20.57 110 ASP B O 1
ATOM 2723 N N . TYR B 1 119 ? -23.053 4.975 -17.150 1.00 14.81 111 TYR B N 1
ATOM 2724 C CA . TYR B 1 119 ? -2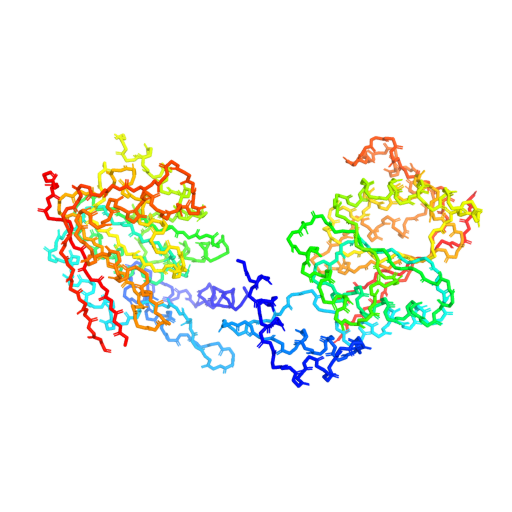2.307 3.877 -16.525 1.00 14.45 111 TYR B CA 1
ATOM 2725 C C . TYR B 1 119 ? -21.829 2.874 -17.580 1.00 15.42 111 TYR B C 1
ATOM 2726 O O . TYR B 1 119 ? -20.675 2.450 -17.573 1.00 19.77 111 TYR B O 1
ATOM 2735 N N . ALA B 1 120 ? -22.733 2.482 -18.474 1.00 14.31 112 ALA B N 1
ATOM 2736 C CA . ALA B 1 120 ? -22.411 1.507 -19.520 1.00 16.36 112 ALA B CA 1
ATOM 2737 C C . ALA B 1 120 ? -21.228 1.928 -20.391 1.00 20.48 112 ALA B C 1
ATOM 2738 O O . ALA B 1 120 ? -20.369 1.106 -20.721 1.00 21.21 112 ALA B O 1
ATOM 2740 N N . LYS B 1 121 ? -21.179 3.204 -20.764 1.00 21.31 113 LYS B N 1
ATOM 2741 C CA . LYS B 1 121 ? -20.094 3.708 -21.606 1.00 28.10 113 LYS B CA 1
ATOM 2742 C C . LYS B 1 121 ? -18.741 3.577 -20.899 1.00 24.26 113 LYS B C 1
ATOM 2743 O O . LYS B 1 121 ? -17.725 3.265 -21.531 1.00 22.85 113 LYS B O 1
ATOM 2749 N N . ILE B 1 122 ? -18.746 3.821 -19.590 1.00 15.51 114 ILE B N 1
ATOM 2750 C CA . ILE B 1 122 ? -17.562 3.705 -18.755 1.00 18.52 114 ILE B CA 1
ATOM 2751 C C . ILE B 1 122 ? -17.153 2.238 -18.633 1.00 23.92 114 ILE B C 1
ATOM 2752 O O . ILE B 1 122 ? -15.982 1.888 -18.803 1.00 12.68 114 ILE B O 1
ATOM 2757 N N . ALA B 1 123 ? -18.131 1.391 -18.323 1.00 20.93 115 ALA B N 1
ATOM 2758 C CA . ALA B 1 123 ? -17.913 -0.052 -18.240 1.00 18.99 115 ALA B CA 1
ATOM 2759 C C . ALA B 1 123 ? -17.311 -0.589 -19.540 1.00 13.99 115 ALA B C 1
ATOM 2760 O O . ALA B 1 123 ? -16.375 -1.398 -19.525 1.00 12.94 115 ALA B O 1
ATOM 2762 N N . TYR B 1 124 ? -17.818 -0.104 -20.665 1.00 14.07 116 TYR B N 1
ATOM 2763 C CA . TYR B 1 124 ? -17.286 -0.494 -21.960 1.00 20.02 116 TYR B CA 1
ATOM 2764 C C . TYR B 1 124 ? -15.781 -0.225 -22.059 1.00 21.22 116 TYR B C 1
ATOM 2765 O O . TYR B 1 124 ? -15.023 -1.049 -22.569 1.00 19.56 116 TYR B O 1
ATOM 2774 N N . GLU B 1 125 ? -15.350 0.928 -21.573 1.00 19.35 117 GLU B N 1
ATOM 2775 C CA . GLU B 1 125 ? -13.936 1.273 -21.650 1.00 15.20 117 GLU B CA 1
ATOM 2776 C C . GLU B 1 125 ? -13.090 0.375 -20.756 1.00 12.78 117 GLU B C 1
ATOM 2777 O O . GLU B 1 125 ? -12.005 -0.038 -21.157 1.00 15.92 117 GLU B O 1
ATOM 2783 N N . LEU B 1 126 ? -13.581 0.067 -19.555 1.00 12.54 118 LEU B N 1
ATOM 2784 C CA . LEU B 1 126 ? -12.819 -0.762 -18.618 1.00 12.34 118 LEU B CA 1
ATOM 2785 C C . LEU B 1 126 ? -12.780 -2.217 -19.091 1.00 18.15 118 LEU B C 1
ATOM 2786 O O . LEU B 1 126 ? -11.748 -2.874 -18.990 1.00 12.10 118 LEU B O 1
ATOM 2791 N N . VAL B 1 127 ? -13.909 -2.708 -19.609 1.00 12.08 119 VAL B N 1
ATOM 2792 C CA . VAL B 1 127 ? -13.972 -4.057 -20.172 1.00 12.41 119 VAL B CA 1
ATOM 2793 C C . VAL B 1 127 ? -12.968 -4.174 -21.332 1.00 13.63 119 VAL B C 1
ATOM 2794 O O . VAL B 1 127 ? -12.213 -5.133 -21.412 1.00 16.14 119 VAL B O 1
ATOM 2798 N N . LYS B 1 128 ? -12.936 -3.169 -22.202 1.00 14.38 120 LYS B N 1
ATOM 2799 C CA . LYS B 1 128 ? -11.985 -3.145 -23.310 1.00 14.31 120 LYS B CA 1
ATOM 2800 C C . LYS B 1 128 ? -10.527 -3.118 -22.834 1.00 14.80 120 LYS B C 1
ATOM 2801 O O . LYS B 1 128 ? -9.688 -3.832 -23.373 1.00 12.57 120 LYS B O 1
ATOM 2807 N N . LEU B 1 129 ? -10.223 -2.280 -21.846 1.00 15.26 121 LEU B N 1
ATOM 2808 C CA . LEU B 1 129 ? -8.870 -2.222 -21.275 1.00 19.92 121 LEU B CA 1
ATOM 2809 C C . LEU B 1 129 ? -8.455 -3.590 -20.714 1.00 27.07 121 LEU B C 1
ATOM 2810 O O . LEU B 1 129 ? -7.283 -3.972 -20.768 1.00 12.55 121 LEU B O 1
ATOM 2815 N N . ALA B 1 130 ? -9.428 -4.317 -20.171 1.00 12.17 122 ALA B N 1
ATOM 2816 C CA . ALA B 1 130 ? -9.197 -5.653 -19.629 1.00 11.93 122 ALA B CA 1
ATOM 2817 C C . ALA B 1 130 ? -8.983 -6.684 -20.722 1.00 11.85 122 ALA B C 1
ATOM 2818 O O . ALA B 1 130 ? -8.676 -7.845 -20.427 1.00 12.04 122 ALA B O 1
ATOM 2820 N N . GLY B 1 131 ? -9.186 -6.289 -21.980 1.00 12.69 123 GLY B N 1
ATOM 2821 C CA . GLY B 1 131 ? -9.000 -7.220 -23.089 1.00 16.63 123 GLY B CA 1
ATOM 2822 C C . GLY B 1 131 ? -10.196 -8.135 -23.357 1.00 21.49 123 GLY B C 1
ATOM 2823 O O . GLY B 1 131 ? -10.060 -9.151 -24.048 1.00 14.07 123 GLY B O 1
ATOM 2824 N N . LEU B 1 132 ? -11.369 -7.775 -22.833 1.00 13.52 124 LEU B N 1
ATOM 2825 C CA . LEU B 1 132 ? -12.517 -8.672 -22.864 1.00 11.45 124 LEU B CA 1
ATOM 2826 C C . LEU B 1 132 ? -13.582 -8.266 -23.867 1.00 11.60 124 LEU B C 1
ATOM 2827 O O . LEU B 1 132 ? -14.688 -8.804 -23.857 1.00 19.21 124 LEU B O 1
ATOM 2832 N N . ASP B 1 133 ? -13.236 -7.336 -24.744 1.00 11.87 125 ASP B N 1
ATOM 2833 C CA . ASP B 1 133 ? -14.182 -6.764 -25.700 1.00 12.11 125 ASP B CA 1
ATOM 2834 C C . ASP B 1 133 ? -14.853 -7.801 -26.633 1.00 19.58 125 ASP B C 1
ATOM 2835 O O . ASP B 1 133 ? -16.012 -7.625 -27.027 1.00 12.19 125 ASP B O 1
ATOM 2840 N N . GLU B 1 134 ? -14.133 -8.861 -27.009 1.00 13.07 126 GLU B N 1
ATOM 2841 C CA . GLU B 1 134 ? -14.711 -9.882 -27.908 1.00 13.64 126 GLU B CA 1
ATOM 2842 C C . GLU B 1 134 ? -15.635 -10.871 -27.193 1.00 14.60 126 GLU B C 1
ATOM 2843 O O . GLU B 1 134 ? -16.405 -11.583 -27.839 1.00 15.25 126 GLU B O 1
ATOM 2849 N N . ILE B 1 135 ? -15.567 -10.907 -25.867 1.00 11.40 127 ILE B N 1
ATOM 2850 C CA . ILE B 1 135 ? -16.319 -11.874 -25.052 1.00 16.95 127 ILE B CA 1
ATOM 2851 C C . ILE B 1 135 ? -17.514 -11.231 -24.321 1.00 11.31 127 ILE B C 1
ATOM 2852 O O . ILE B 1 135 ? -18.593 -11.843 -24.156 1.00 11.30 127 ILE B O 1
ATOM 2857 N N . VAL B 1 136 ? -17.319 -9.987 -23.895 1.00 11.94 128 VAL B N 1
ATOM 2858 C CA . VAL B 1 136 ? -18.309 -9.275 -23.093 1.00 12.49 128 VAL B CA 1
ATOM 2859 C C . VAL B 1 136 ? -19.084 -8.293 -23.959 1.00 16.06 128 VAL B C 1
ATOM 2860 O O . VAL B 1 136 ? -18.488 -7.465 -24.645 1.00 12.03 128 VAL B O 1
ATOM 2864 N N . THR B 1 137 ? -20.413 -8.402 -23.946 1.00 14.59 129 THR B N 1
ATOM 2865 C CA . THR B 1 137 ? -21.280 -7.446 -24.650 1.00 16.38 129 THR B CA 1
ATOM 2866 C C . THR B 1 137 ? -22.171 -6.707 -23.646 1.00 21.23 129 THR B C 1
ATOM 2867 O O . THR B 1 137 ? -22.906 -7.339 -22.882 1.00 18.00 129 THR B O 1
ATOM 2871 N N . ILE B 1 138 ? -22.098 -5.382 -23.621 1.00 18.31 130 ILE B N 1
ATOM 2872 C CA . ILE B 1 138 ? -22.955 -4.608 -22.720 1.00 12.74 130 ILE B CA 1
ATOM 2873 C C . ILE B 1 138 ? -24.199 -4.124 -23.472 1.00 17.21 130 ILE B C 1
ATOM 2874 O O . ILE B 1 138 ? -24.094 -3.449 -24.502 1.00 17.61 130 ILE B O 1
ATOM 2879 N N . MET B 1 139 ? -25.377 -4.474 -22.965 1.00 16.76 131 MET B N 1
ATOM 2880 C CA . MET B 1 139 ? -26.629 -4.054 -23.601 1.00 16.88 131 MET B CA 1
ATOM 2881 C C . MET B 1 139 ? -27.263 -2.931 -22.791 1.00 16.35 131 MET B C 1
ATOM 2882 O O . MET B 1 139 ? -27.544 -3.096 -21.598 1.00 18.89 131 MET B O 1
ATOM 2887 N N . ILE B 1 140 ? -27.490 -1.803 -23.453 1.00 22.88 132 ILE B N 1
ATOM 2888 C CA . ILE B 1 140 ? -28.007 -0.604 -22.799 1.00 24.76 132 ILE B CA 1
ATOM 2889 C C . ILE B 1 140 ? -29.526 -0.601 -22.844 1.00 20.86 132 ILE B C 1
ATOM 2890 O O . ILE B 1 140 ? -30.120 -0.851 -23.891 1.00 25.48 132 ILE B O 1
ATOM 2895 N N . GLY B 1 141 ? -30.152 -0.385 -21.693 1.00 17.66 133 GLY B N 1
ATOM 2896 C CA . GLY B 1 141 ? -31.601 -0.326 -21.630 1.00 24.54 133 GLY B CA 1
ATOM 2897 C C . GLY B 1 141 ? -32.122 -1.061 -20.411 1.00 23.77 133 GLY B C 1
ATOM 2898 O O . GLY B 1 141 ? -31.343 -1.625 -19.638 1.00 22.55 133 GLY B O 1
ATOM 2899 N N . LYS B 1 142 ? -33.441 -1.061 -20.237 1.00 23.18 134 LYS B N 1
ATOM 2900 C CA . LYS B 1 142 ? -34.056 -1.823 -19.162 1.00 22.91 134 LYS B CA 1
ATOM 2901 C C . LYS B 1 142 ? -33.787 -3.307 -19.396 1.00 15.07 134 LYS B C 1
ATOM 2902 O O . LYS B 1 142 ? -33.867 -3.789 -20.534 1.00 15.23 134 LYS B O 1
ATOM 2908 N N . ALA B 1 143 ? -33.424 -4.020 -18.336 1.00 17.98 135 ALA B N 1
ATOM 2909 C CA . ALA B 1 143 ? -33.115 -5.445 -18.450 1.00 18.53 135 ALA B CA 1
ATOM 2910 C C . ALA B 1 143 ? -34.260 -6.221 -19.096 1.00 17.14 135 ALA B C 1
ATOM 2911 O O . ALA B 1 143 ? -34.017 -7.112 -19.908 1.00 18.84 135 ALA B O 1
ATOM 2913 N N . CYS B 1 144 ? -35.504 -5.900 -18.735 1.00 24.22 136 CYS B N 1
ATOM 2914 C CA . CYS B 1 144 ? -36.647 -6.627 -19.293 1.00 21.93 136 CYS B CA 1
ATOM 2915 C C . CYS B 1 144 ? -36.716 -6.491 -20.815 1.00 19.60 136 CYS B C 1
ATOM 2916 O O . CYS B 1 144 ? -37.043 -7.462 -21.513 1.00 19.70 136 CYS B O 1
ATOM 2919 N N . ASP B 1 145 ? -36.412 -5.301 -21.335 1.00 17.18 137 ASP B N 1
ATOM 2920 C CA . ASP B 1 145 ? -36.380 -5.104 -22.785 1.00 16.43 137 ASP B CA 1
ATOM 2921 C C . ASP B 1 145 ? -35.197 -5.814 -23.438 1.00 22.39 137 ASP B C 1
ATOM 2922 O O . ASP B 1 145 ? -35.350 -6.473 -24.474 1.00 21.34 137 ASP B O 1
ATOM 2927 N N . SER B 1 146 ? -34.013 -5.695 -22.833 1.00 20.63 138 SER B N 1
ATOM 2928 C CA . SER B 1 146 ? -32.826 -6.327 -23.415 1.00 22.88 138 SER B CA 1
ATOM 2929 C C . SER B 1 146 ? -32.928 -7.852 -23.418 1.00 14.95 138 SER B C 1
ATOM 2930 O O . SER B 1 146 ? -32.412 -8.520 -24.318 1.00 15.32 138 SER B O 1
ATOM 2933 N N . LEU B 1 147 ? -33.608 -8.404 -22.422 1.00 14.99 139 LEU B N 1
ATOM 2934 C CA . LEU B 1 147 ? -33.756 -9.860 -22.350 1.00 17.03 139 LEU B CA 1
ATOM 2935 C C . LEU B 1 147 ? -34.561 -10.380 -23.543 1.00 16.50 139 LEU B C 1
ATOM 2936 O O . LEU B 1 147 ? -34.245 -11.433 -24.117 1.00 18.60 139 LEU B O 1
ATOM 2941 N N . VAL B 1 148 ? -35.611 -9.645 -23.901 1.00 15.87 140 VAL B N 1
ATOM 2942 C CA . VAL B 1 148 ? -36.413 -9.971 -25.072 1.00 18.17 140 VAL B CA 1
ATOM 2943 C C . VAL B 1 148 ? -35.533 -9.926 -26.325 1.00 16.22 140 VAL B C 1
ATOM 2944 O O . VAL B 1 148 ? -35.546 -10.841 -27.143 1.00 23.91 140 VAL B O 1
ATOM 2948 N N . GLU B 1 149 ? -34.731 -8.875 -26.444 1.00 16.59 141 GLU B N 1
ATOM 2949 C CA . GLU B 1 149 ? -33.852 -8.704 -27.596 1.00 20.96 141 GLU B CA 1
ATOM 2950 C C . GLU B 1 149 ? -32.774 -9.776 -27.627 1.00 22.69 141 GLU B C 1
ATOM 2951 O O . GLU B 1 149 ? -32.503 -10.373 -28.677 1.00 19.61 141 GLU B O 1
ATOM 2957 N N . LEU B 1 150 ? -32.165 -10.034 -26.473 1.00 20.33 142 LEU B N 1
ATOM 2958 C CA . LEU B 1 150 ? -31.144 -11.074 -26.391 1.00 16.87 142 LEU B CA 1
ATOM 2959 C C . LEU B 1 150 ? -31.682 -12.458 -26.779 1.00 15.58 142 LEU B C 1
ATOM 2960 O O . LEU B 1 150 ? -31.011 -13.222 -27.479 1.00 21.95 142 LEU B O 1
ATOM 2965 N N . GLN B 1 151 ? -32.890 -12.782 -26.336 1.00 17.68 143 GLN B N 1
ATOM 2966 C CA . GLN B 1 151 ? -33.480 -14.079 -26.659 1.00 21.26 143 GLN B CA 1
ATOM 2967 C C . GLN B 1 151 ? -33.616 -14.315 -28.157 1.00 32.56 143 GLN B C 1
ATOM 2968 O O . GLN B 1 151 ? -33.264 -15.380 -28.661 1.00 36.71 143 GLN B O 1
ATOM 2974 N N . GLN B 1 152 ? -34.157 -13.318 -28.853 1.00 32.12 144 GLN B N 1
ATOM 2975 C CA . GLN B 1 152 ? -34.317 -13.369 -30.304 1.00 29.39 144 GLN B CA 1
ATOM 2976 C C . GLN B 1 152 ? -32.955 -13.464 -30.991 1.00 27.35 144 GLN B C 1
ATOM 2977 O O . GLN B 1 152 ? -32.799 -14.172 -31.985 1.00 34.57 144 GLN B O 1
ATOM 2983 N N . LYS B 1 153 ? -31.967 -12.763 -30.433 1.00 31.86 145 LYS B N 1
ATOM 2984 C CA . LYS B 1 153 ? -30.623 -12.702 -31.005 1.00 31.63 145 LYS B CA 1
ATOM 2985 C C . LYS B 1 153 ? -29.856 -14.020 -30.825 1.00 39.09 145 LYS B C 1
ATOM 2986 O O . LYS B 1 153 ? -29.032 -14.390 -31.668 1.00 42.59 145 LYS B O 1
ATOM 2992 N N . LEU B 1 154 ? -30.147 -14.753 -29.753 1.00 34.96 146 LEU B N 1
ATOM 2993 C CA . LEU B 1 154 ? -29.482 -16.033 -29.545 1.00 32.75 146 LEU B CA 1
ATOM 2994 C C . LEU B 1 154 ? -30.200 -17.085 -30.396 1.00 32.52 146 LEU B C 1
ATOM 2995 O O . LEU B 1 154 ? -29.559 -17.954 -30.975 1.00 33.99 146 LEU B O 1
ATOM 3000 N N . LEU B 1 155 ? -31.526 -16.961 -30.506 1.00 36.37 147 LEU B N 1
ATOM 3001 C CA . LEU B 1 155 ? -32.339 -17.820 -31.370 1.00 34.85 147 LEU B CA 1
ATOM 3002 C C . LEU B 1 155 ? -31.952 -17.716 -32.841 1.00 43.48 147 LEU B C 1
ATOM 3003 O O . LEU B 1 155 ? -31.921 -18.712 -33.565 1.00 43.32 147 LEU B O 1
ATOM 3008 N N . HIS B 1 156 ? -31.662 -16.490 -33.269 1.00 50.71 148 HIS B N 1
ATOM 3009 C CA . HIS B 1 156 ? -31.349 -16.202 -34.664 1.00 54.14 148 HIS B CA 1
ATOM 3010 C C . HIS B 1 156 ? -29.993 -16.749 -35.120 1.00 54.41 148 HIS B C 1
ATOM 3011 O O . HIS B 1 156 ? -29.775 -16.936 -36.318 1.00 60.88 148 HIS B O 1
ATOM 3018 N N . LYS B 1 157 ? -29.087 -17.013 -34.182 1.00 47.46 149 LYS B N 1
ATOM 3019 C CA . LYS B 1 157 ? -27.820 -17.639 -34.547 1.00 54.00 149 LYS B CA 1
ATOM 3020 C C . LYS B 1 157 ? -28.066 -19.053 -35.093 1.00 64.36 149 LYS B C 1
ATOM 3021 O O . LYS B 1 157 ? -27.203 -19.622 -35.769 1.00 62.90 149 LYS B O 1
ATOM 3027 N N . ASP B 1 158 ? -29.252 -19.598 -34.809 1.00 73.61 150 ASP B N 1
ATOM 3028 C CA . ASP B 1 158 ? -29.647 -20.943 -35.242 1.00 77.34 150 ASP B CA 1
ATOM 3029 C C . ASP B 1 158 ? -28.623 -21.975 -34.785 1.00 71.05 150 ASP B C 1
ATOM 3030 O O . ASP B 1 158 ? -28.131 -22.783 -35.578 1.00 68.14 150 ASP B O 1
ATOM 3035 N N . LEU B 1 159 ? -28.291 -21.924 -33.500 1.00 64.15 151 LEU B N 1
ATOM 3036 C CA . LEU B 1 159 ? -27.381 -22.893 -32.911 1.00 60.75 151 LEU B CA 1
ATOM 3037 C C . LEU B 1 159 ? -28.155 -23.704 -31.884 1.00 58.78 151 LEU B C 1
ATOM 3038 O O . LEU B 1 159 ? -27.572 -24.338 -30.999 1.00 61.00 151 LEU B O 1
ATOM 3043 N N . GLY B 1 160 ? -29.481 -23.675 -32.030 1.00 55.36 152 GLY B N 1
ATOM 3044 C CA . GLY B 1 160 ? -30.393 -24.410 -31.173 1.00 50.54 152 GLY B CA 1
ATOM 3045 C C . GLY B 1 160 ? -30.496 -23.838 -29.772 1.00 53.19 152 GLY B C 1
ATOM 3046 O O . GLY B 1 160 ? -30.664 -24.587 -28.805 1.00 53.13 152 GLY B O 1
ATOM 3047 N N . PHE B 1 161 ? -30.393 -22.515 -29.653 1.00 51.96 153 PHE B N 1
ATOM 3048 C CA . PHE B 1 161 ? -30.427 -21.875 -28.339 1.00 41.04 153 PHE B CA 1
ATOM 3049 C C . PHE B 1 161 ? -31.734 -22.141 -27.616 1.00 39.57 153 PHE B C 1
ATOM 3050 O O . PHE B 1 161 ? -32.804 -22.097 -28.218 1.00 40.70 153 PHE B O 1
ATOM 3058 N N . GLN B 1 162 ? -31.640 -22.391 -26.316 1.00 40.28 154 GLN B N 1
ATOM 3059 C CA . GLN B 1 162 ? -32.828 -22.556 -25.491 1.00 46.25 154 GLN B CA 1
ATOM 3060 C C . GLN B 1 162 ? -32.754 -21.773 -24.175 1.00 34.74 154 GLN B C 1
ATOM 3061 O O . GLN B 1 162 ? -33.486 -20.793 -23.980 1.00 35.49 154 GLN B O 1
ATOM 3067 N N . ALA B 1 163 ? -31.874 -22.201 -23.278 1.00 24.95 155 ALA B N 1
ATOM 3068 C CA . ALA B 1 163 ? -31.750 -21.569 -21.968 1.00 21.89 155 ALA B CA 1
ATOM 3069 C C . ALA B 1 163 ? -30.398 -20.928 -21.739 1.00 18.79 155 ALA B C 1
ATOM 3070 O O . ALA B 1 163 ? -29.416 -21.285 -22.388 1.00 12.62 155 ALA B O 1
ATOM 3072 N N . LEU B 1 164 ? -30.363 -19.983 -20.802 1.00 12.99 156 LEU B N 1
ATOM 3073 C CA . LEU B 1 164 ? -29.120 -19.371 -20.343 1.00 12.60 156 LEU B CA 1
ATOM 3074 C C . LEU B 1 164 ? -28.493 -20.341 -19.347 1.00 16.73 156 LEU B C 1
ATOM 3075 O O . LEU B 1 164 ? -29.224 -21.019 -18.605 1.00 16.44 156 LEU B O 1
ATOM 3080 N N . ASP B 1 165 ? -27.167 -20.416 -19.306 1.00 12.00 157 ASP B N 1
ATOM 3081 C CA . ASP B 1 165 ? -26.523 -21.324 -18.369 1.00 11.84 157 ASP B CA 1
ATOM 3082 C C . ASP B 1 165 ? -26.383 -20.739 -16.962 1.00 13.11 157 ASP B C 1
ATOM 3083 O O . ASP B 1 165 ? -26.554 -21.451 -15.967 1.00 12.01 157 ASP B O 1
ATOM 3088 N N . MET B 1 166 ? -26.064 -19.448 -16.885 1.00 13.37 158 MET B N 1
ATOM 3089 C CA . MET B 1 166 ? -25.897 -18.777 -15.602 1.00 11.89 158 MET B CA 1
ATOM 3090 C C . MET B 1 166 ? -26.359 -17.318 -15.683 1.00 12.02 158 MET B C 1
ATOM 3091 O O . MET B 1 166 ? -26.104 -16.632 -16.683 1.00 11.93 158 MET B O 1
ATOM 3096 N N . VAL B 1 167 ? -27.043 -16.855 -14.634 1.00 12.25 159 VAL B N 1
ATOM 3097 C CA . VAL B 1 167 ? -27.543 -15.483 -14.551 1.00 16.62 159 VAL B CA 1
ATOM 3098 C C . VAL B 1 167 ? -27.114 -14.849 -13.233 1.00 15.24 159 VAL B C 1
ATOM 3099 O O . VAL B 1 167 ? -27.379 -15.405 -12.173 1.00 13.73 159 VAL B O 1
ATOM 3103 N N . PHE B 1 168 ? -26.427 -13.710 -13.312 1.00 12.21 160 PHE B N 1
ATOM 3104 C CA . PHE B 1 168 ? -26.026 -12.943 -12.134 1.00 12.19 160 PHE B CA 1
ATOM 3105 C C . PHE B 1 168 ? -27.013 -11.791 -11.979 1.00 12.42 160 PHE B C 1
ATOM 3106 O O . PHE B 1 168 ? -27.099 -10.923 -12.850 1.00 15.44 160 PHE B O 1
ATOM 3114 N N . ILE B 1 169 ? -27.789 -11.798 -10.900 1.00 14.53 161 ILE B N 1
ATOM 3115 C CA . ILE B 1 169 ? -28.812 -10.769 -10.718 1.00 13.65 161 ILE B CA 1
ATOM 3116 C C . ILE B 1 169 ? -28.317 -9.723 -9.705 1.00 19.33 161 ILE B C 1
ATOM 3117 O O . ILE B 1 169 ? -28.101 -10.017 -8.523 1.00 14.11 161 ILE B O 1
ATOM 3122 N N . ASP B 1 170 ? -28.119 -8.505 -10.188 1.00 16.24 162 ASP B N 1
ATOM 3123 C CA . ASP B 1 170 ? -27.371 -7.524 -9.433 1.00 19.22 162 ASP B CA 1
ATOM 3124 C C . ASP B 1 170 ? -27.859 -6.091 -9.669 1.00 17.50 162 ASP B C 1
ATOM 3125 O O . ASP B 1 170 ? -27.087 -5.148 -9.520 1.00 17.52 162 ASP B O 1
ATOM 3130 N N . HIS B 1 171 ? -29.121 -5.908 -10.059 1.00 17.79 163 HIS B N 1
ATOM 3131 C CA . HIS B 1 171 ? -29.562 -4.538 -10.278 1.00 19.88 163 HIS B CA 1
ATOM 3132 C C . HIS B 1 171 ? -30.494 -4.080 -9.142 1.00 22.71 163 HIS B C 1
ATOM 3133 O O . HIS B 1 171 ? -30.239 -4.383 -7.970 1.00 24.23 163 HIS B O 1
ATOM 3140 N N . TRP B 1 172 ? -31.547 -3.336 -9.452 1.00 22.47 164 TRP B N 1
ATOM 3141 C CA . TRP B 1 172 ? -32.394 -2.809 -8.375 1.00 24.35 164 TRP B CA 1
ATOM 3142 C C . TRP B 1 172 ? -33.320 -3.883 -7.820 1.00 17.69 164 TRP B C 1
ATOM 3143 O O . TRP B 1 172 ? -33.997 -4.588 -8.580 1.00 20.48 164 TRP B O 1
ATOM 3154 N N . LYS B 1 173 ? -33.333 -4.004 -6.490 1.00 16.88 165 LYS B N 1
ATOM 3155 C CA . LYS B 1 173 ? -34.004 -5.121 -5.795 1.00 21.33 165 LYS B CA 1
ATOM 3156 C C . LYS B 1 173 ? -35.478 -5.316 -6.138 1.00 25.81 165 LYS B C 1
ATOM 3157 O O . LYS B 1 173 ? -35.976 -6.448 -6.151 1.00 28.93 165 LYS B O 1
ATOM 3159 N N . ASP B 1 174 ? -36.187 -4.226 -6.406 1.00 27.33 166 ASP B N 1
ATOM 3160 C CA . ASP B 1 174 ? -37.606 -4.342 -6.705 1.00 29.35 166 ASP B CA 1
ATOM 3161 C C . ASP B 1 174 ? -37.817 -4.951 -8.088 1.00 25.73 166 ASP B C 1
ATOM 3162 O O . ASP B 1 174 ? -38.937 -5.273 -8.459 1.00 27.47 166 ASP B O 1
ATOM 3167 N N . LEU B 1 175 ? -36.739 -5.123 -8.846 1.00 26.61 167 LEU B N 1
ATOM 3168 C CA . LEU B 1 175 ? -36.860 -5.728 -10.170 1.00 27.28 167 LEU B CA 1
ATOM 3169 C C . LEU B 1 175 ? -36.370 -7.186 -10.224 1.00 21.46 167 LEU B C 1
ATOM 3170 O O . LEU B 1 175 ? -36.459 -7.821 -11.278 1.00 19.50 167 LEU B O 1
ATOM 3175 N N . TYR B 1 176 ? -35.898 -7.734 -9.101 1.00 18.72 168 TYR B N 1
ATOM 3176 C CA . TYR B 1 176 ? -35.393 -9.120 -9.102 1.00 21.47 168 TYR B CA 1
ATOM 3177 C C . TYR B 1 176 ? -36.459 -10.118 -9.572 1.00 23.63 168 TYR B C 1
ATOM 3178 O O . TYR B 1 176 ? -36.258 -10.848 -10.553 1.00 17.14 168 TYR B O 1
ATOM 3187 N N . VAL B 1 177 ? -37.592 -10.171 -8.881 1.00 21.31 169 VAL B N 1
ATOM 3188 C CA . VAL B 1 177 ? -38.620 -11.124 -9.290 1.00 23.93 169 VAL B CA 1
ATOM 3189 C C . VAL B 1 177 ? -39.282 -10.759 -10.634 1.00 16.56 169 VAL B C 1
ATOM 3190 O O . VAL B 1 177 ? -39.456 -11.647 -11.465 1.00 17.95 169 VAL B O 1
ATOM 3194 N N . PRO B 1 178 ? -39.644 -9.469 -10.856 1.00 19.81 170 PRO B N 1
ATOM 3195 C CA . PRO B 1 178 ? -40.217 -9.149 -12.178 1.00 22.46 170 PRO B CA 1
ATOM 3196 C C . PRO B 1 178 ? -39.349 -9.575 -13.370 1.00 21.99 170 PRO B C 1
ATOM 3197 O O . PRO B 1 178 ? -39.887 -10.139 -14.327 1.00 19.61 170 PRO B O 1
ATOM 3201 N N . ASP B 1 179 ? -38.044 -9.318 -13.309 1.00 15.97 171 ASP B N 1
ATOM 3202 C CA . ASP B 1 179 ? -37.158 -9.655 -14.418 1.00 18.63 171 ASP B CA 1
ATOM 3203 C C . ASP B 1 179 ? -36.856 -11.156 -14.477 1.00 16.51 171 ASP B C 1
ATOM 3204 O O . ASP B 1 179 ? -36.708 -11.724 -15.572 1.00 15.56 171 ASP B O 1
ATOM 3209 N N . LEU B 1 180 ? -36.772 -11.811 -13.318 1.00 16.42 172 LEU B N 1
ATOM 3210 C CA . LEU B 1 180 ? -36.666 -13.274 -13.326 1.00 20.92 172 LEU B CA 1
ATOM 3211 C C . LEU B 1 180 ? -37.857 -13.857 -14.070 1.00 19.12 172 LEU B C 1
ATOM 3212 O O . LEU B 1 180 ? -37.709 -14.763 -14.894 1.00 17.22 172 LEU B O 1
ATOM 3217 N N . ARG B 1 181 ? -39.039 -13.302 -13.811 1.00 16.50 173 ARG B N 1
ATOM 3218 C CA . ARG B 1 181 ? -40.254 -13.803 -14.443 1.00 17.61 173 ARG B CA 1
ATOM 3219 C C . ARG B 1 181 ? -40.242 -13.583 -15.959 1.00 17.09 173 ARG B C 1
ATOM 3220 O O . ARG B 1 181 ? -40.782 -14.401 -16.702 1.00 18.86 173 ARG B O 1
ATOM 3228 N N . VAL B 1 182 ? -39.629 -12.490 -16.415 1.00 16.80 174 VAL B N 1
ATOM 3229 C CA . VAL B 1 182 ? -39.424 -12.284 -17.856 1.00 16.77 174 VAL B CA 1
ATOM 3230 C C . VAL B 1 182 ? -38.536 -13.404 -18.440 1.00 16.37 174 VAL B C 1
ATOM 3231 O O . VAL B 1 182 ? -38.879 -14.027 -19.444 1.00 18.40 174 VAL B O 1
ATOM 3235 N N . ILE B 1 183 ? -37.409 -13.671 -17.785 1.00 19.05 175 ILE B N 1
ATOM 3236 C CA . ILE B 1 183 ? -36.506 -14.737 -18.210 1.00 20.89 175 ILE B CA 1
ATOM 3237 C C . ILE B 1 183 ? -37.252 -16.067 -18.256 1.00 21.33 175 ILE B C 1
ATOM 3238 O O . ILE B 1 183 ? -37.132 -16.805 -19.248 1.00 15.72 175 ILE B O 1
ATOM 3243 N N . GLU B 1 184 ? -38.036 -16.358 -17.208 1.00 16.09 176 GLU B N 1
ATOM 3244 C CA . GLU B 1 184 ? -38.838 -17.587 -17.166 1.00 16.48 176 GLU B CA 1
ATOM 3245 C C . GLU B 1 184 ? -39.799 -17.653 -18.352 1.00 18.60 176 GLU B C 1
ATOM 3246 O O . GLU B 1 184 ? -39.886 -18.669 -19.049 1.00 17.02 176 GLU B O 1
ATOM 3252 N N . SER B 1 185 ? -40.502 -16.545 -18.569 1.00 17.31 177 SER B N 1
ATOM 3253 C CA . SER B 1 185 ? -41.498 -16.434 -19.626 1.00 20.12 177 SER B CA 1
ATOM 3254 C C . SER B 1 185 ? -40.897 -16.602 -21.013 1.00 20.02 177 SER B C 1
ATOM 3255 O O . SER B 1 185 ? -41.558 -17.108 -21.928 1.00 20.44 177 SER B O 1
ATOM 3258 N N . LEU B 1 186 ? -39.635 -16.213 -21.152 1.00 17.01 178 LEU B N 1
ATOM 3259 C CA . LEU B 1 186 ? -38.917 -16.377 -22.409 1.00 16.74 178 LEU B CA 1
ATOM 3260 C C . LEU B 1 186 ? -38.336 -17.791 -22.571 1.00 17.05 178 LEU B C 1
ATOM 3261 O O . LEU B 1 186 ? -37.608 -18.051 -23.537 1.00 17.12 178 LEU B O 1
ATOM 3266 N N . ASN B 1 187 ? -38.669 -18.699 -21.647 1.00 19.71 179 ASN B N 1
ATOM 3267 C CA . ASN B 1 187 ? -38.113 -20.067 -21.637 1.00 18.08 179 ASN B CA 1
ATOM 3268 C C . ASN B 1 187 ? -36.590 -20.102 -21.627 1.00 17.58 179 ASN B C 1
ATOM 3269 O O . ASN B 1 187 ? -35.966 -20.960 -22.249 1.00 20.62 179 ASN B O 1
ATOM 3274 N N . MET B 1 188 ? -35.982 -19.161 -20.922 1.00 15.21 180 MET B N 1
ATOM 3275 C CA . MET B 1 188 ? -34.538 -19.108 -20.875 1.00 14.59 180 MET B CA 1
ATOM 3276 C C . MET B 1 188 ? -33.973 -19.738 -19.603 1.00 15.77 180 MET B C 1
ATOM 3277 O O . MET B 1 188 ? -32.779 -19.624 -19.330 1.00 13.87 180 MET B O 1
ATOM 3282 N N . ILE B 1 189 ? -34.847 -20.364 -18.814 1.00 14.69 181 ILE B N 1
ATOM 3283 C CA . ILE B 1 189 ? -34.424 -21.175 -17.671 1.00 14.55 181 ILE B CA 1
ATOM 3284 C C . ILE B 1 189 ? -34.810 -22.644 -17.884 1.00 14.72 181 ILE B C 1
ATOM 3285 O O . ILE B 1 189 ? -35.963 -22.955 -18.168 1.00 16.00 181 ILE B O 1
ATOM 3290 N N . ALA B 1 190 ? -33.837 -23.544 -17.765 1.00 14.33 182 ALA B N 1
ATOM 3291 C CA . ALA B 1 190 ? -34.066 -24.973 -17.975 1.00 14.44 182 ALA B CA 1
ATOM 3292 C C . ALA B 1 190 ? -33.200 -25.690 -16.953 1.00 19.01 182 ALA B C 1
ATOM 3293 O O . ALA B 1 190 ? -32.388 -25.043 -16.290 1.00 13.91 182 ALA B O 1
ATOM 3295 N N . PRO B 1 191 ? -33.373 -27.013 -16.794 1.00 19.54 183 PRO B N 1
ATOM 3296 C CA . PRO B 1 191 ? -32.485 -27.708 -15.851 1.00 16.84 183 PRO B CA 1
ATOM 3297 C C . PRO B 1 191 ? -31.005 -27.439 -16.110 1.00 15.91 183 PRO B C 1
ATOM 3298 O O . PRO B 1 191 ? -30.541 -27.463 -17.259 1.00 16.29 183 PRO B O 1
ATOM 3302 N N . GLY B 1 192 ? -30.271 -27.096 -15.055 1.00 14.80 184 GLY B N 1
ATOM 3303 C CA . GLY B 1 192 ? -28.873 -26.727 -15.239 1.00 12.85 184 GLY B CA 1
ATOM 3304 C C . GLY B 1 192 ? -28.627 -25.224 -15.255 1.00 15.62 184 GLY B C 1
ATOM 3305 O O . GLY B 1 192 ? -27.499 -24.769 -15.098 1.00 13.99 184 GLY B O 1
ATOM 3306 N N . THR B 1 193 ? -29.672 -24.445 -15.495 1.00 13.01 185 THR B N 1
ATOM 3307 C CA . THR B 1 193 ? -29.550 -22.998 -15.383 1.00 17.36 185 THR B CA 1
ATOM 3308 C C . THR B 1 193 ? -29.325 -22.628 -13.921 1.00 13.98 185 THR B C 1
ATOM 3309 O O . THR B 1 193 ? -30.052 -23.099 -13.043 1.00 13.90 185 THR B O 1
ATOM 3313 N N . LEU B 1 194 ? -28.313 -21.809 -13.666 1.00 12.73 186 LEU B N 1
ATOM 3314 C CA . LEU B 1 194 ? -28.039 -21.326 -12.321 1.00 12.80 186 LEU B CA 1
ATOM 3315 C C . LEU B 1 194 ? -28.297 -19.822 -12.197 1.00 14.55 186 LEU B C 1
ATOM 3316 O O . LEU B 1 194 ? -27.855 -19.035 -13.044 1.00 16.07 186 LEU B O 1
ATOM 3321 N N . LEU B 1 195 ? -29.003 -19.439 -11.132 1.00 13.15 187 LEU B N 1
ATOM 3322 C CA . LEU B 1 195 ? -29.247 -18.043 -10.805 1.00 13.51 187 LEU B CA 1
ATOM 3323 C C . LEU B 1 195 ? -28.422 -17.683 -9.573 1.00 21.20 187 LEU B C 1
ATOM 3324 O O . LEU B 1 195 ? -28.451 -18.396 -8.569 1.00 13.30 187 LEU B O 1
ATOM 3329 N N . VAL B 1 196 ? -27.675 -16.588 -9.662 1.00 12.86 188 VAL B N 1
ATOM 3330 C CA . VAL B 1 196 ? -26.914 -16.091 -8.526 1.00 16.67 188 VAL B CA 1
ATOM 3331 C C . VAL B 1 196 ? -27.343 -14.656 -8.244 1.00 12.88 188 VAL B C 1
ATOM 3332 O O . VAL B 1 196 ? -27.071 -13.748 -9.041 1.00 14.89 188 VAL B O 1
ATOM 3336 N N . ALA B 1 197 ? -28.044 -14.451 -7.131 1.00 13.18 189 ALA B N 1
ATOM 3337 C CA . ALA B 1 197 ? -28.592 -13.124 -6.829 1.00 16.53 189 ALA B CA 1
ATOM 3338 C C . ALA B 1 197 ? -27.903 -12.507 -5.625 1.00 21.09 189 ALA B C 1
ATOM 3339 O O . ALA B 1 197 ? -27.870 -13.115 -4.551 1.00 21.58 189 ALA B O 1
ATOM 3341 N N . ASP B 1 198 ? -27.387 -11.294 -5.813 1.00 23.78 190 ASP B N 1
ATOM 3342 C CA . ASP B 1 198 ? -26.611 -10.580 -4.807 1.00 23.44 190 ASP B CA 1
ATOM 3343 C C . ASP B 1 198 ? -27.492 -9.769 -3.849 1.00 29.40 190 ASP B C 1
ATOM 3344 O O . ASP B 1 198 ? -28.646 -9.448 -4.169 1.00 25.43 190 ASP B O 1
ATOM 3349 N N . ASN B 1 199 ? -26.945 -9.457 -2.673 1.00 29.15 191 ASN B N 1
ATOM 3350 C CA . ASN B 1 199 ? -27.585 -8.537 -1.731 1.00 28.54 191 ASN B CA 1
ATOM 3351 C C . ASN B 1 199 ? -28.952 -9.014 -1.265 1.00 24.97 191 ASN B C 1
ATOM 3352 O O . ASN B 1 199 ? -29.908 -8.240 -1.260 1.00 35.20 191 ASN B O 1
ATOM 3357 N N . ILE B 1 200 ? -29.049 -10.285 -0.899 1.00 22.03 192 ILE B N 1
ATOM 3358 C CA . ILE B 1 200 ? -30.337 -10.865 -0.533 1.00 32.41 192 ILE B CA 1
ATOM 3359 C C . ILE B 1 200 ? -30.883 -10.315 0.791 1.00 43.88 192 ILE B C 1
ATOM 3360 O O . ILE B 1 200 ? -32.094 -10.108 0.937 1.00 44.60 192 ILE B O 1
ATOM 3365 N N . ILE B 1 201 ? -29.989 -10.051 1.737 1.00 50.17 193 ILE B N 1
ATOM 3366 C CA . ILE B 1 201 ? -30.389 -9.538 3.045 1.00 56.18 193 ILE B CA 1
ATOM 3367 C C . ILE B 1 201 ? -30.220 -8.018 3.145 1.00 53.99 193 ILE B C 1
ATOM 3368 O O . ILE B 1 201 ? -31.089 -7.319 3.673 1.00 60.17 193 ILE B O 1
ATOM 3373 N N . THR B 1 202 ? -29.097 -7.513 2.641 1.00 49.82 194 THR B N 1
ATOM 3374 C CA . THR B 1 202 ? -28.749 -6.096 2.774 1.00 47.85 194 THR B CA 1
ATOM 3375 C C . THR B 1 202 ? -28.566 -5.397 1.415 1.00 48.80 194 THR B C 1
ATOM 3376 O O . THR B 1 202 ? -27.668 -5.766 0.646 1.00 47.82 194 THR B O 1
ATOM 3380 N N . PRO B 1 203 ? -29.425 -4.399 1.098 1.00 45.97 195 PRO B N 1
ATOM 3381 C CA . PRO B 1 203 ? -30.571 -3.901 1.879 1.00 49.73 195 PRO B CA 1
ATOM 3382 C C . PRO B 1 203 ? -31.718 -4.908 1.948 1.00 47.58 195 PRO B C 1
ATOM 3383 O O . PRO B 1 203 ? -32.570 -4.834 2.837 1.00 45.34 195 PRO B O 1
ATOM 3387 N N . GLY B 1 204 ? -31.717 -5.848 1.011 1.00 47.82 196 GLY B N 1
ATOM 3388 C CA . GLY B 1 204 ? -32.685 -6.924 1.003 1.00 45.06 196 GLY B CA 1
ATOM 3389 C C . GLY B 1 204 ? -33.474 -7.036 -0.281 1.00 44.21 196 GLY B C 1
ATOM 3390 O O . GLY B 1 204 ? -33.802 -6.043 -0.936 1.00 41.03 196 GLY B O 1
ATOM 3391 N N . ALA B 1 205 ? -33.777 -8.277 -0.632 1.00 44.51 197 ALA B N 1
ATOM 3392 C CA . ALA B 1 205 ? -34.709 -8.585 -1.701 1.00 40.16 197 ALA B CA 1
ATOM 3393 C C . ALA B 1 205 ? -35.563 -9.729 -1.188 1.00 39.25 197 ALA B C 1
ATOM 3394 O O . ALA B 1 205 ? -35.391 -10.876 -1.616 1.00 29.94 197 ALA B O 1
ATOM 3396 N N . PRO B 1 206 ? -36.480 -9.416 -0.247 1.00 40.33 198 PRO B N 1
ATOM 3397 C CA . PRO B 1 206 ? -37.253 -10.448 0.453 1.00 36.68 198 PRO B CA 1
ATOM 3398 C C . PRO B 1 206 ? -38.198 -11.176 -0.481 1.00 31.39 198 PRO B C 1
ATOM 3399 O O . PRO B 1 206 ? -38.405 -12.382 -0.331 1.00 32.99 198 PRO B O 1
ATOM 3403 N N . GLU B 1 207 ? -38.751 -10.445 -1.440 1.00 23.60 199 GLU B N 1
ATOM 3404 C CA . GLU B 1 207 ? -39.630 -11.043 -2.426 1.00 23.12 199 GLU B CA 1
ATOM 3405 C C . GLU B 1 207 ? -38.913 -12.144 -3.206 1.00 21.20 199 GLU B C 1
ATOM 3406 O O . GLU B 1 207 ? -39.417 -13.265 -3.330 1.00 23.12 199 GLU B O 1
ATOM 3412 N N . TYR B 1 208 ? -37.728 -11.818 -3.720 1.00 22.35 200 TYR B N 1
ATOM 3413 C CA . TYR B 1 208 ? -36.944 -12.782 -4.484 1.00 24.49 200 TYR B CA 1
ATOM 3414 C C . TYR B 1 208 ? -36.610 -14.004 -3.646 1.00 20.53 200 TYR B C 1
ATOM 3415 O O . TYR B 1 208 ? -36.793 -15.144 -4.088 1.00 22.94 200 TYR B O 1
ATOM 3424 N N . HIS B 1 209 ? -36.117 -13.762 -2.435 1.00 22.33 201 HIS B N 1
ATOM 3425 C CA . HIS B 1 209 ? -35.715 -14.855 -1.562 1.00 28.87 201 HIS B CA 1
ATOM 3426 C C . HIS B 1 209 ? -36.869 -15.822 -1.290 1.00 30.06 201 HIS B C 1
ATOM 3427 O O . HIS B 1 209 ? -36.662 -17.039 -1.232 1.00 24.19 201 HIS B O 1
ATOM 3434 N N . LYS B 1 210 ? -38.078 -15.281 -1.134 1.00 29.67 202 LYS B N 1
ATOM 3435 C CA . LYS B 1 210 ? -39.277 -16.109 -0.982 1.00 35.40 202 LYS B CA 1
ATOM 3436 C C . LYS B 1 210 ? -39.607 -16.845 -2.283 1.00 27.90 202 LYS B C 1
ATOM 3437 O O . LYS B 1 210 ? -39.842 -18.053 -2.280 1.00 32.50 202 LYS B O 1
ATOM 3439 N N . TYR B 1 211 ? -39.631 -16.100 -3.387 1.00 22.73 203 TYR B N 1
ATOM 3440 C CA . TYR B 1 211 ? -39.952 -16.647 -4.702 1.00 22.26 203 TYR B CA 1
ATOM 3441 C C . TYR B 1 211 ? -39.114 -17.885 -5.058 1.00 19.27 203 TYR B C 1
ATOM 3442 O O . TYR B 1 211 ? -39.670 -18.936 -5.390 1.00 29.64 203 TYR B O 1
ATOM 3451 N N . VAL B 1 212 ? -37.791 -17.785 -4.952 1.00 17.06 204 VAL B N 1
ATOM 3452 C CA . VAL B 1 212 ? -36.942 -18.897 -5.404 1.00 26.68 204 VAL B CA 1
ATOM 3453 C C . VAL B 1 212 ? -36.887 -20.040 -4.400 1.00 25.48 204 VAL B C 1
ATOM 3454 O O . VAL B 1 212 ? -36.341 -21.108 -4.698 1.00 23.88 204 VAL B O 1
ATOM 3458 N N . ASN B 1 213 ? -37.436 -19.806 -3.214 1.00 22.17 205 ASN B N 1
ATOM 3459 C CA . ASN B 1 213 ? -37.589 -20.865 -2.227 1.00 27.13 205 ASN B CA 1
ATOM 3460 C C . ASN B 1 213 ? -39.017 -21.384 -2.232 1.00 26.90 205 ASN B C 1
ATOM 3461 O O . ASN B 1 213 ? -39.346 -22.340 -1.519 1.00 26.22 205 ASN B O 1
ATOM 3466 N N . MET B 1 214 ? -39.874 -20.749 -3.027 1.00 22.77 206 MET B N 1
ATOM 3467 C CA . MET B 1 214 ? -41.242 -21.250 -3.192 1.00 27.98 206 MET B CA 1
ATOM 3468 C C . MET B 1 214 ? -41.287 -22.523 -4.010 1.00 27.05 206 MET B C 1
ATOM 3469 O O . MET B 1 214 ? -40.443 -22.743 -4.888 1.00 22.69 206 MET B O 1
ATOM 3474 N N . SER B 1 215 ? -42.259 -23.371 -3.689 1.00 26.85 207 SER B N 1
ATOM 3475 C CA . SER B 1 215 ? -42.566 -24.557 -4.474 1.00 33.00 207 SER B CA 1
ATOM 3476 C C . SER B 1 215 ? -43.254 -24.182 -5.788 1.00 24.12 207 SER B C 1
ATOM 3477 O O . SER B 1 215 ? -43.786 -23.071 -5.920 1.00 28.83 207 SER B O 1
ATOM 3480 N N . PRO B 1 216 ? -43.284 -25.120 -6.748 1.00 25.58 208 PRO B N 1
ATOM 3481 C CA . PRO B 1 216 ? -44.047 -24.869 -7.975 1.00 26.44 208 PRO B CA 1
ATOM 3482 C C . PRO B 1 216 ? -45.519 -24.534 -7.713 1.00 26.64 208 PRO B C 1
ATOM 3483 O O . PRO B 1 216 ? -46.037 -23.598 -8.328 1.00 25.13 208 PRO B O 1
ATOM 3487 N N . GLU B 1 217 ? -46.180 -25.252 -6.806 1.00 28.74 209 GLU B N 1
ATOM 3488 C CA . GLU B 1 217 ? -47.584 -24.933 -6.524 1.00 35.94 209 GLU B CA 1
ATOM 3489 C C . GLU B 1 217 ? -47.664 -23.548 -5.899 1.00 31.96 209 GLU B C 1
ATOM 3490 O O . GLU B 1 217 ? -48.548 -22.761 -6.239 1.00 32.81 209 GLU B O 1
ATOM 3496 N N . GLU B 1 218 ? -46.729 -23.241 -4.998 1.00 29.86 210 GLU B N 1
ATOM 3497 C CA . GLU B 1 218 ? -46.691 -21.916 -4.379 1.00 34.78 210 GLU B CA 1
ATOM 3498 C C . GLU B 1 218 ? -46.441 -20.811 -5.401 1.00 31.96 210 GLU B C 1
ATOM 3499 O O . GLU B 1 218 ? -47.110 -19.782 -5.357 1.00 28.55 210 GLU B O 1
ATOM 3505 N N . ARG B 1 219 ? -45.491 -21.011 -6.321 1.00 23.88 211 ARG B N 1
ATOM 3506 C CA . ARG B 1 219 ? -45.211 -19.960 -7.305 1.00 29.27 211 ARG B CA 1
ATOM 3507 C C . ARG B 1 219 ? -46.390 -19.795 -8.275 1.00 24.05 211 ARG B C 1
ATOM 3508 O O . ARG B 1 219 ? -46.637 -18.703 -8.782 1.00 27.71 211 ARG B O 1
ATOM 3516 N N . ARG B 1 220 ? -47.128 -20.871 -8.505 1.00 25.47 212 ARG B N 1
ATOM 3517 C CA . ARG B 1 220 ? -48.292 -20.812 -9.379 1.00 33.01 212 ARG B CA 1
ATOM 3518 C C . ARG B 1 220 ? -49.351 -19.851 -8.822 1.00 38.00 212 ARG B C 1
ATOM 3519 O O . ARG B 1 220 ? -49.939 -19.047 -9.559 1.00 33.43 212 ARG B O 1
ATOM 3527 N N . GLY B 1 221 ? -49.578 -19.933 -7.516 1.00 41.64 213 GLY B N 1
ATOM 3528 C CA . GLY B 1 221 ? -50.510 -19.041 -6.843 1.00 35.92 213 GLY B CA 1
ATOM 3529 C C . GLY B 1 221 ? -49.956 -17.633 -6.784 1.00 35.95 213 GLY B C 1
ATOM 3530 O O . GLY B 1 221 ? -50.691 -16.650 -6.940 1.00 32.18 213 GLY B O 1
ATOM 3531 N N . TYR B 1 222 ? -48.654 -17.532 -6.528 1.00 32.65 214 TYR B N 1
ATOM 3532 C CA . TYR B 1 222 ? -47.987 -16.237 -6.475 1.00 26.64 214 TYR B CA 1
ATOM 3533 C C . TYR B 1 222 ? -48.129 -15.490 -7.799 1.00 29.02 214 TYR B C 1
ATOM 3534 O O . TYR B 1 222 ? -48.379 -14.279 -7.822 1.00 26.96 214 TYR B O 1
ATOM 3543 N N . GLN B 1 223 ?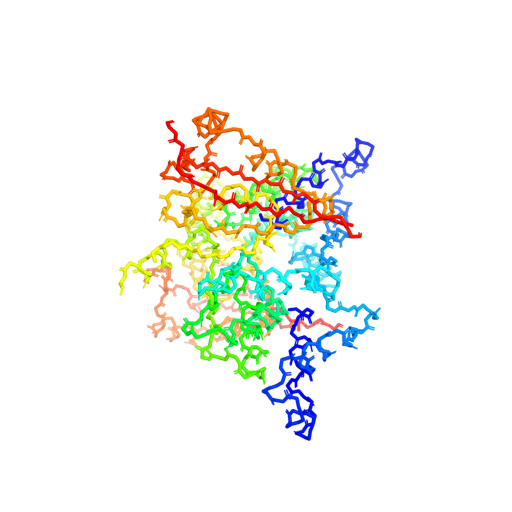 -47.941 -16.217 -8.897 1.00 30.85 215 GLN B N 1
ATOM 3544 C CA . GLN B 1 223 ? -47.950 -15.615 -10.224 1.00 34.06 215 GLN B CA 1
ATOM 3545 C C . GLN B 1 223 ? -49.325 -15.068 -10.582 1.00 36.09 215 GLN B C 1
ATOM 3546 O O . GLN B 1 223 ? -49.425 -14.012 -11.206 1.00 36.34 215 GLN B O 1
ATOM 3552 N N . ALA B 1 224 ? -50.377 -15.770 -10.163 1.00 40.33 216 ALA B N 1
ATOM 3553 C CA . ALA B 1 224 ? -51.743 -15.324 -10.422 1.00 40.06 216 ALA B CA 1
ATOM 3554 C C . ALA B 1 224 ? -52.085 -14.092 -9.588 1.00 43.19 216 ALA B C 1
ATOM 3555 O O . ALA B 1 224 ? -52.668 -13.128 -10.094 1.00 46.45 216 ALA B O 1
ATOM 3557 N N . LYS B 1 225 ? -51.680 -14.110 -8.321 1.00 43.89 217 LYS B N 1
ATOM 3558 C CA . LYS B 1 225 ? -51.930 -12.996 -7.411 1.00 41.09 217 LYS B CA 1
ATOM 3559 C C . LYS B 1 225 ? -51.144 -11.740 -7.767 1.00 43.30 217 LYS B C 1
ATOM 3560 O O . LYS B 1 225 ? -51.699 -10.632 -7.781 1.00 41.17 217 LYS B O 1
ATOM 3566 N N . VAL B 1 226 ? -49.847 -11.909 -8.018 1.00 37.73 218 VAL B N 1
ATOM 3567 C CA . VAL B 1 226 ? -48.956 -10.765 -8.234 1.00 35.69 218 VAL B CA 1
ATOM 3568 C C . VAL B 1 226 ? -48.655 -10.495 -9.703 1.00 37.75 218 VAL B C 1
ATOM 3569 O O . VAL B 1 226 ? -47.925 -11.227 -10.371 1.00 34.64 218 VAL B O 1
ATOM 3573 N N . ARG B 1 227 ? -49.229 -9.410 -10.185 1.00 37.85 219 ARG B N 1
ATOM 3574 C CA . ARG B 1 227 ? -49.033 -8.935 -11.542 1.00 41.58 219 ARG B CA 1
ATOM 3575 C C . ARG B 1 227 ? -47.564 -8.540 -11.795 1.00 34.89 219 ARG B C 1
ATOM 3576 O O . ARG B 1 227 ? -46.960 -7.864 -10.959 1.00 30.46 219 ARG B O 1
ATOM 3584 N N . ASN B 1 228 ? -46.983 -8.954 -12.925 1.00 27.50 220 ASN B N 1
ATOM 3585 C CA . ASN B 1 228 ? -45.611 -8.518 -13.258 1.00 26.93 220 ASN B CA 1
ATOM 3586 C C . ASN B 1 228 ? -45.612 -7.073 -13.746 1.00 29.04 220 ASN B C 1
ATOM 3587 O O . ASN B 1 228 ? -46.159 -6.775 -14.809 1.00 32.55 220 ASN B O 1
ATOM 3592 N N . VAL B 1 229 ? -44.965 -6.192 -12.991 1.00 24.57 221 VAL B N 1
ATOM 3593 C CA . VAL B 1 229 ? -44.900 -4.776 -13.354 1.00 33.60 221 VAL B CA 1
ATOM 3594 C C . VAL B 1 229 ? -44.209 -4.511 -14.708 1.00 39.00 221 VAL B C 1
ATOM 3595 O O . VAL B 1 229 ? -44.426 -3.459 -15.320 1.00 31.98 221 VAL B O 1
ATOM 3599 N N . ASN B 1 230 ? -43.393 -5.462 -15.173 1.00 38.79 222 ASN B N 1
ATOM 3600 C CA . ASN B 1 230 ? -42.741 -5.352 -16.480 1.00 38.15 222 ASN B CA 1
ATOM 3601 C C . ASN B 1 230 ? -43.688 -5.678 -17.627 1.00 40.50 222 ASN B C 1
ATOM 3602 O O . ASN B 1 230 ? -43.410 -5.386 -18.791 1.00 48.43 222 ASN B O 1
ATOM 3607 N N . GLY B 1 231 ? -44.816 -6.279 -17.290 1.00 39.63 223 GLY B N 1
ATOM 3608 C CA . GLY B 1 231 ? -45.810 -6.634 -18.281 1.00 47.15 223 GLY B CA 1
ATOM 3609 C C . GLY B 1 231 ? -46.595 -7.834 -17.817 1.00 49.74 223 GLY B C 1
ATOM 3610 O O . GLY B 1 231 ? -46.030 -8.822 -17.334 1.00 49.03 223 GLY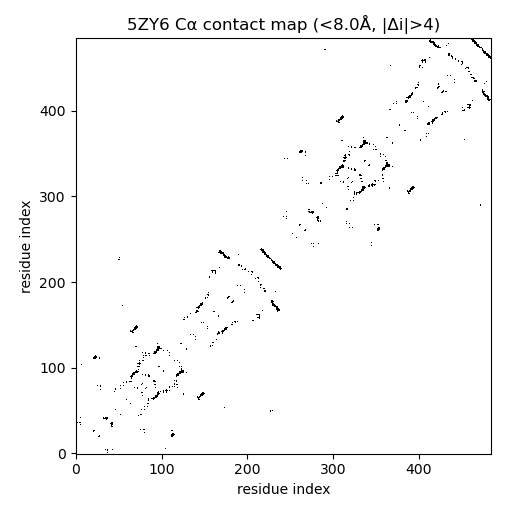 B O 1
ATOM 3611 N N . PHE B 1 232 ? -47.907 -7.742 -18.018 1.00 47.05 224 PHE B N 1
ATOM 3612 C CA . PHE B 1 232 ? -48.864 -8.741 -17.580 1.00 47.80 224 PHE B CA 1
ATOM 3613 C C . PHE B 1 232 ? -48.547 -10.082 -18.207 1.00 34.62 224 PHE B C 1
ATOM 3614 O O . PHE B 1 232 ? -48.710 -11.131 -17.585 1.00 33.00 224 PHE B O 1
ATOM 3622 N N . ASP B 1 233 ? -48.056 -10.026 -19.441 1.00 30.38 225 ASP B N 1
ATOM 3623 C CA . ASP B 1 233 ? -47.823 -11.214 -20.244 1.00 32.62 225 ASP B CA 1
ATOM 3624 C C . ASP B 1 233 ? -46.543 -11.987 -19.870 1.00 29.83 225 ASP B C 1
ATOM 3625 O O . ASP B 1 233 ? -46.338 -13.115 -20.323 1.00 35.41 225 ASP B O 1
ATOM 3630 N N . PHE B 1 234 ? -45.713 -11.402 -19.015 1.00 30.39 226 PHE B N 1
ATOM 3631 C CA . PHE B 1 234 ? -44.502 -12.075 -18.538 1.00 26.45 226 PHE B CA 1
ATOM 3632 C C . PHE B 1 234 ? -44.808 -12.657 -17.166 1.00 30.65 226 PHE B C 1
ATOM 3633 O O . PHE B 1 234 ? -44.203 -12.263 -16.165 1.00 28.33 226 PHE B O 1
ATOM 3641 N N . ILE B 1 235 ? -45.779 -13.568 -17.129 1.00 34.18 227 ILE B N 1
ATOM 3642 C CA . ILE B 1 235 ? -46.323 -14.080 -15.877 1.00 29.40 227 ILE B CA 1
ATOM 3643 C C . ILE B 1 235 ? -45.317 -14.978 -15.152 1.00 31.33 227 ILE B C 1
ATOM 3644 O O . ILE B 1 235 ? -45.373 -15.115 -13.926 1.00 27.77 227 ILE B O 1
ATOM 3649 N N . GLY B 1 236 ? -44.377 -15.555 -15.895 1.00 28.45 228 GLY B N 1
ATOM 3650 C CA . GLY B 1 236 ? -43.376 -16.431 -15.304 1.00 18.79 228 GLY B CA 1
ATOM 3651 C C . GLY B 1 236 ? -43.704 -17.867 -15.660 1.00 26.37 228 GLY B C 1
ATOM 3652 O O . GLY B 1 236 ? -44.645 -18.110 -16.408 1.00 30.21 228 GLY B O 1
ATOM 3653 N N . ARG B 1 237 ? -42.953 -18.822 -15.124 1.00 25.62 229 ARG B N 1
ATOM 3654 C CA . ARG B 1 237 ? -43.264 -20.227 -15.360 1.00 22.61 229 ARG B CA 1
ATOM 3655 C C . ARG B 1 237 ? -43.199 -21.000 -14.058 1.00 27.03 229 ARG B C 1
ATOM 3656 O O . ARG B 1 237 ? -42.120 -21.370 -13.580 1.00 19.97 229 ARG B O 1
ATOM 3664 N N . TRP B 1 238 ? -44.364 -21.339 -13.527 1.00 21.70 230 TRP B N 1
ATOM 3665 C CA . TRP B 1 238 ? -44.401 -21.880 -12.183 1.00 25.63 230 TRP B CA 1
ATOM 3666 C C . TRP B 1 238 ? -43.973 -23.338 -12.139 1.00 30.00 230 TRP B C 1
ATOM 3667 O O . TRP B 1 238 ? -43.618 -23.853 -11.071 1.00 29.06 230 TRP B O 1
ATOM 3678 N N . ASP B 1 239 ? -44.002 -24.018 -13.281 1.00 19.77 231 ASP B N 1
ATOM 3679 C CA . ASP B 1 239 ? -43.652 -25.425 -13.255 1.00 27.57 231 ASP B CA 1
ATOM 3680 C C . ASP B 1 239 ? -42.144 -25.659 -13.239 1.00 22.80 231 ASP B C 1
ATOM 3681 O O . ASP B 1 239 ? -41.715 -26.801 -13.326 1.00 21.94 231 ASP B O 1
ATOM 3686 N N . LEU B 1 240 ? -41.348 -24.630 -12.967 1.00 22.02 232 LEU B N 1
ATOM 3687 C CA . LEU B 1 240 ? -39.914 -24.851 -12.872 1.00 21.08 232 LEU B CA 1
ATOM 3688 C C . LEU B 1 240 ? -39.613 -25.305 -11.466 1.00 23.30 232 LEU B C 1
ATOM 3689 O O . LEU B 1 240 ? -40.106 -24.713 -10.501 1.00 22.37 232 LEU B O 1
ATOM 3694 N N . ILE B 1 241 ? -38.841 -26.383 -11.351 1.00 21.94 233 ILE B N 1
ATOM 3695 C CA . ILE B 1 241 ? -38.396 -26.820 -10.039 1.00 23.43 233 ILE B CA 1
ATOM 3696 C C . ILE B 1 241 ? -37.032 -26.196 -9.750 1.00 18.00 233 ILE B C 1
ATOM 3697 O O . ILE B 1 241 ? -36.088 -26.341 -10.535 1.00 18.49 233 ILE B O 1
ATOM 3702 N N . TYR B 1 242 ? -36.969 -25.462 -8.641 1.00 18.71 234 TYR B N 1
ATOM 3703 C CA . TYR B 1 242 ? -35.773 -24.739 -8.201 1.00 21.44 234 TYR B CA 1
ATOM 3704 C C . TYR B 1 242 ? -35.170 -25.371 -6.959 1.00 28.98 234 TYR B C 1
ATOM 3705 O O . TYR B 1 242 ? -35.894 -25.897 -6.113 1.00 28.49 234 TYR B O 1
ATOM 3714 N N . LYS B 1 243 ? -33.855 -25.268 -6.829 1.00 24.54 235 LYS B N 1
ATOM 3715 C CA . LYS B 1 243 ? -33.170 -25.705 -5.623 1.00 27.61 235 LYS B CA 1
ATOM 3716 C C . LYS B 1 243 ? -32.269 -24.551 -5.204 1.00 23.89 235 LYS B C 1
ATOM 3717 O O . LYS B 1 243 ? -31.402 -24.137 -5.962 1.00 16.87 235 LYS B O 1
ATOM 3723 N N . THR B 1 244 ? -32.487 -24.015 -4.011 1.00 21.61 236 THR B N 1
ATOM 3724 C CA . THR B 1 244 ? -31.822 -22.787 -3.607 1.00 18.36 236 THR B CA 1
ATOM 3725 C C . THR B 1 244 ? -31.035 -22.978 -2.320 1.00 29.70 236 THR B C 1
ATOM 3726 O O . THR B 1 244 ? -31.502 -23.631 -1.382 1.00 26.27 236 THR B O 1
ATOM 3730 N N . GLU B 1 245 ? -29.824 -22.432 -2.324 1.00 32.16 237 GLU B N 1
ATOM 3731 C CA . GLU B 1 245 ? -28.970 -22.330 -1.152 1.00 31.20 237 GLU B CA 1
ATOM 3732 C C . GLU B 1 245 ? -28.639 -20.865 -0.965 1.00 24.14 237 GLU B C 1
ATOM 3733 O O . GLU B 1 245 ? -28.320 -20.168 -1.938 1.00 18.45 237 GLU B O 1
ATOM 3739 N N . THR B 1 246 ? -28.740 -20.387 0.268 1.00 22.05 238 THR B N 1
ATOM 3740 C CA . THR B 1 246 ? -28.262 -19.052 0.601 1.00 24.17 238 THR B CA 1
ATOM 3741 C C . THR B 1 246 ? -26.819 -19.125 1.091 1.00 25.43 238 THR B C 1
ATOM 3742 O O . THR B 1 246 ? -26.504 -19.896 1.999 1.00 23.14 238 THR B O 1
ATOM 3746 N N . LYS B 1 247 ? -25.937 -18.335 0.489 1.00 20.29 239 LYS B N 1
ATOM 3747 C CA . LYS B 1 247 ? -24.542 -18.334 0.908 1.00 26.65 239 LYS B CA 1
ATOM 3748 C C . LYS B 1 247 ? -24.244 -17.023 1.599 1.00 31.92 239 LYS B C 1
ATOM 3749 O O . LYS B 1 247 ? -24.465 -15.950 1.032 1.00 30.68 239 LYS B O 1
ATOM 3755 N N . GLU B 1 248 ? -23.755 -17.117 2.831 1.00 27.92 240 GLU B N 1
ATOM 3756 C CA . GLU B 1 248 ? -23.479 -15.937 3.640 1.00 31.26 240 GLU B CA 1
ATOM 3757 C C . GLU B 1 248 ? -21.986 -15.614 3.687 1.00 30.72 240 GLU B C 1
ATOM 3758 O O . GLU B 1 248 ? -21.142 -16.513 3.652 1.00 35.78 240 GLU B O 1
ATOM 3764 N N . PHE B 1 249 ? -21.667 -14.328 3.776 1.00 32.11 241 PHE B N 1
ATOM 3765 C CA . PHE B 1 249 ? -20.273 -13.896 3.770 1.00 40.41 241 PHE B CA 1
ATOM 3766 C C . PHE B 1 249 ? -19.915 -13.030 4.984 1.00 49.12 241 PHE B C 1
ATOM 3767 O O . PHE B 1 249 ? -20.401 -11.904 5.139 1.00 44.85 241 PHE B O 1
ATOM 3775 N N . GLU B 1 250 ? -19.064 -13.594 5.842 1.00 58.28 242 GLU B N 1
ATOM 3776 C CA . GLU B 1 250 ? -18.550 -12.908 7.023 1.00 59.88 242 GLU B CA 1
ATOM 3777 C C . GLU B 1 250 ? -17.305 -12.110 6.655 1.00 52.90 242 GLU B C 1
ATOM 3778 O O . GLU B 1 250 ? -16.727 -11.421 7.490 1.00 58.56 242 GLU B O 1
ATOM 3784 N N . ASP B 1 260 ? -24.749 -9.991 4.733 1.00 42.45 252 ASP B N 1
ATOM 3785 C CA . ASP B 1 260 ? -24.202 -10.163 3.388 1.00 39.72 252 ASP B CA 1
ATOM 3786 C C . ASP B 1 260 ? -24.406 -11.589 2.870 1.00 35.38 252 ASP B C 1
ATOM 3787 O O . ASP B 1 260 ? -23.637 -12.503 3.205 1.00 28.35 252 ASP B O 1
ATOM 3792 N N . ALA B 1 261 ? -25.428 -11.786 2.042 1.00 34.18 253 ALA B N 1
ATOM 3793 C CA . ALA B 1 261 ? -25.728 -13.127 1.560 1.00 32.67 253 ALA B CA 1
ATOM 3794 C C . ALA B 1 261 ? -26.087 -13.127 0.084 1.00 30.69 253 ALA B C 1
ATOM 3795 O O . ALA B 1 261 ? -26.592 -12.129 -0.445 1.00 25.64 253 ALA B O 1
ATOM 3797 N N . VAL B 1 262 ? -25.853 -14.272 -0.556 1.00 24.88 254 VAL B N 1
ATOM 3798 C CA . VAL B 1 262 ? -26.206 -14.492 -1.954 1.00 26.92 254 VAL B CA 1
ATOM 3799 C C . VAL B 1 262 ? -27.123 -15.716 -2.093 1.00 25.47 254 VAL B C 1
ATOM 3800 O O . VAL B 1 262 ? -26.871 -16.753 -1.470 1.00 29.28 254 VAL B O 1
ATOM 3804 N N . ASP B 1 263 ? -28.174 -15.623 -2.909 1.00 17.67 255 ASP B N 1
ATOM 3805 C CA . ASP B 1 263 ? -28.994 -16.809 -3.178 1.00 20.83 255 ASP B CA 1
ATOM 3806 C C . ASP B 1 263 ? -28.503 -17.482 -4.455 1.00 17.88 255 ASP B C 1
ATOM 3807 O O . ASP B 1 263 ? -28.320 -16.824 -5.490 1.00 17.71 255 ASP B O 1
ATOM 3812 N N . VAL B 1 264 ? -28.277 -18.792 -4.359 1.00 15.95 256 VAL B N 1
ATOM 3813 C CA . VAL B 1 264 ? -27.790 -19.608 -5.467 1.00 14.47 256 VAL B CA 1
ATOM 3814 C C . VAL B 1 264 ? -28.911 -20.587 -5.802 1.00 19.20 256 VAL B C 1
ATOM 3815 O O . VAL B 1 264 ? -29.300 -21.395 -4.963 1.00 19.45 256 VAL B O 1
ATOM 3819 N N . THR B 1 265 ? -29.494 -20.452 -6.988 1.00 14.01 257 THR B N 1
ATOM 3820 C CA . THR B 1 265 ? -30.685 -21.231 -7.349 1.00 15.42 257 THR B CA 1
ATOM 3821 C C . THR B 1 265 ? -30.446 -22.018 -8.630 1.00 14.12 257 THR B C 1
ATOM 3822 O O . THR B 1 265 ? -30.089 -21.428 -9.651 1.00 19.06 257 THR B O 1
ATOM 3826 N N . GLU B 1 266 ? -30.640 -23.335 -8.602 1.00 16.26 258 GLU B N 1
ATOM 3827 C CA . GLU B 1 266 ? -30.487 -24.117 -9.825 1.00 14.09 258 GLU B CA 1
ATOM 3828 C C . GLU B 1 266 ? -31.848 -24.626 -10.242 1.00 16.72 258 GLU B C 1
ATOM 3829 O O . GLU B 1 266 ? -32.602 -25.145 -9.413 1.00 17.33 258 GLU B O 1
ATOM 3835 N N . CYS B 1 267 ? -32.179 -24.482 -11.520 1.00 14.41 259 CYS B N 1
ATOM 3836 C CA . CYS B 1 267 ? -33.348 -25.187 -12.024 1.00 20.14 259 CYS B CA 1
ATOM 3837 C C . CYS B 1 267 ? -32.976 -26.659 -12.145 1.00 18.15 259 CYS B C 1
ATOM 3838 O O . CYS B 1 267 ? -31.975 -26.994 -12.788 1.00 15.38 259 CYS B O 1
ATOM 3841 N N . VAL B 1 268 ? -33.751 -27.532 -11.502 1.00 19.32 260 VAL B N 1
ATOM 3842 C CA . VAL B 1 268 ? -33.376 -28.943 -11.459 1.00 18.74 260 VAL B CA 1
ATOM 3843 C C . VAL B 1 268 ? -34.409 -29.866 -12.107 1.00 25.55 260 VAL B C 1
ATOM 3844 O O . VAL B 1 268 ? -34.228 -31.083 -12.114 1.00 26.59 260 VAL B O 1
ATOM 3848 N N . GLY B 1 269 ? -35.457 -29.292 -12.694 1.00 21.63 261 GLY B N 1
ATOM 3849 C CA . GLY B 1 269 ? -36.479 -30.094 -13.341 1.00 20.54 261 GLY B CA 1
ATOM 3850 C C . GLY B 1 269 ? -37.777 -29.348 -13.611 1.00 22.96 261 GLY B C 1
ATOM 3851 O O . GLY B 1 269 ? -37.896 -28.164 -13.307 1.00 28.61 261 GLY B O 1
ATOM 3852 N N . TYR B 1 270 ? -38.724 -30.027 -14.253 1.00 23.55 262 TYR B N 1
ATOM 3853 C CA . TYR B 1 270 ? -40.074 -29.501 -14.472 1.00 23.75 262 TYR B CA 1
ATOM 3854 C C . TYR B 1 270 ? -41.124 -30.236 -13.624 1.00 28.54 262 TYR B C 1
ATOM 3855 O O . TYR B 1 270 ? -41.035 -31.454 -13.444 1.00 28.99 262 TYR B O 1
ATOM 3864 N N . ALA B 1 271 ? -42.135 -29.530 -13.129 1.00 23.38 263 ALA B N 1
ATOM 3865 C CA . ALA B 1 271 ? -43.099 -30.163 -12.230 1.00 29.38 263 ALA B CA 1
ATOM 3866 C C . ALA B 1 271 ? -44.127 -30.963 -13.026 1.00 36.53 263 ALA B C 1
ATOM 3867 O O . ALA B 1 271 ? -44.230 -30.797 -14.241 1.00 38.90 263 ALA B O 1
#

GO terms:
  GO:0010340 carboxyl-O-methyltransferase activity (F, EXP)
  GO:1990748 cellular detoxification (P, EXP)
  GO:0005634 nucleus (C, HDA)
  GO:0005829 cytosol (C, HDA)

Radius of gyration: 27.75 Å; Cα contacts (8 Å, |Δi|>4): 891; chains: 2; bounding box: 56×81×65 Å

Sequence (485 aa):
EKEQLFLQHIQNLPQERLDAIRGHPELVLKEIDEFTYPDGSGVRMCIGDVKGGFIVGKIRERKPKIMVELGGYLGYSAILFGNEISKIPGGRYYSLEVNEDYAKIAYELVKLAGLDEIVTIMIGKACDSLVELQQKLLHQALDMVFIDHWKDLYVPDLRVIESLNMIAPGTLLVADNIITPGAPEYHKYVNMSPEERRGYQAKVRNVNGFDFIGRWDLIYKTETKEFDAVDVTECVGYAKEKEQLFLQHIQNLPQERLDAIRGHPELVLKEIDEFTYPDGSGVRMCIGDVKGGFIVGKIRERKPKIMVELGGYLGYSAILFGNEISKIPGGRYYSLEVNEDYAKIAYELVKLAGLDEIVTIMIGKACDSLVELQQKLLHKDLGFQALDMVFIDHWKDLYVPDLRVIESLNMIAPGTLLVADNIITPGAPEYHKYVNMSPEERRGYQAKVRNVNGFDFIGRWDLIYKTETKEFEDAVDVTECVGYA

Secondary structure (DSSP, 8-state):
-HHHHHHHHHHTS-HHHHHHHTT-HHHHHHHHHH---TTS----S---HHHHHHHHHHHHHH--SEEEEE--TTSHHHHHHHHHHHTSTT-EEEEEES-HHHHHHHHHHHHHTT-TTTEEEEES-HHHHHHHHHHHHH----SEEEE-S-GGGHHHHHHHHHHTT---TT-EEEE--IIIII-HHHHHHTTS-HHHHHHHHHHS--TT-TT------EEEEEEEEE--EEEEEEEEEE--/-HHHHHHHHHHTS-HHHHHHHTT-HHHHHHHHHH-B-TTS-B-TTPPPHHHHHHHHHHHHHH--SEEEEE--TTSHHHHHHHHHHHTSTT-EEEEEES-HHHHHHHHHHHHHTT-TTTEEEEES-HHHHHHHHHHHHHHTTS-----SEEEE-S-GGGHHHHHHHHHHTT---TT-EEEE--IIIII-HHHHHHTTS-HHHHHHHHHHS--TT-TT----TTEEEEEEEEE---EEEEEEEEEE-

Foldseek 3Di:
DLVVVLLVVVVPPDPVLLVVQFQALVSLLVSQVPDAGPVGHGDPQACDDPNLVVVLVVCVVQVWQFEEEEAQFQQRSVSSVLVSQVVRPNHAYEYEHADPVRQVNNQVSCNSNVRNVHYHYHYRHLLVVLVVVCVVVVCHAGQEYEYRDDLVCLVLNQLSSQLRVNAFANYKYKYAQCVVVHNVVNVVQLPDALVRLVVCLVVDQRPSDNSSSHHSQWGKDWDWDDPSIMIMIGGHHGHD/DQLVVLLVVVVPDDPVLLVVQFQALVSLLVSQVVDADPVGHGDPPADDPVRLVVVLVVCLVQVWQEEEEEAQQQQNSVSSVLVSQVVRVNHAYEYEHADPVRQVNNQVSCNSNVSNVRYHYHYRHLLVVLVVVLVVVVVVVPPQAAGQEYEYEDDLVCLVLSQLSRQLSRRADANYKYKYFCCVVVHNVVNVCLLVDALVRLVVVLVVDARPSHNSSSHHSQFGKDWDWAPPCGIMIMIGGHHGD

InterPro domains:
  IPR002935 Class I-like SAM-dependent O-methyltransferase [PF01596] (36-196)
  IPR002935 Class I-like SAM-dependent O-methyltransferase [PS51682] (14-230)
  IPR029063 S-adenosyl-L-methionine-dependent methyltransferase superfamily [G3DSA:3.40.50.150] (7-224)
  IPR029063 S-adenosyl-L-methionine-dependent methyltransferase superfamily [SSF53335] (32-225)

Organism: Schizosaccharomyces pombe (strain 972 / ATCC 24843) (NCBI:txid284812)